Protein AF-B3T6V4-F1 (afdb_monomer_lite)

Sequence (407 aa):
MRTQDLDSTFYDNTYTNNTNNYIQVTSDRIGGDSNTYDWVNDGVPYVLDGHLNVYESNNDKNGDAHAAVLKIYPGVTVKFQKEKYLRIGDDNTKHRGALDAKGVTFTVTDTANNARWSGIDIRAGAVNDSTVLDSSVIEYAAIGIEIWENKAPTITRNTFRYNSDYGIYSYDHDFALRITGNTFLENKYPVAVRAHDLDSTLYGNTYTNNTNNYIKVTSDRIETQSHTFDWVNDGVPYVLDGHLGVYESNNDANGDAHAPVLKIYPGVTVKFPKDKNLTIGQSTTTHRGRLDAKGVTFTVADTANNARWSGIDIRAGAVNDSTVLDSSVIEYAAIGIEIWENKAPTITRNTFRYNSDYGIYSHDHDFALRITGNTFLENKYPVAVRTHDLDSTLYGNTYIFFFFFFF

InterPro domains:
  IPR006626 Parallel beta-helix repeat [SM00710] (5-27)
  IPR006626 Parallel beta-helix repeat [SM00710] (103-124)
  IPR006626 Parallel beta-helix repeat [SM00710] (127-149)
  IPR006626 Parallel beta-helix repeat [SM00710] (150-172)
  IPR006626 Parallel beta-helix repeat [SM00710] (174-195)
  IPR006626 Parallel beta-helix repeat [SM00710] (319-341)
  IPR006626 Parallel beta-helix repeat [SM00710] (342-364)
  IPR006626 Parallel beta-helix repeat [SM00710] (366-387)
  IPR011050 Pectin lyase fold/virulence factor [SSF51126] (112-234)
  IPR011050 Pectin lyase fold/virulence factor [SSF51126] (291-398)
  IPR012334 Pectin lyase fold [G3DSA:2.160.20.10] (90-262)
  IPR012334 Pectin lyase fold [G3DSA:2.160.20.10] (263-400)
  IPR039448 Right handed beta helix domain [PF13229] (110-221)
  IPR039448 Right handed beta helix domain [PF13229] (289-398)

Secondary structure (DSSP, 8-state):
-BGGG-TT---S----S-SS-SEEEB-SEE--TT-EEEE---SS-EEESS-EEE----TTS-SGGG-EEEEE-TT-EEEE-TT-EEEES-SSTTS-EEEEEES-EEEES--GGG--B-EEEE-TTB-TTT-EEES-EEESBSEEEEEESS---EEES-EEES-SSEEEEEE--TTT-EEES-EEES-SEEEEEETTT-SS-EES-EEES-TT-SEEEE--EE--TT-EEEE---SS-EEESS-EEE----TTS-SGGG--EEEE-TT-EEEE-TT-EEEES-SSSSS-BEEEEES-EEEES--GGG--B-EEEE-TTB-GGG-EEES-EEESBSEEEEE-TT---EEES-EEES-SSEEEEES---TT-EEES-EEES-SEEEE--GGG-SS-EES-EEE-------

Radius of gyration: 25.86 Å; chains: 1; bounding box: 65×27×85 Å

Foldseek 3Di:
DEQQVQQVPAADDDQPPDPDRAAEYAADEDAWFQAEREHEDRPHAYEYPAAHEFWHDPLVRFDQNGGYEYEYDAPYEYEYEFQYEYEAADQPLRTAGEYHAENYEYFYPDCPPLGAYAEYEYHNRYDAVRHEDYLYEQESHCEHYEYDDQHAHHAALYEQEHHAHEPYEYDDRQLRHAHANYEYEQYQYHEEDEPLNQANRYANYHFYNHVPRAYEYEADENAQFLEEREAEDRPHAYEYPAAHEFWHDDQVDFDDNGGYEDEYDAPYEYAYEFQYEYEAADQDLRTAYAYHAENYEYFHPDCPPLGAYAEYEYHNRYDAVRHEDYLYEQERHCEHYEYEDAHAHHAANYEQAHHAAEPYEYDDHDLRHAHENYEYDHYPYHYYDDPVNPDNRYYNYHYDDDDDPDD

Structure (mmCIF, N/CA/C/O backbone):
data_AF-B3T6V4-F1
#
_entry.id   AF-B3T6V4-F1
#
loop_
_atom_site.group_PDB
_atom_site.id
_atom_site.type_symbol
_atom_site.label_atom_id
_atom_site.label_alt_id
_atom_site.label_comp_id
_atom_site.label_asym_id
_atom_site.label_entity_id
_atom_site.label_seq_id
_atom_site.pdbx_PDB_ins_code
_atom_site.Cartn_x
_atom_site.Cartn_y
_atom_site.Cartn_z
_atom_site.occupancy
_atom_site.B_iso_or_equiv
_atom_site.auth_seq_id
_atom_site.auth_comp_id
_atom_site.auth_asym_id
_atom_site.auth_atom_id
_atom_site.pdbx_PDB_model_num
ATOM 1 N N . MET A 1 1 ? -20.202 5.269 33.088 1.00 71.75 1 MET A N 1
ATOM 2 C CA . MET A 1 1 ? -19.099 4.959 34.031 1.00 71.75 1 MET A CA 1
ATOM 3 C C . MET A 1 1 ? -17.793 5.410 33.412 1.00 71.75 1 MET A C 1
ATOM 5 O O . MET A 1 1 ? -17.684 5.291 32.203 1.00 71.75 1 MET A O 1
ATOM 9 N N . ARG A 1 2 ? -16.826 5.937 34.173 1.00 74.38 2 ARG A N 1
ATOM 10 C CA . ARG A 1 2 ? -15.559 6.389 33.575 1.00 74.38 2 ARG A CA 1
ATOM 11 C C . ARG A 1 2 ? -14.743 5.201 33.078 1.00 74.38 2 ARG A C 1
ATOM 13 O O . ARG A 1 2 ? -14.782 4.128 33.667 1.00 74.38 2 ARG A O 1
ATOM 20 N N . THR A 1 3 ? -13.976 5.423 32.024 1.00 71.12 3 THR A N 1
ATOM 21 C CA . THR A 1 3 ? -13.126 4.409 31.383 1.00 71.12 3 THR A CA 1
ATOM 22 C C . THR A 1 3 ? -12.137 3.732 32.334 1.00 71.12 3 THR A C 1
ATOM 24 O O . THR A 1 3 ? -11.905 2.536 32.211 1.00 71.12 3 THR A O 1
ATOM 27 N N . GLN A 1 4 ? -11.596 4.475 33.304 1.00 75.62 4 GLN A N 1
ATOM 28 C CA . GLN A 1 4 ? -10.643 3.962 34.296 1.00 75.62 4 GLN A CA 1
ATOM 29 C C . GLN A 1 4 ? -11.282 3.040 35.347 1.00 75.62 4 GLN A C 1
ATOM 31 O O . GLN A 1 4 ? -10.567 2.296 36.006 1.00 75.62 4 GLN A O 1
ATOM 36 N N . ASP A 1 5 ? -12.609 3.078 35.500 1.00 76.06 5 ASP A N 1
ATOM 37 C CA . ASP A 1 5 ? -13.336 2.308 36.518 1.00 76.06 5 ASP A CA 1
ATOM 38 C C . ASP A 1 5 ? -13.865 0.956 35.960 1.00 76.06 5 ASP A C 1
ATOM 40 O O . ASP A 1 5 ? -14.537 0.208 36.669 1.00 76.06 5 ASP A O 1
ATOM 44 N N . LEU A 1 6 ? -13.597 0.636 34.683 1.00 75.56 6 LEU A N 1
ATOM 45 C CA . LEU A 1 6 ? -14.109 -0.557 33.977 1.00 75.56 6 LEU A CA 1
ATOM 46 C C . LEU A 1 6 ? -13.252 -1.822 34.134 1.00 75.56 6 LEU A C 1
ATOM 48 O O . LEU A 1 6 ? -13.623 -2.862 33.598 1.00 75.56 6 LEU A O 1
ATOM 52 N N . ASP A 1 7 ? -12.131 -1.736 34.844 1.00 75.56 7 ASP A N 1
ATOM 53 C CA . ASP A 1 7 ? -11.134 -2.802 34.963 1.00 75.56 7 ASP A CA 1
ATOM 54 C C . ASP A 1 7 ? -11.692 -4.071 35.637 1.00 75.56 7 ASP A C 1
ATOM 56 O O . ASP A 1 7 ? -11.767 -4.171 36.862 1.00 75.56 7 ASP A O 1
ATOM 60 N N . SER A 1 8 ? -12.142 -5.032 34.823 1.00 75.12 8 SER A N 1
ATOM 61 C CA . SER A 1 8 ? -12.789 -6.283 35.252 1.00 75.12 8 SER A CA 1
ATOM 62 C C . SER A 1 8 ? -13.968 -6.106 36.224 1.00 75.12 8 SER A C 1
ATOM 64 O O . SER A 1 8 ? -14.306 -7.021 36.977 1.00 75.12 8 SER A O 1
ATOM 66 N N . THR A 1 9 ? -14.620 -4.940 36.234 1.00 73.44 9 THR A N 1
ATOM 67 C CA . THR A 1 9 ? -15.656 -4.615 37.231 1.00 73.44 9 THR A CA 1
ATOM 68 C C . THR A 1 9 ? -17.049 -5.151 36.889 1.00 73.44 9 THR A C 1
ATOM 70 O O . THR A 1 9 ? -17.897 -5.233 37.777 1.00 73.44 9 THR A O 1
ATOM 73 N N . PHE A 1 10 ? -17.289 -5.546 35.635 1.00 70.38 10 PHE A N 1
ATOM 74 C CA . PHE A 1 10 ? -18.585 -6.011 35.127 1.00 70.38 10 PHE A CA 1
ATOM 75 C C . PHE A 1 10 ? -18.439 -7.359 34.437 1.00 70.38 10 PHE A C 1
ATOM 77 O O . PHE A 1 10 ? -17.876 -7.431 33.351 1.00 70.38 10 PHE A O 1
ATOM 84 N N . TYR A 1 11 ? -18.922 -8.417 35.079 1.00 72.75 11 TYR A N 1
ATOM 85 C CA . TYR A 1 11 ? -18.975 -9.762 34.519 1.00 72.75 11 TYR A CA 1
ATOM 86 C C . TYR A 1 11 ? -20.195 -10.510 35.068 1.00 72.75 11 TYR A C 1
ATOM 88 O O . TYR A 1 11 ? -20.638 -10.244 36.188 1.00 72.75 11 TYR A O 1
ATOM 96 N N . ASP A 1 12 ? -20.717 -11.450 34.277 1.00 76.38 12 ASP A N 1
ATOM 97 C CA . ASP A 1 12 ? -21.868 -12.307 34.589 1.00 76.38 12 ASP A CA 1
ATOM 98 C C . ASP A 1 12 ? -23.177 -11.554 34.921 1.00 76.38 12 ASP A C 1
ATOM 100 O O . ASP A 1 12 ? -24.021 -12.037 35.685 1.00 76.38 12 ASP A O 1
ATOM 104 N N . ASN A 1 13 ? -23.396 -10.379 34.321 1.00 80.69 13 ASN A N 1
ATOM 105 C CA . ASN A 1 13 ? -24.639 -9.623 34.483 1.00 80.69 13 ASN A CA 1
ATOM 106 C C . ASN A 1 13 ? -25.718 -10.027 33.459 1.00 80.69 13 ASN A C 1
ATOM 108 O O . ASN A 1 13 ? -25.451 -10.519 32.365 1.00 80.69 13 ASN A O 1
ATOM 112 N N . THR A 1 14 ? -26.992 -9.796 33.802 1.00 81.06 14 THR A N 1
ATOM 113 C CA . THR A 1 14 ? -28.135 -10.017 32.896 1.00 81.06 14 THR A CA 1
ATOM 114 C C . THR A 1 14 ? -28.826 -8.697 32.562 1.00 81.06 14 THR A C 1
ATOM 116 O O . THR A 1 14 ? -29.457 -8.077 33.416 1.00 81.06 14 THR A O 1
ATOM 119 N N . TYR A 1 15 ? -28.772 -8.299 31.290 1.00 82.81 15 TYR A N 1
ATOM 120 C CA . TYR A 1 15 ? -29.328 -7.039 30.787 1.00 82.81 15 TYR A CA 1
ATOM 121 C C . TYR A 1 15 ? -30.642 -7.276 30.038 1.00 82.81 15 TYR A C 1
ATOM 123 O O . TYR A 1 15 ? -30.677 -7.344 28.811 1.00 82.81 15 TYR A O 1
ATOM 131 N N . THR A 1 16 ? -31.743 -7.432 30.772 1.00 81.50 16 THR A N 1
ATOM 132 C CA . THR A 1 16 ? -33.078 -7.617 30.177 1.00 81.50 16 THR A CA 1
ATOM 133 C C . THR A 1 16 ? -34.034 -6.514 30.619 1.00 81.50 16 THR A C 1
ATOM 135 O O . THR A 1 16 ? -33.926 -5.999 31.727 1.00 81.50 16 THR A O 1
ATOM 138 N N . ASN A 1 17 ? -34.972 -6.142 29.741 1.00 79.94 17 ASN A N 1
ATOM 139 C CA . ASN A 1 17 ? -36.012 -5.129 29.985 1.00 79.94 17 ASN A CA 1
ATOM 140 C C . ASN A 1 17 ? -35.516 -3.705 30.308 1.00 79.94 17 ASN A C 1
ATOM 142 O O . ASN A 1 17 ? -36.289 -2.896 30.819 1.00 79.94 17 ASN A O 1
ATOM 146 N N . ASN A 1 18 ? -34.266 -3.363 29.983 1.00 82.00 18 ASN A N 1
ATOM 147 C CA . ASN A 1 18 ? -33.824 -1.971 30.031 1.00 82.00 18 ASN A CA 1
ATOM 148 C C . ASN A 1 18 ? -34.286 -1.224 28.777 1.00 82.00 18 ASN A C 1
ATOM 150 O O . ASN A 1 18 ? -34.369 -1.804 27.694 1.00 82.00 18 ASN A O 1
ATOM 154 N N . THR A 1 19 ? -34.483 0.091 28.897 1.00 84.88 19 THR A N 1
ATOM 155 C CA . THR A 1 19 ? -34.638 0.980 27.732 1.00 84.88 19 THR A CA 1
ATOM 156 C C . THR A 1 19 ? -33.440 0.863 26.784 1.00 84.88 19 THR A C 1
ATOM 158 O O . THR A 1 19 ? -33.600 0.945 25.573 1.00 84.88 19 THR A O 1
ATOM 161 N N . ASN A 1 20 ? -32.249 0.640 27.350 1.00 85.31 20 ASN A N 1
ATOM 162 C CA . ASN A 1 20 ? -30.975 0.531 26.654 1.00 85.31 20 ASN A CA 1
ATOM 163 C C . ASN A 1 20 ? -30.175 -0.652 27.223 1.00 85.31 20 ASN A C 1
ATOM 165 O O . ASN A 1 20 ? -29.806 -0.627 28.395 1.00 85.31 20 ASN A O 1
ATOM 169 N N . ASN A 1 21 ? -29.887 -1.672 26.409 1.00 88.56 21 ASN A N 1
ATOM 170 C CA . ASN A 1 21 ? -29.080 -2.836 26.810 1.00 88.56 21 ASN A CA 1
ATOM 171 C C . ASN A 1 21 ? -27.622 -2.661 26.362 1.00 88.56 21 ASN A C 1
ATOM 173 O O . ASN A 1 21 ? -27.172 -3.294 25.408 1.00 88.56 21 ASN A O 1
ATOM 177 N N . TYR A 1 22 ? -26.911 -1.748 27.018 1.00 90.31 22 TYR A N 1
ATOM 178 C CA . TYR A 1 22 ? -25.486 -1.503 26.807 1.00 90.31 22 TYR A CA 1
ATOM 179 C C . TYR A 1 22 ? -24.852 -0.886 28.059 1.00 90.31 22 TYR A C 1
ATOM 181 O O . TYR A 1 22 ? -25.543 -0.281 28.882 1.00 90.31 22 TYR A O 1
ATOM 189 N N . ILE A 1 23 ? -23.528 -0.981 28.180 1.00 90.50 23 ILE A N 1
ATOM 190 C CA . ILE A 1 23 ? -22.764 -0.288 29.224 1.00 90.50 23 ILE A CA 1
ATOM 191 C C . ILE A 1 23 ? -22.360 1.084 28.679 1.00 90.50 23 ILE A C 1
ATOM 193 O O . ILE A 1 23 ? -21.541 1.179 27.766 1.00 90.50 23 ILE A O 1
ATOM 197 N N . GLN A 1 24 ? -22.944 2.163 29.213 1.00 91.19 24 GLN A N 1
ATOM 198 C CA . GLN A 1 24 ? -22.533 3.525 28.854 1.00 91.19 24 GLN A CA 1
ATOM 199 C C . GLN A 1 24 ? -21.189 3.842 29.513 1.00 91.19 24 GLN A C 1
ATOM 201 O O . GLN A 1 24 ? -21.081 3.955 30.743 1.00 91.19 24 GLN A O 1
ATOM 206 N N . VAL A 1 25 ? -20.181 4.059 28.683 1.00 89.94 25 VAL A N 1
ATOM 207 C CA . VAL A 1 25 ? -18.842 4.448 29.100 1.00 89.94 25 VAL A CA 1
ATOM 208 C C . VAL A 1 25 ? -18.664 5.943 28.856 1.00 89.94 25 VAL A C 1
ATOM 210 O O . VAL A 1 25 ? -18.911 6.447 27.762 1.00 89.94 25 VAL A O 1
ATOM 213 N N . THR A 1 26 ? -18.275 6.642 29.916 1.00 88.50 26 THR A N 1
ATOM 214 C CA . THR A 1 26 ? -17.893 8.049 29.914 1.00 88.50 26 THR A CA 1
ATOM 215 C C . THR A 1 26 ? -16.434 8.116 29.512 1.00 88.50 26 THR A C 1
ATOM 217 O O . THR A 1 26 ? -15.553 7.694 30.265 1.00 88.50 26 THR A O 1
ATOM 220 N N . SER A 1 27 ? -16.226 8.574 28.288 1.00 83.56 27 SER A N 1
ATOM 221 C CA . SER A 1 27 ? -14.988 8.445 27.532 1.00 83.56 27 SER A CA 1
ATOM 222 C C . SER A 1 27 ? -14.085 9.630 27.824 1.00 83.56 27 SER A C 1
ATOM 224 O O . SER A 1 27 ? -14.518 10.780 27.780 1.00 83.56 27 SER A O 1
ATOM 226 N N . ASP A 1 28 ? -12.832 9.335 28.133 1.00 86.81 28 ASP A N 1
ATOM 227 C CA . ASP A 1 28 ? -11.788 10.321 28.381 1.00 86.81 28 ASP A CA 1
ATOM 228 C C . ASP A 1 28 ? -10.440 9.639 28.089 1.00 86.81 28 ASP A C 1
ATOM 230 O O . ASP A 1 28 ? -10.290 8.933 27.085 1.00 86.81 28 ASP A O 1
ATOM 234 N N . ARG A 1 29 ? -9.461 9.776 28.976 1.00 92.38 29 ARG A N 1
ATOM 235 C CA . ARG A 1 29 ? -8.184 9.090 28.904 1.00 92.38 29 ARG A CA 1
ATOM 236 C C . ARG A 1 29 ? -8.100 7.964 29.929 1.00 92.38 29 ARG A C 1
ATOM 238 O O . ARG A 1 29 ? -8.285 8.174 31.129 1.00 92.38 29 ARG A O 1
ATOM 245 N N . ILE A 1 30 ? -7.739 6.780 29.458 1.00 89.81 30 ILE A N 1
ATOM 246 C CA . ILE A 1 30 ? -7.163 5.719 30.278 1.00 89.81 30 ILE A CA 1
ATOM 247 C C . ILE A 1 30 ? -5.657 5.982 30.369 1.00 89.81 30 ILE A C 1
ATOM 249 O O . ILE A 1 30 ? -4.970 6.040 29.351 1.00 89.81 30 ILE A O 1
ATOM 253 N N . GLY A 1 31 ? -5.164 6.186 31.588 1.00 86.12 31 GLY A N 1
ATOM 254 C CA . GLY A 1 31 ? -3.760 6.474 31.864 1.00 86.12 31 GLY A CA 1
ATOM 255 C C . GLY A 1 31 ? -3.396 6.081 33.290 1.00 86.12 31 GLY A C 1
ATOM 256 O O . GLY A 1 31 ? -4.273 5.942 34.140 1.00 86.12 31 GLY A O 1
ATOM 257 N N . GLY A 1 32 ? -2.106 5.904 33.540 1.00 83.69 32 GLY A N 1
ATOM 258 C CA . GLY A 1 32 ? -1.568 5.400 34.796 1.00 83.69 32 GLY A CA 1
ATOM 259 C C . GLY A 1 32 ? -0.356 4.516 34.530 1.00 83.69 32 GLY A C 1
ATOM 260 O O . GLY A 1 32 ? -0.395 3.653 33.655 1.00 83.69 32 GLY A O 1
ATOM 261 N N . ASP A 1 33 ? 0.718 4.776 35.272 1.00 86.38 33 ASP A N 1
ATOM 262 C CA . ASP A 1 33 ? 2.007 4.095 35.138 1.00 86.38 33 ASP A CA 1
ATOM 263 C C . ASP A 1 33 ? 1.856 2.567 35.203 1.00 86.38 33 ASP A C 1
ATOM 265 O O . ASP A 1 33 ? 1.471 2.026 36.238 1.00 86.38 33 ASP A O 1
ATOM 269 N N . SER A 1 34 ? 2.211 1.888 34.106 1.00 86.12 34 SER A N 1
ATOM 270 C CA . SER A 1 34 ? 2.254 0.420 34.011 1.00 86.12 34 SER A CA 1
ATOM 271 C C . SER A 1 34 ? 0.902 -0.281 34.255 1.00 86.12 34 SER A C 1
ATOM 273 O O . SER A 1 34 ? 0.867 -1.467 34.590 1.00 86.12 34 SER A O 1
ATOM 275 N N . ASN A 1 35 ? -0.220 0.433 34.114 1.00 89.81 35 ASN A N 1
ATOM 276 C CA . ASN A 1 35 ? -1.552 -0.114 34.370 1.00 89.81 35 ASN A CA 1
ATOM 277 C C . ASN A 1 35 ? -2.126 -0.823 33.139 1.00 89.81 35 ASN A C 1
ATOM 279 O O . ASN A 1 35 ? -2.066 -0.306 32.023 1.00 89.81 35 ASN A O 1
ATOM 283 N N . THR A 1 36 ? -2.769 -1.969 33.367 1.00 93.88 36 THR A N 1
ATOM 284 C CA . THR A 1 36 ? -3.629 -2.638 32.383 1.00 93.88 36 THR A CA 1
ATOM 285 C C . THR A 1 36 ? -5.082 -2.460 32.796 1.00 93.88 36 THR A C 1
ATOM 287 O O . THR A 1 36 ? -5.394 -2.564 33.975 1.00 93.88 36 THR A O 1
ATOM 290 N N . TYR A 1 37 ? -5.942 -2.161 31.829 1.00 93.94 37 TYR A N 1
ATOM 291 C CA . TYR A 1 37 ? -7.379 -2.016 32.016 1.00 93.94 37 TYR A CA 1
ATOM 292 C C . TYR A 1 37 ? -8.075 -3.114 31.225 1.00 93.94 37 TYR A C 1
ATOM 294 O O . TYR A 1 37 ? -8.065 -3.091 29.989 1.00 93.94 37 TYR A O 1
ATOM 302 N N . ASP A 1 38 ? -8.657 -4.074 31.936 1.00 94.12 38 ASP A N 1
ATOM 303 C CA . ASP A 1 38 ? -9.284 -5.257 31.358 1.00 94.12 38 ASP A CA 1
ATOM 304 C C . ASP A 1 38 ? -10.779 -5.007 31.083 1.00 94.12 38 ASP A C 1
ATOM 306 O O . ASP A 1 38 ? -11.585 -4.826 31.995 1.00 94.12 38 ASP A O 1
ATOM 310 N N . TRP A 1 39 ? -11.174 -5.005 29.809 1.00 94.00 39 TRP A N 1
ATOM 311 C CA . TRP A 1 39 ? -12.572 -4.920 29.370 1.00 94.00 39 TRP A CA 1
ATOM 312 C C . TRP A 1 39 ? -13.065 -6.302 28.959 1.00 94.00 39 TRP A C 1
ATOM 314 O O . TRP A 1 39 ? -12.678 -6.835 27.914 1.00 94.00 39 TRP A O 1
ATOM 324 N N . VAL A 1 40 ? -13.914 -6.889 29.795 1.00 93.38 40 VAL A N 1
ATOM 325 C CA . VAL A 1 40 ? -14.396 -8.267 29.658 1.00 93.38 40 VAL A CA 1
ATOM 326 C C . VAL A 1 40 ? -15.746 -8.330 28.941 1.00 93.38 40 VAL A C 1
ATOM 328 O O . VAL A 1 40 ? -16.476 -7.352 28.846 1.00 93.38 40 VAL A O 1
ATOM 331 N N . ASN A 1 41 ? -16.096 -9.483 28.378 1.00 91.19 41 ASN A N 1
ATOM 332 C CA . ASN A 1 41 ? -17.388 -9.632 27.717 1.00 91.19 41 ASN A CA 1
ATOM 333 C C . ASN A 1 41 ? -18.503 -9.842 28.749 1.00 91.19 41 ASN A C 1
ATOM 335 O O . ASN A 1 41 ? -18.596 -10.923 29.322 1.00 91.19 41 ASN A O 1
ATOM 339 N N . ASP A 1 42 ? -19.370 -8.843 28.922 1.00 88.38 42 ASP A N 1
ATOM 340 C CA . ASP A 1 42 ? -20.544 -8.924 29.804 1.00 88.38 42 ASP A CA 1
ATOM 341 C C . ASP A 1 42 ? -21.867 -9.118 29.028 1.00 88.38 42 ASP A C 1
ATOM 343 O O . ASP A 1 42 ? -22.955 -8.780 29.483 1.00 88.38 42 ASP A O 1
ATOM 347 N N . GLY A 1 43 ? -21.795 -9.611 27.786 1.00 89.38 43 GLY A N 1
ATOM 348 C CA . GLY A 1 43 ? -22.969 -9.949 26.970 1.00 89.38 43 GLY A CA 1
ATOM 349 C C . GLY A 1 43 ? -23.700 -8.762 26.325 1.00 89.38 43 GLY A C 1
ATOM 350 O O . GLY A 1 43 ? -24.641 -8.969 25.557 1.00 89.38 43 GLY A O 1
ATOM 351 N N . VAL A 1 44 ? -23.262 -7.526 26.577 1.00 92.88 44 VAL A N 1
ATOM 352 C CA . VAL A 1 44 ? -23.764 -6.292 25.948 1.00 92.88 44 VAL A CA 1
ATOM 353 C C . VAL A 1 44 ? -22.606 -5.399 25.488 1.00 92.88 44 VAL A C 1
ATOM 355 O O . VAL A 1 44 ? -21.498 -5.517 26.006 1.00 92.88 44 VAL A O 1
ATOM 358 N N . PRO A 1 45 ? -22.819 -4.493 24.515 1.00 95.31 45 PRO A N 1
ATOM 359 C CA . PRO A 1 45 ? -21.750 -3.622 24.040 1.00 95.31 45 PRO A CA 1
ATOM 360 C C . PRO A 1 45 ? -21.357 -2.543 25.060 1.00 95.31 45 PRO A C 1
ATOM 362 O O . PRO A 1 45 ? -22.206 -2.014 25.784 1.00 95.31 45 PRO A O 1
ATOM 365 N N . TYR A 1 46 ? -20.089 -2.133 25.019 1.00 95.50 46 TYR A N 1
ATOM 366 C CA . TYR A 1 46 ? -19.615 -0.881 25.612 1.00 95.50 46 TYR A CA 1
ATOM 367 C C . TYR A 1 46 ? -19.882 0.266 24.637 1.00 95.50 46 TYR A C 1
ATOM 369 O O . TYR A 1 46 ? -19.398 0.244 23.507 1.00 95.50 46 TYR A O 1
ATOM 377 N N . VAL A 1 47 ? -20.654 1.268 25.053 1.00 96.31 47 VAL A N 1
ATOM 378 C CA . VAL A 1 47 ? -20.984 2.445 24.235 1.00 96.31 47 VAL A CA 1
ATOM 379 C C . VAL A 1 47 ? -20.256 3.660 24.789 1.00 96.31 47 VAL A C 1
ATOM 381 O O . VAL A 1 47 ? -20.549 4.108 25.897 1.00 96.31 47 VAL A O 1
ATOM 384 N N . LEU A 1 48 ? -19.329 4.199 24.005 1.00 95.88 48 LEU A N 1
ATOM 385 C CA . LEU A 1 48 ? -18.530 5.373 24.346 1.00 95.88 48 LEU A CA 1
ATOM 386 C C . LEU A 1 48 ? -19.273 6.655 23.950 1.00 95.88 48 LEU A C 1
ATOM 388 O O . LEU A 1 48 ? -19.689 6.802 22.802 1.00 95.88 48 LEU A O 1
ATOM 392 N N . ASP A 1 49 ? -19.452 7.588 24.888 1.00 94.06 49 ASP A N 1
ATOM 393 C CA . ASP A 1 49 ? -20.035 8.924 24.636 1.00 94.06 49 ASP A CA 1
ATOM 394 C C . ASP A 1 49 ? -19.062 9.933 23.993 1.00 94.06 49 ASP A C 1
ATOM 396 O O . ASP A 1 49 ? -19.477 11.010 23.556 1.00 94.06 49 ASP A O 1
ATOM 400 N N . GLY A 1 50 ? -17.777 9.599 23.910 1.00 95.94 50 GLY A N 1
ATOM 401 C CA . GLY A 1 50 ? -16.715 10.515 23.523 1.00 95.94 50 GLY A CA 1
ATOM 402 C C . GLY A 1 50 ? -15.514 9.802 22.915 1.00 95.94 50 GLY A C 1
ATOM 403 O O . GLY A 1 50 ? -15.584 8.644 22.512 1.00 95.94 50 GLY A O 1
ATOM 404 N N . HIS A 1 51 ? -14.406 10.532 22.820 1.00 97.00 51 HIS A N 1
ATOM 405 C CA . HIS A 1 51 ? -13.127 9.968 22.398 1.00 97.00 51 HIS A CA 1
ATOM 406 C C . HIS A 1 51 ? -12.541 9.117 23.524 1.00 97.00 51 HIS A C 1
ATOM 408 O O . HIS A 1 51 ? -12.706 9.454 24.696 1.00 97.00 51 HIS A O 1
ATOM 414 N N . LEU A 1 52 ? -11.831 8.052 23.165 1.00 97.56 52 LEU A N 1
ATOM 415 C CA . LEU A 1 52 ? -11.073 7.245 24.111 1.00 97.56 52 LEU A CA 1
ATOM 416 C C . LEU A 1 52 ? -9.589 7.365 23.791 1.00 97.56 52 LEU A C 1
ATOM 418 O O . LEU A 1 52 ? -9.158 6.992 22.705 1.00 97.56 52 LEU A O 1
ATOM 422 N N . ASN A 1 53 ? -8.813 7.870 24.741 1.00 97.25 53 ASN A N 1
ATOM 423 C CA . ASN A 1 53 ? -7.360 7.927 24.634 1.00 97.25 53 ASN A CA 1
ATOM 424 C C . ASN A 1 53 ? -6.725 6.908 25.583 1.00 97.25 53 ASN A C 1
ATOM 426 O O . ASN A 1 53 ? -7.151 6.797 26.732 1.00 97.25 53 ASN A O 1
ATOM 430 N N . VAL A 1 54 ? -5.695 6.200 25.130 1.00 96.62 54 VAL A N 1
ATOM 431 C CA . VAL A 1 54 ? -4.958 5.208 25.918 1.00 96.62 54 VAL A CA 1
ATOM 432 C C . VAL A 1 54 ? -3.484 5.569 25.876 1.00 96.62 54 VAL A C 1
ATOM 434 O O . VAL A 1 54 ? -2.794 5.271 24.902 1.00 96.62 54 VAL A O 1
ATOM 437 N N . TYR A 1 55 ? -3.015 6.249 26.916 1.00 94.94 55 TYR A N 1
ATOM 438 C CA . TYR A 1 55 ? -1.602 6.544 27.118 1.00 94.94 55 TYR A CA 1
ATOM 439 C C . TYR A 1 55 ? -1.350 7.022 28.546 1.00 94.94 55 TYR A C 1
ATOM 441 O O . TYR A 1 55 ? -2.194 7.687 29.155 1.00 94.94 55 TYR A O 1
ATOM 449 N N . GLU A 1 56 ? -0.158 6.735 29.063 1.00 92.75 56 GLU A N 1
ATOM 450 C CA . GLU A 1 56 ? 0.331 7.389 30.268 1.00 92.75 56 GLU A CA 1
ATOM 451 C C . GLU A 1 56 ? 0.971 8.739 29.927 1.00 92.75 56 GLU A C 1
ATOM 453 O O . GLU A 1 56 ? 1.747 8.833 28.987 1.00 92.75 56 GLU A O 1
ATOM 458 N N . SER A 1 57 ? 0.648 9.798 30.671 1.00 89.88 57 SER A N 1
ATOM 459 C CA . SER A 1 57 ? 1.104 11.169 30.399 1.00 89.88 57 SER A CA 1
ATOM 460 C C . SER A 1 57 ? 2.153 11.701 31.372 1.00 89.88 57 SER A C 1
ATOM 462 O O . SER A 1 57 ? 2.512 12.879 31.290 1.00 89.88 57 SER A O 1
ATOM 464 N N . ASN A 1 58 ? 2.584 10.908 32.355 1.00 86.31 58 ASN A N 1
ATOM 465 C CA . ASN A 1 58 ? 3.617 11.334 33.288 1.00 86.31 58 ASN A CA 1
ATOM 466 C C . ASN A 1 58 ? 4.987 11.330 32.598 1.00 86.31 58 ASN A C 1
ATOM 468 O O . ASN A 1 58 ? 5.568 10.281 32.339 1.00 86.31 58 ASN A O 1
ATOM 472 N N . ASN A 1 59 ? 5.523 12.526 32.354 1.00 81.44 59 ASN A N 1
ATOM 473 C CA . ASN A 1 59 ? 6.806 12.724 31.677 1.00 81.44 59 ASN A CA 1
ATOM 474 C C . ASN A 1 59 ? 8.025 12.185 32.451 1.00 81.44 59 ASN A C 1
ATOM 476 O O . ASN A 1 59 ? 9.121 12.158 31.889 1.00 81.44 59 ASN A O 1
ATOM 480 N N . ASP A 1 60 ? 7.865 11.786 33.715 1.00 84.19 60 ASP A N 1
ATOM 481 C CA . ASP A 1 60 ? 8.918 11.136 34.503 1.00 84.19 60 ASP A CA 1
ATOM 482 C C . ASP A 1 60 ? 8.897 9.604 34.347 1.00 84.19 60 ASP A C 1
ATOM 484 O O . ASP A 1 60 ? 9.850 8.923 34.729 1.00 84.19 60 ASP A O 1
ATOM 488 N N . LYS A 1 61 ? 7.825 9.050 33.768 1.00 77.88 61 LYS A N 1
ATOM 489 C CA . LYS A 1 61 ? 7.596 7.616 33.551 1.00 77.88 61 LYS A CA 1
ATOM 490 C C . LYS A 1 61 ? 7.696 7.297 32.065 1.00 77.88 61 LYS A C 1
ATOM 492 O O . LYS A 1 61 ? 6.720 7.000 31.388 1.00 77.88 61 LYS A O 1
ATOM 497 N N . ASN A 1 62 ? 8.922 7.412 31.560 1.00 75.12 62 ASN A N 1
ATOM 498 C CA . ASN A 1 62 ? 9.233 7.249 30.143 1.00 75.12 62 ASN A CA 1
ATOM 499 C C . ASN A 1 62 ? 9.668 5.817 29.829 1.00 75.12 62 ASN A C 1
ATOM 501 O O . ASN A 1 62 ? 10.517 5.266 30.524 1.00 75.12 62 ASN A O 1
ATOM 505 N N . GLY A 1 63 ? 9.171 5.265 28.723 1.00 84.19 63 GLY A N 1
ATOM 506 C CA . GLY A 1 63 ? 9.565 3.948 28.216 1.00 84.19 63 GLY A CA 1
ATOM 507 C C . GLY A 1 63 ? 8.418 2.942 28.210 1.00 84.19 63 GLY A C 1
ATOM 508 O O . GLY A 1 63 ? 7.397 3.133 28.862 1.00 84.19 63 GLY A O 1
ATOM 509 N N . ASP A 1 64 ? 8.591 1.873 27.440 1.00 89.25 64 ASP A N 1
ATOM 510 C CA . ASP A 1 64 ? 7.543 0.907 27.089 1.00 89.25 64 ASP A CA 1
ATOM 511 C C . ASP A 1 64 ? 6.935 0.219 28.320 1.00 89.25 64 ASP A C 1
ATOM 513 O O . ASP A 1 64 ? 5.742 -0.066 28.336 1.00 89.25 64 ASP A O 1
ATOM 517 N N . ALA A 1 65 ? 7.733 0.024 29.377 1.00 89.56 65 ALA A N 1
ATOM 518 C CA . ALA A 1 65 ? 7.293 -0.584 30.633 1.00 89.56 65 ALA A CA 1
ATOM 519 C C . ALA A 1 65 ? 6.228 0.238 31.377 1.00 89.56 65 ALA A C 1
ATOM 521 O O . ALA A 1 65 ? 5.468 -0.329 32.151 1.00 89.56 65 ALA A O 1
ATOM 522 N N . HIS A 1 66 ? 6.167 1.549 31.134 1.00 89.62 66 HIS A N 1
ATOM 523 C CA . HIS A 1 66 ? 5.253 2.472 31.810 1.00 89.62 66 HIS A CA 1
ATOM 524 C C . HIS A 1 66 ? 3.944 2.696 31.050 1.00 89.62 66 HIS A C 1
ATOM 526 O O . HIS A 1 66 ? 3.119 3.508 31.469 1.00 89.62 66 HIS A O 1
ATOM 532 N N . ALA A 1 67 ? 3.751 2.011 29.922 1.00 92.75 67 ALA A N 1
ATOM 533 C CA . ALA A 1 67 ? 2.585 2.214 29.084 1.00 92.75 67 ALA A CA 1
ATOM 534 C C . ALA A 1 67 ? 1.281 1.857 29.804 1.00 92.75 67 ALA A C 1
ATOM 536 O O . ALA A 1 67 ? 1.181 0.824 30.465 1.00 92.75 67 ALA A O 1
ATOM 537 N N . ALA A 1 68 ? 0.261 2.690 29.598 1.00 95.00 68 ALA A N 1
ATOM 538 C CA . ALA A 1 68 ? -1.109 2.300 29.889 1.00 95.00 68 ALA A CA 1
ATOM 539 C C . ALA A 1 68 ? -1.584 1.317 28.809 1.00 95.00 68 ALA A C 1
ATOM 541 O O . ALA A 1 68 ? -1.464 1.599 27.613 1.00 95.00 68 ALA A O 1
ATOM 542 N N . VAL A 1 69 ? -2.129 0.176 29.222 1.00 96.06 69 VAL A N 1
ATOM 543 C CA . VAL A 1 69 ? -2.590 -0.887 28.322 1.00 96.06 69 VAL A CA 1
ATOM 544 C C . VAL A 1 69 ? -4.105 -1.003 28.411 1.00 96.06 69 VAL A C 1
ATOM 546 O O . VAL A 1 69 ? -4.652 -1.249 29.483 1.00 96.06 69 VAL A O 1
ATOM 549 N N . LEU A 1 70 ? -4.794 -0.863 27.281 1.00 96.94 70 LEU A N 1
ATOM 550 C CA . LEU A 1 70 ? -6.194 -1.263 27.164 1.00 96.94 70 LEU A CA 1
ATOM 551 C C . LEU A 1 70 ? -6.244 -2.694 26.633 1.00 96.94 70 LEU A C 1
ATOM 553 O O . LEU A 1 70 ? -5.836 -2.942 25.498 1.00 96.94 70 LEU A O 1
ATOM 557 N N . LYS A 1 71 ? -6.752 -3.628 27.435 1.00 97.31 71 LYS A N 1
ATOM 558 C CA . LYS A 1 71 ? -6.919 -5.025 27.038 1.00 97.31 71 LYS A CA 1
ATOM 559 C C . LYS A 1 71 ? -8.395 -5.354 26.916 1.00 97.31 71 LYS A C 1
ATOM 561 O O . LYS A 1 71 ? -9.149 -5.216 27.872 1.00 97.31 71 LYS A O 1
ATOM 566 N N . ILE A 1 72 ? -8.810 -5.809 25.742 1.00 97.25 72 ILE A N 1
ATOM 567 C CA . ILE A 1 72 ? -10.210 -6.099 25.442 1.00 97.25 72 ILE A CA 1
ATOM 568 C C . ILE A 1 72 ? -10.343 -7.575 25.072 1.00 97.25 72 ILE A C 1
ATOM 570 O O . ILE A 1 72 ? -9.691 -8.063 24.145 1.00 97.25 72 ILE A O 1
ATOM 574 N N . TYR A 1 73 ? -11.184 -8.292 25.817 1.00 96.25 73 TYR A N 1
ATOM 575 C CA . TYR A 1 73 ? -11.322 -9.740 25.687 1.00 96.25 73 TYR A CA 1
ATOM 576 C C . TYR A 1 73 ? -12.183 -10.146 24.479 1.00 96.25 73 TYR A C 1
ATOM 578 O O . TYR A 1 73 ? -13.033 -9.374 24.022 1.00 96.25 73 TYR A O 1
ATOM 586 N N . PRO A 1 74 ? -12.011 -11.384 23.978 1.00 97.62 74 PRO A N 1
ATOM 587 C CA . PRO A 1 74 ? -12.805 -11.900 22.871 1.00 97.62 74 PRO A CA 1
ATOM 588 C C . PRO A 1 74 ? -14.317 -11.813 23.100 1.00 97.62 74 PRO A C 1
ATOM 590 O O . PRO A 1 74 ? -14.824 -12.083 24.189 1.00 97.62 74 PRO A O 1
ATOM 593 N N . GLY A 1 75 ? -15.049 -11.481 22.036 1.00 96.69 75 GLY A N 1
ATOM 594 C CA . GLY A 1 75 ? -16.507 -11.352 22.039 1.00 96.69 75 GLY A CA 1
ATOM 595 C C . GLY A 1 75 ? -17.021 -9.983 22.488 1.00 96.69 75 GLY A C 1
ATOM 596 O O . GLY A 1 75 ? -18.208 -9.704 22.316 1.00 96.69 75 GLY A O 1
ATOM 597 N N . VAL A 1 76 ? -16.156 -9.104 23.003 1.00 97.56 76 VAL A N 1
ATOM 598 C CA . VAL A 1 76 ? -16.535 -7.729 23.343 1.00 97.56 76 VAL A CA 1
ATOM 599 C C . VAL A 1 76 ? -16.880 -6.935 22.081 1.00 97.56 76 VAL A C 1
ATOM 601 O O . VAL A 1 76 ? -16.178 -6.987 21.069 1.00 97.56 76 VAL A O 1
ATOM 604 N N . THR A 1 77 ? -17.953 -6.146 22.165 1.00 98.25 77 THR A N 1
ATOM 605 C CA . THR A 1 77 ? -18.299 -5.127 21.167 1.00 98.25 77 THR A CA 1
ATOM 606 C C . THR A 1 77 ? -18.131 -3.735 21.768 1.00 98.25 77 THR A C 1
ATOM 608 O O . THR A 1 77 ? -18.751 -3.421 22.784 1.00 98.25 77 THR A O 1
ATOM 611 N N . VAL A 1 78 ? -17.341 -2.886 21.115 1.00 98.25 78 VAL A N 1
ATOM 612 C CA . VAL A 1 78 ? -17.151 -1.475 21.464 1.00 98.25 78 VAL A CA 1
ATOM 613 C C . VAL A 1 78 ? -17.793 -0.604 20.388 1.00 98.25 78 VAL A C 1
ATOM 615 O O . VAL A 1 78 ? -17.493 -0.733 19.200 1.00 98.25 78 VAL A O 1
ATOM 618 N N . LYS A 1 79 ? -18.692 0.285 20.809 1.00 98.25 79 LYS A N 1
ATOM 619 C CA . LYS A 1 79 ? -19.426 1.200 19.937 1.00 98.25 79 LYS A CA 1
ATOM 620 C C . LYS A 1 79 ? -19.033 2.645 20.199 1.00 98.25 79 LYS A C 1
ATOM 622 O O . LYS A 1 79 ? -19.073 3.104 21.340 1.00 98.25 79 LYS A O 1
ATOM 627 N N . PHE A 1 80 ? -18.752 3.374 19.129 1.00 98.00 80 PHE A N 1
ATOM 628 C CA . PHE A 1 80 ? -18.396 4.789 19.161 1.00 98.00 80 PHE A CA 1
ATOM 629 C C . PHE A 1 80 ? -19.521 5.640 18.584 1.00 98.00 80 PHE A C 1
ATOM 631 O O . PHE A 1 80 ? -20.118 5.289 17.565 1.00 98.00 80 PHE A O 1
ATOM 638 N N . GLN A 1 81 ? -19.795 6.786 19.207 1.00 96.25 81 GLN A N 1
ATOM 639 C CA . GLN A 1 81 ? -20.616 7.811 18.564 1.00 96.25 81 GLN A CA 1
ATOM 640 C C . GLN A 1 81 ? -19.948 8.308 17.271 1.00 96.25 81 GLN A C 1
ATOM 642 O O . GLN A 1 81 ? -18.738 8.157 17.072 1.00 96.25 81 GLN A O 1
ATOM 647 N N . LYS A 1 82 ? -20.745 8.928 16.394 1.00 96.81 82 LYS A N 1
ATOM 648 C CA . LYS A 1 82 ? -20.255 9.547 15.155 1.00 96.81 82 LYS A CA 1
ATOM 649 C C . LYS A 1 82 ? -19.035 10.439 15.440 1.00 96.81 82 LYS A C 1
ATOM 651 O O . LYS A 1 82 ? -19.039 11.193 16.412 1.00 96.81 82 LYS A O 1
ATOM 656 N N . GLU A 1 83 ? -18.012 10.341 14.589 1.00 96.38 83 GLU A N 1
ATOM 657 C CA . GLU A 1 83 ? -16.761 11.125 14.651 1.00 96.38 83 GLU A CA 1
ATOM 658 C C . GLU A 1 83 ? -15.906 10.915 15.921 1.00 96.38 83 GLU A C 1
ATOM 660 O O . GLU A 1 83 ? -14.949 11.657 16.165 1.00 96.38 83 GLU A O 1
ATOM 665 N N . LYS A 1 84 ? -16.210 9.908 16.751 1.00 97.81 84 LYS A N 1
ATOM 666 C CA . LYS A 1 84 ? -15.366 9.536 17.899 1.00 97.81 84 LYS A CA 1
ATOM 667 C C . LYS A 1 84 ? -14.315 8.504 17.508 1.00 97.81 84 LYS A C 1
ATOM 669 O O . LYS A 1 84 ? -14.504 7.752 16.559 1.00 97.81 84 LYS A O 1
ATOM 674 N N . TYR A 1 85 ? -13.200 8.496 18.232 1.00 98.00 85 TYR A N 1
ATOM 675 C CA . TYR A 1 85 ? -12.036 7.659 17.939 1.00 98.00 85 TYR A CA 1
ATOM 676 C C . TYR A 1 85 ? -11.557 6.911 19.182 1.00 98.00 85 TYR A C 1
ATOM 678 O O . TYR A 1 85 ? -11.849 7.314 20.315 1.00 98.00 85 TYR A O 1
ATOM 686 N N . LEU A 1 86 ? -10.759 5.875 18.936 1.00 98.44 86 LEU A N 1
ATOM 687 C CA . LEU A 1 86 ? -9.841 5.274 19.898 1.00 98.44 86 LEU A CA 1
ATOM 688 C C . LEU A 1 86 ? -8.415 5.677 19.522 1.00 98.44 86 LEU A C 1
ATOM 690 O O . LEU A 1 86 ? -7.988 5.399 18.413 1.00 98.44 86 LEU A O 1
ATOM 694 N N . ARG A 1 87 ? -7.673 6.309 20.427 1.00 97.88 87 ARG A N 1
ATOM 695 C CA . ARG A 1 87 ? -6.270 6.677 20.218 1.00 97.88 87 ARG A CA 1
ATOM 696 C C . ARG A 1 87 ? -5.370 5.884 21.153 1.00 97.88 87 ARG A C 1
ATOM 698 O O . ARG A 1 87 ? -5.611 5.872 22.359 1.00 97.88 87 ARG A O 1
ATOM 705 N N . ILE A 1 88 ? -4.319 5.286 20.604 1.00 97.31 88 ILE A N 1
ATOM 706 C CA . ILE A 1 88 ? -3.290 4.534 21.325 1.00 97.31 88 ILE A CA 1
ATOM 707 C C . ILE A 1 88 ? -1.961 5.286 21.240 1.00 97.31 88 ILE A C 1
ATOM 709 O O . ILE A 1 88 ? -1.455 5.546 20.145 1.00 97.31 88 ILE A O 1
ATOM 713 N N . GLY A 1 89 ? -1.395 5.624 22.400 1.00 95.12 89 GLY A N 1
ATOM 714 C CA . GLY A 1 89 ? -0.269 6.553 22.489 1.00 95.12 89 GLY A CA 1
ATOM 715 C C . GLY A 1 89 ? -0.680 8.003 22.207 1.00 95.12 89 GLY A C 1
ATOM 716 O O . GLY A 1 89 ? -1.838 8.298 21.916 1.00 95.12 89 GLY A O 1
ATOM 717 N N . ASP A 1 90 ? 0.283 8.916 22.278 1.00 93.44 90 ASP A N 1
ATOM 718 C CA . ASP A 1 90 ? 0.129 10.310 21.843 1.00 93.44 90 ASP A CA 1
ATOM 719 C C . ASP A 1 90 ? 1.270 10.703 20.889 1.00 93.44 90 ASP A C 1
ATOM 721 O O . ASP A 1 90 ? 2.215 9.936 20.708 1.00 93.44 90 ASP A O 1
ATOM 725 N N . ASP A 1 91 ? 1.193 11.878 20.265 1.00 92.12 91 ASP A N 1
ATOM 726 C CA . ASP A 1 91 ? 2.261 12.396 19.397 1.00 92.12 91 ASP A CA 1
ATOM 727 C C . ASP A 1 91 ? 3.542 12.685 20.204 1.00 92.12 91 ASP A C 1
ATOM 729 O O . ASP A 1 91 ? 4.661 12.590 19.700 1.00 92.12 91 ASP A O 1
ATOM 733 N N . ASN A 1 92 ? 3.417 12.970 21.505 1.00 91.44 92 ASN A N 1
ATOM 734 C CA . ASN A 1 92 ? 4.571 12.941 22.393 1.00 91.44 92 ASN A CA 1
ATOM 735 C C . ASN A 1 92 ? 5.029 11.490 22.618 1.00 91.44 92 ASN A C 1
ATOM 737 O O . ASN A 1 92 ? 4.387 10.731 23.339 1.00 91.44 92 ASN A O 1
ATOM 741 N N . THR A 1 93 ? 6.197 11.118 22.090 1.00 89.62 93 THR A N 1
ATOM 742 C CA . THR A 1 93 ? 6.769 9.759 22.210 1.00 89.62 93 THR A CA 1
ATOM 743 C C . THR A 1 93 ? 7.006 9.289 23.648 1.00 89.62 93 THR A C 1
ATOM 745 O O . THR A 1 93 ? 7.208 8.098 23.879 1.00 89.62 93 THR A O 1
ATOM 748 N N . LYS A 1 94 ? 6.968 10.188 24.639 1.00 90.00 94 LYS A N 1
ATOM 749 C CA . LYS A 1 94 ? 7.000 9.837 26.069 1.00 90.00 94 LYS A CA 1
ATOM 750 C C . LYS A 1 94 ? 5.663 9.328 26.595 1.00 90.00 94 LYS A C 1
ATOM 752 O O . LYS A 1 94 ? 5.632 8.683 27.637 1.00 90.00 94 LYS A O 1
ATOM 757 N N . HIS A 1 95 ? 4.567 9.621 25.905 1.00 93.12 95 HIS A N 1
ATOM 758 C CA . HIS A 1 95 ? 3.218 9.297 26.345 1.00 93.12 95 HIS A CA 1
ATOM 759 C C . HIS A 1 95 ? 2.816 7.919 25.832 1.00 93.12 95 HIS A C 1
ATOM 761 O O . HIS A 1 95 ? 2.271 7.766 24.737 1.00 93.12 95 HIS A O 1
ATOM 767 N N . ARG A 1 96 ? 3.176 6.891 26.608 1.00 93.81 96 ARG A N 1
ATOM 768 C CA . ARG A 1 96 ? 3.156 5.501 26.142 1.00 93.81 96 ARG A CA 1
ATOM 769 C C . ARG A 1 96 ? 1.800 4.842 26.331 1.00 93.81 96 ARG A C 1
ATOM 771 O O . ARG A 1 96 ? 1.240 4.869 27.426 1.00 93.81 96 ARG A O 1
ATOM 778 N N . GLY A 1 97 ? 1.299 4.212 25.275 1.00 95.81 97 GLY A N 1
ATOM 779 C CA . GLY A 1 97 ? 0.023 3.500 25.276 1.00 95.81 97 GLY A CA 1
ATOM 780 C C . GLY A 1 97 ? 0.077 2.203 24.480 1.00 95.81 97 GLY A C 1
ATOM 781 O O . GLY A 1 97 ? 0.904 2.063 23.580 1.00 95.81 97 GLY A O 1
ATOM 782 N N . ALA A 1 98 ? -0.802 1.261 24.805 1.00 97.00 98 ALA A N 1
ATOM 783 C CA . ALA A 1 98 ? -0.923 -0.006 24.093 1.00 97.00 98 ALA A CA 1
ATOM 784 C C . ALA A 1 98 ? -2.376 -0.500 24.036 1.00 97.00 98 ALA A C 1
ATOM 786 O O . ALA A 1 98 ? -3.194 -0.171 24.899 1.00 97.00 98 ALA A O 1
ATOM 787 N N . LEU A 1 99 ? -2.674 -1.319 23.027 1.00 97.88 99 LEU A N 1
ATOM 788 C CA . LEU A 1 99 ? -3.968 -1.974 22.834 1.00 97.88 99 LEU A CA 1
ATOM 789 C C . LEU A 1 99 ? -3.766 -3.472 22.614 1.00 97.88 99 LEU A C 1
ATOM 791 O O . LEU A 1 99 ? -3.189 -3.851 21.605 1.00 97.88 99 LEU A O 1
ATOM 795 N N . ASP A 1 100 ? -4.303 -4.319 23.487 1.00 98.12 100 ASP A N 1
ATOM 796 C CA . ASP A 1 100 ? -4.407 -5.764 23.253 1.00 98.12 100 ASP A CA 1
ATOM 797 C C . ASP A 1 100 ? -5.873 -6.110 22.963 1.00 98.12 100 ASP A C 1
ATOM 799 O O . ASP A 1 100 ? -6.693 -6.212 23.877 1.00 98.12 100 ASP A O 1
ATOM 803 N N . ALA A 1 101 ? -6.218 -6.241 21.682 1.00 98.25 101 ALA A N 1
ATOM 804 C CA . ALA A 1 101 ? -7.567 -6.542 21.219 1.00 98.25 101 ALA A CA 1
ATOM 805 C C . ALA A 1 101 ? -7.570 -7.817 20.370 1.00 98.25 101 ALA A C 1
ATOM 807 O O . ALA A 1 101 ? -7.055 -7.854 19.249 1.00 98.25 101 ALA A O 1
ATOM 808 N N . LYS A 1 102 ? -8.187 -8.876 20.905 1.00 98.06 102 LYS A N 1
ATOM 809 C CA . LYS A 1 102 ? -8.269 -10.181 20.239 1.00 98.06 102 LYS A CA 1
ATOM 810 C C . LYS A 1 102 ? -9.714 -10.649 20.161 1.00 98.06 102 LYS A C 1
ATOM 812 O O . LYS A 1 102 ? -10.333 -10.851 21.198 1.00 98.06 102 LYS A O 1
ATOM 817 N N . GLY A 1 103 ? -10.261 -10.848 18.962 1.00 98.38 103 GLY A N 1
ATOM 818 C CA . GLY A 1 103 ? -11.661 -11.266 18.808 1.00 98.38 103 GLY A CA 1
ATOM 819 C C . GLY A 1 103 ? -12.685 -10.183 19.165 1.00 98.38 103 GLY A C 1
ATOM 820 O O . GLY A 1 103 ? -13.762 -10.515 19.661 1.00 98.38 103 GLY A O 1
ATOM 821 N N . VAL A 1 104 ? -12.347 -8.905 18.974 1.00 98.75 104 VAL A N 1
ATOM 822 C CA . VAL A 1 104 ? -13.159 -7.744 19.386 1.00 98.75 104 VAL A CA 1
ATOM 823 C C . VAL A 1 104 ? -13.895 -7.153 18.185 1.00 98.75 104 VAL A C 1
ATOM 825 O O . VAL A 1 104 ? -13.381 -7.186 17.073 1.00 98.75 104 VAL A O 1
ATOM 828 N N . THR A 1 105 ? -15.087 -6.588 18.384 1.00 98.88 105 THR A N 1
ATOM 829 C CA . THR A 1 105 ? -15.779 -5.793 17.351 1.00 98.88 105 THR A CA 1
ATOM 830 C C . THR A 1 105 ? -15.749 -4.307 17.699 1.00 98.88 105 THR A C 1
ATOM 832 O O . THR A 1 105 ? -16.273 -3.916 18.739 1.00 98.88 105 THR A O 1
ATOM 835 N N . PHE A 1 106 ? -15.198 -3.476 16.815 1.00 98.88 106 PHE A N 1
ATOM 836 C CA . PHE A 1 106 ? -15.228 -2.013 16.889 1.00 98.88 106 PHE A CA 1
ATOM 837 C C . PHE A 1 106 ? -16.152 -1.458 15.799 1.00 98.88 106 PHE A C 1
ATOM 839 O O . PHE A 1 106 ? -15.971 -1.759 14.616 1.00 98.88 106 PHE A O 1
ATOM 846 N N . THR A 1 107 ? -17.158 -0.671 16.188 1.00 98.75 107 THR A N 1
ATOM 847 C CA . THR A 1 107 ? -18.201 -0.187 15.266 1.00 98.75 107 THR A CA 1
ATOM 848 C C . THR A 1 107 ? -18.800 1.157 15.702 1.00 98.75 107 THR A C 1
ATOM 850 O O . THR A 1 107 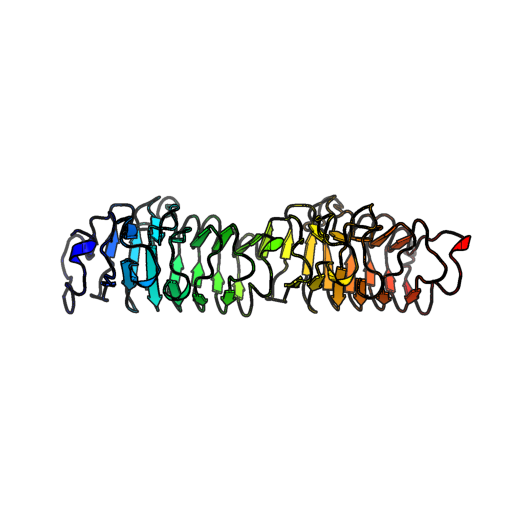? -18.532 1.654 16.798 1.00 98.75 107 THR A O 1
ATOM 853 N N . VAL A 1 108 ? -19.632 1.763 14.853 1.00 98.19 108 VAL A N 1
ATOM 854 C CA . VAL A 1 108 ? -20.409 2.970 15.188 1.00 98.19 108 VAL A CA 1
ATOM 855 C C . VAL A 1 108 ? -21.681 2.598 15.965 1.00 98.19 108 VAL A C 1
ATOM 857 O O . VAL A 1 108 ? -22.217 1.497 15.836 1.00 98.19 108 VAL A O 1
ATOM 860 N N . THR A 1 109 ? -22.194 3.510 16.789 1.00 96.38 109 THR A N 1
ATOM 861 C CA . THR A 1 109 ? -23.441 3.313 17.550 1.00 96.38 109 THR A CA 1
ATOM 862 C C . THR A 1 109 ? -24.668 3.120 16.667 1.00 96.38 109 THR A C 1
ATOM 864 O O . THR A 1 109 ? -25.528 2.303 17.001 1.00 96.38 109 THR A O 1
ATOM 867 N N . ASP A 1 110 ? -24.725 3.845 15.553 1.00 92.38 110 ASP A N 1
ATOM 868 C CA . ASP A 1 110 ? -25.805 3.828 14.573 1.00 92.38 110 ASP A CA 1
ATOM 869 C C . ASP A 1 110 ? -25.224 4.017 13.166 1.00 92.38 110 ASP A C 1
ATOM 871 O O . ASP A 1 110 ? -24.368 4.874 12.952 1.00 92.38 110 ASP A O 1
ATOM 875 N N . THR A 1 111 ? -25.680 3.211 12.210 1.00 92.94 111 THR A N 1
ATOM 876 C CA . THR A 1 111 ? -25.262 3.268 10.802 1.00 92.94 111 THR A CA 1
ATOM 877 C C . THR A 1 111 ? -26.197 4.124 9.941 1.00 92.94 111 THR A C 1
ATOM 879 O O . THR A 1 111 ? -25.904 4.365 8.763 1.00 92.94 111 THR A O 1
ATOM 882 N N . ALA A 1 112 ? -27.304 4.621 10.507 1.00 92.81 112 ALA A N 1
ATOM 883 C CA . ALA A 1 112 ? -28.230 5.514 9.826 1.00 92.81 112 ALA A CA 1
ATOM 884 C C . ALA A 1 112 ? -27.532 6.786 9.322 1.00 92.81 112 ALA A C 1
ATOM 886 O O . ALA A 1 112 ? -26.547 7.268 9.885 1.00 92.81 112 ALA A O 1
ATOM 887 N N . ASN A 1 113 ? -28.055 7.346 8.227 1.00 91.31 113 ASN A N 1
ATOM 888 C CA . ASN A 1 113 ? -27.530 8.563 7.593 1.00 91.31 113 ASN A CA 1
ATOM 889 C C . ASN A 1 113 ? -26.025 8.502 7.274 1.00 91.31 113 ASN A C 1
ATOM 891 O O . ASN A 1 113 ? -25.347 9.529 7.268 1.00 91.31 113 ASN A O 1
ATOM 895 N N . ASN A 1 114 ? -25.506 7.296 7.011 1.00 91.31 114 ASN A N 1
ATOM 896 C CA . ASN A 1 114 ? -24.096 7.059 6.721 1.00 91.31 114 ASN A CA 1
ATOM 897 C C . ASN A 1 114 ? -23.155 7.555 7.840 1.00 91.31 114 ASN A C 1
ATOM 899 O O . ASN A 1 114 ? -22.043 8.004 7.565 1.00 91.31 114 ASN A O 1
ATOM 903 N N . ALA A 1 115 ? -23.598 7.496 9.100 1.00 95.81 115 ALA A N 1
ATOM 904 C CA . ALA A 1 115 ? -22.757 7.834 10.238 1.00 95.81 115 ALA A CA 1
ATOM 905 C C . ALA A 1 115 ? -21.543 6.895 10.320 1.00 95.81 115 ALA A C 1
ATOM 907 O O . ALA A 1 115 ? -21.616 5.705 9.999 1.00 95.81 115 ALA A O 1
ATOM 908 N N . ARG A 1 116 ? -20.405 7.468 10.708 1.00 98.12 116 ARG A N 1
ATOM 909 C CA . ARG A 1 116 ? -19.122 6.785 10.857 1.00 98.12 116 ARG A CA 1
ATOM 910 C C . ARG A 1 116 ? -18.461 7.259 12.138 1.00 98.12 116 ARG A C 1
ATOM 912 O O . ARG A 1 116 ? -18.526 8.448 12.461 1.00 98.12 116 ARG A O 1
ATOM 919 N N . TRP A 1 117 ? -17.840 6.339 12.859 1.00 98.50 117 TRP A N 1
ATOM 920 C CA . TRP A 1 117 ? -16.833 6.704 13.851 1.00 98.50 117 TRP A CA 1
ATOM 921 C C . TRP A 1 117 ? -15.509 6.966 13.128 1.00 98.50 117 TRP A C 1
ATOM 923 O O . TRP A 1 117 ? -15.368 6.617 11.959 1.00 98.50 117 TRP A O 1
ATOM 933 N N . SER A 1 118 ? -14.565 7.644 13.762 1.00 98.44 118 SER A N 1
ATOM 934 C CA . SER A 1 118 ? -13.355 8.089 13.065 1.00 98.44 118 SER A CA 1
ATOM 935 C C . SER A 1 118 ? -12.378 6.946 12.800 1.00 98.44 118 SER A C 1
ATOM 937 O O . SER A 1 118 ? -11.810 6.910 11.713 1.00 98.44 118 SER A O 1
ATOM 939 N N . GLY A 1 119 ? -12.244 6.002 13.737 1.00 98.56 119 GLY A N 1
ATOM 940 C CA . GLY A 1 119 ? -11.290 4.900 13.632 1.00 98.56 119 GLY A CA 1
ATOM 941 C C . GLY A 1 119 ? -10.427 4.695 14.869 1.00 98.56 119 GLY A C 1
ATOM 942 O O . GLY A 1 119 ? -10.670 5.283 15.933 1.00 98.56 119 GLY A O 1
ATOM 943 N N . ILE A 1 120 ? -9.417 3.840 14.698 1.00 98.69 120 ILE A N 1
ATOM 944 C CA . ILE A 1 120 ? -8.334 3.631 15.660 1.00 98.69 120 ILE A CA 1
ATOM 945 C C . ILE A 1 120 ? -7.088 4.377 15.184 1.00 98.69 120 ILE A C 1
ATOM 947 O O . ILE A 1 120 ? -6.530 4.040 14.144 1.00 98.69 120 ILE A O 1
ATOM 951 N N . ASP A 1 121 ? -6.615 5.320 15.986 1.00 97.62 121 ASP A N 1
ATOM 952 C CA . ASP A 1 121 ? -5.370 6.045 15.761 1.00 97.62 121 ASP A CA 1
ATOM 953 C C . ASP A 1 121 ? -4.241 5.389 16.564 1.00 97.62 121 ASP A C 1
ATOM 955 O O . ASP A 1 121 ? -4.301 5.327 17.794 1.00 97.62 121 ASP A O 1
ATOM 959 N N . ILE A 1 122 ? -3.176 4.962 15.894 1.00 96.94 122 ILE A N 1
ATOM 960 C CA . ILE A 1 122 ? -1.942 4.477 16.521 1.00 96.94 122 ILE A CA 1
ATOM 961 C C . ILE A 1 122 ? -0.877 5.558 16.332 1.00 96.94 122 ILE A C 1
ATOM 963 O O . ILE A 1 122 ? -0.458 5.823 15.207 1.00 96.94 122 ILE A O 1
ATOM 967 N N . ARG A 1 123 ? -0.483 6.218 17.428 1.00 94.81 123 ARG A N 1
ATOM 968 C CA . ARG A 1 123 ? 0.399 7.400 17.429 1.00 94.81 123 ARG A CA 1
ATOM 969 C C . ARG A 1 123 ? 1.834 7.067 17.853 1.00 94.81 123 ARG A C 1
ATOM 971 O O . ARG A 1 123 ? 2.132 5.954 18.286 1.00 94.81 123 ARG A O 1
ATOM 978 N N . ALA A 1 124 ? 2.716 8.064 17.800 1.00 91.88 124 ALA A N 1
ATOM 979 C CA . ALA A 1 124 ? 4.147 7.967 18.105 1.00 91.88 124 ALA A CA 1
ATOM 980 C C . ALA A 1 124 ? 4.481 7.404 19.504 1.00 91.88 124 ALA A C 1
ATOM 982 O O . ALA A 1 124 ? 5.534 6.800 19.722 1.00 91.88 124 ALA A O 1
ATOM 983 N N . GLY A 1 125 ? 3.585 7.566 20.474 1.00 92.56 125 GLY A N 1
ATOM 984 C CA . GLY A 1 125 ? 3.699 7.000 21.815 1.00 92.56 125 GLY A CA 1
ATOM 985 C C . GLY A 1 125 ? 3.300 5.524 21.918 1.00 92.56 125 GLY A C 1
ATOM 986 O O . GLY A 1 125 ? 3.571 4.890 22.939 1.00 92.56 125 GLY A O 1
ATOM 987 N N . ALA A 1 126 ? 2.686 4.933 20.889 1.00 94.44 126 ALA A N 1
ATOM 988 C CA . ALA A 1 126 ? 2.252 3.541 20.936 1.00 94.44 126 ALA A CA 1
ATOM 989 C C . ALA A 1 126 ? 3.438 2.577 21.140 1.00 94.44 126 ALA A C 1
ATOM 991 O O . ALA A 1 126 ? 4.538 2.771 20.603 1.00 94.44 126 ALA A O 1
ATOM 992 N N . VAL A 1 127 ? 3.215 1.539 21.946 1.00 94.31 127 VAL A N 1
ATOM 993 C CA . VAL A 1 127 ? 4.156 0.433 22.170 1.00 94.31 127 VAL A CA 1
ATOM 994 C C . VAL A 1 127 ? 3.871 -0.662 21.147 1.00 94.31 127 VAL A C 1
ATOM 996 O O . VAL A 1 127 ? 2.817 -1.291 21.217 1.00 94.31 127 VAL A O 1
ATOM 999 N N . ASN A 1 128 ? 4.795 -0.891 20.209 1.00 90.25 128 ASN A N 1
ATOM 1000 C CA . ASN A 1 128 ? 4.611 -1.832 19.095 1.00 90.25 128 ASN A CA 1
ATOM 1001 C C . ASN A 1 128 ? 4.295 -3.254 19.585 1.00 90.25 128 ASN A C 1
ATOM 1003 O O . ASN A 1 128 ? 3.240 -3.791 19.258 1.00 90.25 128 ASN A O 1
ATOM 1007 N N . ASP A 1 129 ? 5.158 -3.814 20.438 1.00 89.31 129 ASP A N 1
ATOM 1008 C CA . ASP A 1 129 ? 5.077 -5.213 20.891 1.00 89.31 129 ASP A CA 1
ATOM 1009 C C . ASP A 1 129 ? 3.820 -5.519 21.720 1.00 89.31 129 ASP A C 1
ATOM 1011 O O . ASP A 1 129 ? 3.374 -6.664 21.788 1.00 89.31 129 ASP A O 1
ATOM 1015 N N . SER A 1 130 ? 3.228 -4.489 22.327 1.00 93.19 130 SER A N 1
ATOM 1016 C CA . SER A 1 130 ? 2.012 -4.594 23.142 1.00 93.19 130 SER A CA 1
ATOM 1017 C C . SER A 1 130 ? 0.757 -4.114 22.411 1.00 93.19 130 SER A C 1
ATOM 1019 O O . SER A 1 130 ? -0.336 -4.207 22.965 1.00 93.19 130 SER A O 1
ATOM 1021 N N . THR A 1 131 ? 0.886 -3.586 21.189 1.00 96.75 131 THR A N 1
ATOM 1022 C CA . THR A 1 131 ? -0.251 -3.158 20.367 1.00 96.75 131 THR A CA 1
ATOM 1023 C C . THR A 1 131 ? -0.582 -4.252 19.360 1.00 96.75 131 THR A C 1
ATOM 1025 O O . THR A 1 131 ? 0.082 -4.418 18.335 1.00 96.75 131 THR A O 1
ATOM 1028 N N . VAL A 1 132 ? -1.624 -5.017 19.672 1.00 97.19 132 VAL A N 1
ATOM 1029 C CA . VAL A 1 132 ? -2.056 -6.206 18.945 1.00 97.19 132 VAL A CA 1
ATOM 1030 C C . VAL A 1 132 ? -3.536 -6.085 18.605 1.00 97.19 132 VAL A C 1
ATOM 1032 O O . VAL A 1 132 ? -4.382 -5.980 19.491 1.00 97.19 132 VAL A O 1
ATOM 1035 N N . LEU A 1 133 ? -3.844 -6.165 17.313 1.00 98.12 133 LEU A N 1
ATOM 1036 C CA . LEU A 1 133 ? -5.184 -6.427 16.804 1.00 98.12 133 LEU A CA 1
ATOM 1037 C C . LEU A 1 133 ? -5.170 -7.766 16.079 1.00 98.12 133 LEU A C 1
ATOM 1039 O O . LEU A 1 133 ? -4.567 -7.907 15.010 1.00 98.12 133 LEU A O 1
ATOM 1043 N N . ASP A 1 134 ? -5.834 -8.748 16.676 1.00 98.56 134 ASP A N 1
ATOM 1044 C CA . ASP A 1 134 ? -5.902 -10.105 16.150 1.00 98.56 134 ASP A CA 1
ATOM 1045 C C . ASP A 1 134 ? -7.349 -10.592 16.066 1.00 98.56 134 ASP A C 1
ATOM 1047 O O . ASP A 1 134 ? -8.108 -10.486 17.032 1.00 98.56 134 ASP A O 1
ATOM 1051 N N . SER A 1 135 ? -7.744 -11.168 14.930 1.00 98.62 135 SER A N 1
ATOM 1052 C CA . SER A 1 135 ? -9.045 -11.837 14.783 1.00 98.62 135 SER A CA 1
ATOM 1053 C C . SER A 1 135 ? -10.244 -10.934 15.118 1.00 98.62 135 SER A C 1
ATOM 1055 O O . SER A 1 135 ? -11.292 -11.420 15.537 1.00 98.62 135 SER A O 1
ATOM 1057 N N . SER A 1 136 ? -10.085 -9.617 14.977 1.00 98.81 136 SER A N 1
ATOM 1058 C CA . SER A 1 136 ? -11.074 -8.599 15.339 1.00 98.81 136 SER A CA 1
ATOM 1059 C C . SER A 1 136 ? -11.837 -8.085 14.114 1.00 98.81 136 SER A C 1
ATOM 1061 O O . SER A 1 136 ? -11.421 -8.277 12.972 1.00 98.81 136 SER A O 1
ATOM 1063 N N . VAL A 1 137 ? -12.971 -7.425 14.339 1.00 98.94 137 VAL A N 1
ATOM 1064 C CA . VAL A 1 137 ? -13.792 -6.780 13.307 1.00 98.94 137 VAL A CA 1
ATOM 1065 C C . VAL A 1 137 ? -13.742 -5.270 13.506 1.00 98.94 137 VAL A C 1
ATOM 1067 O O . VAL A 1 137 ? -14.065 -4.775 14.583 1.00 98.94 137 VAL A O 1
ATOM 1070 N N . ILE A 1 138 ? -13.350 -4.540 12.465 1.00 98.88 138 ILE A N 1
ATOM 1071 C CA . ILE A 1 138 ? -13.309 -3.078 12.437 1.00 98.88 138 ILE A CA 1
ATOM 1072 C C . ILE A 1 138 ? -14.228 -2.621 11.305 1.00 98.88 138 ILE A C 1
ATOM 1074 O O . ILE A 1 138 ? -13.940 -2.845 10.123 1.00 98.88 138 ILE A O 1
ATOM 1078 N N . GLU A 1 139 ? -15.359 -2.015 11.662 1.00 98.81 139 GLU A N 1
ATOM 1079 C CA . GLU A 1 139 ? -16.407 -1.704 10.693 1.00 98.81 139 GLU A CA 1
ATOM 1080 C C . GLU A 1 139 ? -17.060 -0.336 10.871 1.00 98.81 139 GLU A C 1
ATOM 1082 O O . GLU A 1 139 ? -17.091 0.230 11.963 1.00 98.81 139 GLU A O 1
ATOM 1087 N N . TYR A 1 140 ? -17.611 0.185 9.771 1.00 98.69 140 TYR A N 1
ATOM 1088 C CA . TYR A 1 140 ? -18.305 1.477 9.726 1.00 98.69 140 TYR A CA 1
ATOM 1089 C C . TYR A 1 140 ? -17.479 2.642 10.305 1.00 98.69 140 TYR A C 1
ATOM 1091 O O . TYR A 1 140 ? -18.041 3.588 10.867 1.00 98.69 140 TYR A O 1
ATOM 1099 N N . ALA A 1 141 ? -16.156 2.603 10.148 1.00 98.75 141 ALA A N 1
ATOM 1100 C CA . ALA A 1 141 ? -15.271 3.720 10.452 1.00 98.75 141 ALA A CA 1
ATOM 1101 C C . ALA A 1 141 ? -15.081 4.629 9.227 1.00 98.75 141 ALA A C 1
ATOM 1103 O O . ALA A 1 141 ? -15.361 4.245 8.086 1.00 98.75 141 ALA A O 1
ATOM 1104 N N . ALA A 1 142 ? -14.585 5.842 9.448 1.00 98.56 142 ALA A N 1
ATOM 1105 C CA . ALA A 1 142 ? -14.033 6.662 8.383 1.00 98.56 142 ALA A CA 1
ATOM 1106 C C . ALA A 1 142 ? -12.756 5.998 7.853 1.00 98.56 142 ALA A C 1
ATOM 1108 O O . ALA A 1 142 ? -12.697 5.615 6.683 1.00 98.56 142 ALA A O 1
ATOM 1109 N N . ILE A 1 143 ? -11.799 5.768 8.750 1.00 98.75 143 ILE A N 1
ATOM 1110 C CA . ILE A 1 143 ? -10.600 4.963 8.533 1.00 98.75 143 ILE A CA 1
ATOM 1111 C C . ILE A 1 143 ? -10.613 3.860 9.593 1.00 98.75 143 ILE A C 1
ATOM 1113 O O . ILE A 1 143 ? -10.845 4.148 10.757 1.00 98.75 143 ILE A O 1
ATOM 1117 N N . GLY A 1 144 ? -10.416 2.593 9.227 1.00 98.62 144 GLY A N 1
ATOM 1118 C CA . GLY A 1 144 ? -10.428 1.506 10.212 1.00 98.62 144 GLY A CA 1
ATOM 1119 C C . GLY A 1 144 ? -9.290 1.644 11.229 1.00 98.62 144 GLY A C 1
ATOM 1120 O O . GLY A 1 144 ? -9.538 1.757 12.430 1.00 98.62 144 GLY A O 1
ATOM 1121 N N . ILE A 1 145 ? -8.050 1.667 10.737 1.00 98.38 145 ILE A N 1
ATOM 1122 C CA . ILE A 1 145 ? -6.848 1.973 11.526 1.00 98.38 145 ILE A CA 1
ATOM 1123 C C . ILE A 1 145 ? -6.001 3.000 10.779 1.00 98.38 145 ILE A C 1
ATOM 1125 O O . ILE A 1 145 ? -5.682 2.811 9.603 1.00 98.38 145 ILE A O 1
ATOM 1129 N N . GLU A 1 146 ? -5.599 4.050 11.482 1.00 97.12 146 GLU A N 1
ATOM 1130 C CA . GLU A 1 146 ? -4.642 5.045 11.021 1.00 97.12 146 GLU A CA 1
ATOM 1131 C C . GLU A 1 146 ? -3.351 4.943 11.848 1.00 97.12 146 GLU A C 1
ATOM 1133 O O . GLU A 1 146 ? -3.384 5.009 13.077 1.00 97.12 146 GLU A O 1
ATOM 1138 N N . ILE A 1 147 ? -2.209 4.744 11.188 1.00 95.25 147 ILE A N 1
ATOM 1139 C CA . ILE A 1 147 ? -0.908 4.513 11.840 1.00 95.25 147 ILE A CA 1
ATOM 1140 C C . ILE A 1 147 ? 0.022 5.680 11.537 1.00 95.25 147 ILE A C 1
ATOM 1142 O O . ILE A 1 147 ? 0.190 6.035 10.372 1.00 95.25 147 ILE A O 1
ATOM 1146 N N . TRP A 1 148 ? 0.651 6.220 12.577 1.00 91.31 148 TRP A N 1
ATOM 1147 C CA . TRP A 1 148 ? 1.560 7.359 12.513 1.00 91.31 148 TRP A CA 1
ATOM 1148 C C . TRP A 1 148 ? 2.915 7.024 13.156 1.00 91.31 148 TRP A C 1
ATOM 1150 O O . TRP A 1 148 ? 2.952 6.441 14.238 1.00 91.31 148 TRP A O 1
ATOM 1160 N N . GLU A 1 149 ? 4.004 7.483 12.538 1.00 83.25 149 GLU A N 1
ATOM 1161 C CA . GLU A 1 149 ? 5.357 7.614 13.117 1.00 83.25 149 GLU A CA 1
ATOM 1162 C C . GLU A 1 149 ? 6.059 6.327 13.595 1.00 83.25 149 GLU A C 1
ATOM 1164 O O . GLU A 1 149 ? 6.156 6.025 14.788 1.00 83.25 149 GLU A O 1
ATOM 1169 N N . ASN A 1 150 ? 6.670 5.619 12.651 1.00 70.56 150 ASN A N 1
ATOM 1170 C CA . ASN A 1 150 ? 7.517 4.445 12.841 1.00 70.56 150 ASN A CA 1
ATOM 1171 C C . ASN A 1 150 ? 6.922 3.356 13.759 1.00 70.56 150 ASN A C 1
ATOM 1173 O O . ASN A 1 150 ? 7.579 2.846 14.676 1.00 70.56 150 ASN A O 1
ATOM 1177 N N . LYS A 1 151 ? 5.638 3.028 13.556 1.00 82.69 151 LYS A N 1
ATOM 1178 C CA . LYS A 1 151 ? 4.937 2.003 14.342 1.00 82.69 151 LYS A CA 1
ATOM 1179 C C . LYS A 1 151 ? 4.670 0.740 13.551 1.00 82.69 151 LYS A C 1
ATOM 1181 O O . LYS A 1 151 ? 4.164 0.766 12.434 1.00 82.69 151 LYS A O 1
ATOM 1186 N N . ALA A 1 152 ? 4.945 -0.378 14.209 1.00 87.25 152 ALA A N 1
ATOM 1187 C CA . ALA A 1 152 ? 4.748 -1.723 13.694 1.00 87.25 152 ALA A CA 1
ATOM 1188 C C . ALA A 1 152 ? 3.898 -2.551 14.673 1.00 87.25 152 ALA A C 1
ATOM 1190 O O . ALA A 1 152 ? 4.389 -3.532 15.233 1.00 87.25 152 ALA A O 1
ATOM 1191 N N . PRO A 1 153 ? 2.637 -2.150 14.937 1.00 92.69 153 PRO A N 1
ATOM 1192 C CA . PRO A 1 153 ? 1.709 -2.990 15.684 1.00 92.69 153 PRO A CA 1
ATOM 1193 C C . PRO A 1 153 ? 1.484 -4.323 14.960 1.00 92.69 153 PRO A C 1
ATOM 1195 O O . PRO A 1 153 ? 1.597 -4.421 13.734 1.00 92.69 153 PRO A O 1
ATOM 1198 N N . THR A 1 154 ? 1.085 -5.347 15.710 1.00 94.81 154 THR A N 1
ATOM 1199 C CA . THR A 1 154 ? 0.645 -6.613 15.111 1.00 94.81 154 THR A CA 1
ATOM 1200 C C . THR A 1 154 ? -0.796 -6.469 14.627 1.00 94.81 154 THR A C 1
ATOM 1202 O O . THR A 1 154 ? -1.708 -6.373 15.446 1.00 94.81 154 THR A O 1
ATOM 1205 N N . ILE A 1 155 ? -1.017 -6.478 13.308 1.00 97.25 155 ILE A N 1
ATOM 1206 C CA . ILE A 1 155 ? -2.355 -6.410 12.695 1.00 97.25 155 ILE A CA 1
ATOM 1207 C C . ILE A 1 155 ? -2.586 -7.671 11.866 1.00 97.25 155 ILE A C 1
ATOM 1209 O O . ILE A 1 155 ? -2.163 -7.763 10.707 1.00 97.25 155 ILE A O 1
ATOM 1213 N N . THR A 1 156 ? -3.260 -8.659 12.456 1.00 98.44 156 THR A N 1
ATOM 1214 C CA . THR A 1 156 ? -3.419 -9.971 11.825 1.00 98.44 156 THR A CA 1
ATOM 1215 C C . THR A 1 156 ? -4.820 -10.563 11.928 1.00 98.44 156 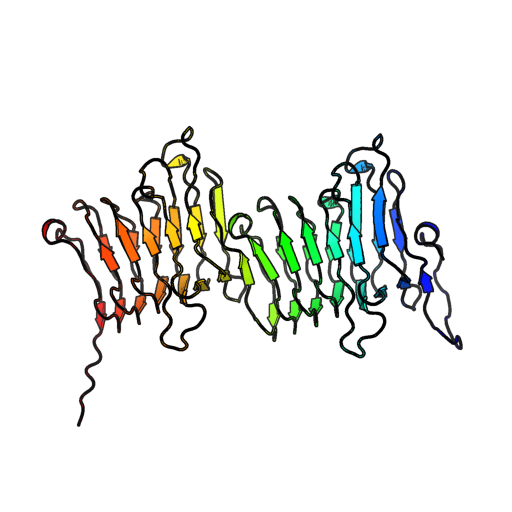THR A C 1
ATOM 1217 O O . THR A 1 156 ? -5.515 -10.385 12.922 1.00 98.44 156 THR A O 1
ATOM 1220 N N . ARG A 1 157 ? -5.248 -11.306 10.901 1.00 98.62 157 ARG A N 1
ATOM 1221 C CA . ARG A 1 157 ? -6.515 -12.071 10.896 1.00 98.62 157 ARG A CA 1
ATOM 1222 C C . ARG A 1 157 ? -7.780 -11.246 11.162 1.00 98.62 157 ARG A C 1
ATOM 1224 O O . ARG A 1 157 ? -8.821 -11.808 11.489 1.00 98.62 157 ARG A O 1
ATOM 1231 N N . ASN A 1 158 ? -7.723 -9.926 11.013 1.00 98.88 158 ASN A N 1
ATOM 1232 C CA . ASN A 1 158 ? -8.864 -9.047 11.245 1.00 98.88 158 ASN A CA 1
ATOM 1233 C C . ASN A 1 158 ? -9.768 -8.962 10.012 1.00 98.88 158 ASN A C 1
ATOM 1235 O O . ASN A 1 158 ? -9.349 -9.233 8.887 1.00 98.88 158 ASN A O 1
ATOM 1239 N N . THR A 1 159 ? -11.006 -8.524 10.218 1.00 98.88 159 THR A N 1
ATOM 1240 C CA . THR A 1 159 ? -11.938 -8.150 9.151 1.00 98.88 159 THR A CA 1
ATOM 1241 C C . THR A 1 159 ? -12.176 -6.646 9.176 1.00 98.88 159 THR A C 1
ATOM 1243 O O . THR A 1 159 ? -12.742 -6.121 10.133 1.00 98.88 159 THR A O 1
ATOM 1246 N N . PHE A 1 160 ? -11.795 -5.964 8.101 1.00 98.94 160 PHE A N 1
ATOM 1247 C CA . PHE A 1 160 ? -12.095 -4.556 7.856 1.00 98.94 160 PHE A CA 1
ATOM 1248 C C . PHE A 1 160 ? -13.241 -4.462 6.857 1.00 98.94 160 PHE A C 1
ATOM 1250 O O . PHE A 1 160 ? -13.090 -4.913 5.714 1.00 98.94 160 PHE A O 1
ATOM 1257 N N . ARG A 1 161 ? -14.378 -3.881 7.254 1.00 98.81 161 ARG A N 1
ATOM 1258 C CA . ARG A 1 161 ? -15.531 -3.772 6.351 1.00 98.81 161 ARG A CA 1
ATOM 1259 C C . ARG A 1 161 ? -16.335 -2.490 6.467 1.00 98.81 161 ARG A C 1
ATOM 1261 O O . ARG A 1 161 ? -16.468 -1.925 7.545 1.00 98.81 161 ARG A O 1
ATOM 1268 N N . TYR A 1 162 ? -16.915 -2.052 5.352 1.00 98.56 162 TYR A N 1
ATOM 1269 C CA . TYR A 1 162 ? -17.781 -0.867 5.290 1.00 98.56 162 TYR A CA 1
ATOM 1270 C C . TYR A 1 162 ? -17.120 0.450 5.730 1.00 98.56 162 TYR A C 1
ATOM 1272 O O . TYR A 1 162 ? -17.821 1.428 6.030 1.00 98.56 162 TYR A O 1
ATOM 1280 N N . ASN A 1 163 ? -15.784 0.505 5.761 1.00 98.69 163 ASN A N 1
ATOM 1281 C CA . ASN A 1 163 ? -15.068 1.729 6.099 1.00 98.69 163 ASN A CA 1
ATOM 1282 C C . ASN A 1 163 ? -15.113 2.700 4.914 1.00 98.69 163 ASN A C 1
ATOM 1284 O O . ASN A 1 163 ? -14.888 2.317 3.759 1.00 98.69 163 ASN A O 1
ATOM 1288 N N . SER A 1 164 ? -15.469 3.958 5.188 1.00 98.38 164 SER A N 1
ATOM 1289 C CA . SER A 1 164 ? -15.836 4.905 4.129 1.00 98.38 164 SER A CA 1
ATOM 1290 C C . SER A 1 164 ? -14.648 5.519 3.398 1.00 98.38 164 SER A C 1
ATOM 1292 O O . SER A 1 164 ? -14.850 6.049 2.307 1.00 98.38 164 SER A O 1
ATOM 1294 N N . ASP A 1 165 ? -13.441 5.465 3.967 1.00 98.25 165 ASP A N 1
ATOM 1295 C CA . ASP A 1 165 ? -12.218 5.921 3.306 1.00 98.25 165 ASP A CA 1
ATOM 1296 C C . ASP A 1 165 ? -11.184 4.801 3.155 1.00 98.25 165 ASP A C 1
ATOM 1298 O O . ASP A 1 165 ? -10.978 4.320 2.040 1.00 98.25 165 ASP A O 1
ATOM 1302 N N . TYR A 1 166 ? -10.611 4.310 4.257 1.00 98.62 166 TYR A N 1
ATOM 1303 C CA . TYR A 1 166 ? -9.603 3.244 4.232 1.00 98.62 166 TYR A CA 1
ATOM 1304 C C . TYR A 1 166 ? -9.900 2.159 5.271 1.00 98.62 166 TYR A C 1
ATOM 1306 O O . TYR A 1 166 ? -10.382 2.453 6.362 1.00 98.62 166 TYR A O 1
ATOM 1314 N N . GLY A 1 167 ? -9.582 0.899 4.965 1.00 98.56 167 GLY A N 1
ATOM 1315 C CA . GLY A 1 167 ? -9.465 -0.141 5.989 1.00 98.56 167 GLY A CA 1
ATOM 1316 C C . GLY A 1 167 ? -8.266 0.144 6.894 1.00 98.56 167 GLY A C 1
ATOM 1317 O O . GLY A 1 167 ? -8.428 0.295 8.102 1.00 98.56 167 GLY A O 1
ATOM 1318 N N . ILE A 1 168 ? -7.084 0.298 6.294 1.00 98.38 168 ILE A N 1
ATOM 1319 C CA . ILE A 1 168 ? -5.861 0.749 6.971 1.00 98.38 168 ILE A CA 1
ATOM 1320 C C . ILE A 1 168 ? -5.208 1.876 6.170 1.00 98.38 168 ILE A C 1
ATOM 1322 O O . ILE A 1 168 ? -5.068 1.778 4.949 1.00 98.38 168 ILE A O 1
ATOM 1326 N N . TYR A 1 169 ? -4.771 2.920 6.864 1.00 97.12 169 TYR A N 1
ATOM 1327 C CA . TYR A 1 169 ? -3.955 3.988 6.304 1.00 97.12 169 TYR A CA 1
ATOM 1328 C C . TYR A 1 169 ? -2.696 4.167 7.162 1.00 97.12 169 TYR A C 1
ATOM 1330 O O . TYR A 1 169 ? -2.799 4.369 8.369 1.00 97.12 169 TYR A O 1
ATOM 1338 N N . SER A 1 170 ? -1.503 4.069 6.570 1.00 93.56 170 SER A N 1
ATOM 1339 C CA . SER A 1 170 ? -0.244 4.176 7.316 1.00 93.56 170 SER A CA 1
ATOM 1340 C C . SER A 1 170 ? 0.663 5.283 6.784 1.00 93.56 170 SER A C 1
ATOM 1342 O O . SER A 1 170 ? 0.958 5.352 5.588 1.00 93.56 170 SER A O 1
ATOM 1344 N N . TYR A 1 171 ? 1.107 6.132 7.711 1.00 84.88 171 TYR A N 1
ATOM 1345 C CA . TYR A 1 171 ? 2.120 7.160 7.538 1.00 84.88 171 TYR A CA 1
ATOM 1346 C C . TYR A 1 171 ? 3.383 6.733 8.277 1.00 84.88 171 TYR A C 1
ATOM 1348 O O . TYR A 1 171 ? 3.386 6.734 9.505 1.00 84.88 171 TYR A O 1
ATOM 1356 N N . ASP A 1 172 ? 4.454 6.466 7.538 1.00 82.00 172 ASP A N 1
ATOM 1357 C CA . ASP A 1 172 ? 5.800 6.302 8.084 1.00 82.00 172 ASP A CA 1
ATOM 1358 C C . ASP A 1 172 ? 5.971 5.164 9.075 1.00 82.00 172 ASP A C 1
ATOM 1360 O O . ASP A 1 172 ? 5.561 5.254 10.228 1.00 82.00 172 ASP A O 1
ATOM 1364 N N . HIS A 1 173 ? 6.591 4.075 8.632 1.00 77.06 173 HIS A N 1
ATOM 1365 C CA . HIS A 1 173 ? 6.762 2.903 9.480 1.00 77.06 173 HIS A CA 1
ATOM 1366 C C . HIS A 1 173 ? 8.137 2.234 9.378 1.00 77.06 173 HIS A C 1
ATOM 1368 O O . HIS A 1 173 ? 8.241 1.071 9.769 1.00 77.06 173 HIS A O 1
ATOM 1374 N N . ASP A 1 174 ? 9.142 2.927 8.815 1.00 81.50 174 ASP A N 1
ATOM 1375 C CA . ASP A 1 174 ? 10.538 2.460 8.657 1.00 81.50 174 ASP A CA 1
ATOM 1376 C C . ASP A 1 174 ? 10.579 0.982 8.264 1.00 81.50 174 ASP A C 1
ATOM 1378 O O . ASP A 1 174 ? 11.181 0.144 8.935 1.00 81.50 174 ASP A O 1
ATOM 1382 N N . PHE A 1 175 ? 9.779 0.647 7.239 1.00 86.06 175 PHE A N 1
ATOM 1383 C CA . PHE A 1 175 ? 9.590 -0.694 6.676 1.00 86.06 175 PHE A CA 1
ATOM 1384 C C . PHE A 1 175 ? 9.120 -1.795 7.652 1.00 86.06 175 PHE A C 1
ATOM 1386 O O . PHE A 1 175 ? 8.762 -2.871 7.190 1.00 86.06 175 PHE A O 1
ATOM 1393 N N . ALA A 1 176 ? 9.002 -1.557 8.965 1.00 87.19 176 ALA A N 1
ATOM 1394 C CA . ALA A 1 176 ? 8.782 -2.550 10.028 1.00 87.19 176 ALA A CA 1
ATOM 1395 C C . ALA A 1 176 ? 7.356 -3.137 10.115 1.00 87.19 176 ALA A C 1
ATOM 1397 O O . ALA A 1 176 ? 7.167 -4.241 10.633 1.00 87.19 176 ALA A O 1
ATOM 1398 N N . LEU A 1 177 ? 6.344 -2.421 9.620 1.00 91.56 177 LEU A N 1
ATOM 1399 C CA . LEU A 1 177 ? 4.935 -2.810 9.732 1.00 91.56 177 LEU A CA 1
ATOM 1400 C C . LEU A 1 177 ? 4.621 -4.095 8.962 1.00 91.56 177 LEU A C 1
ATOM 1402 O O . LEU A 1 177 ? 5.032 -4.247 7.811 1.00 91.56 177 LEU A O 1
ATOM 1406 N N . ARG A 1 178 ? 3.830 -4.987 9.571 1.00 92.75 178 ARG A N 1
ATOM 1407 C CA . ARG A 1 178 ? 3.294 -6.195 8.928 1.00 92.75 178 ARG A CA 1
ATOM 1408 C C . ARG A 1 178 ? 1.780 -6.276 9.102 1.00 92.75 178 ARG A C 1
ATOM 1410 O O . ARG A 1 178 ? 1.276 -6.296 10.222 1.00 92.75 178 ARG A O 1
ATOM 1417 N N . ILE A 1 179 ? 1.065 -6.360 7.986 1.00 96.19 179 ILE A N 1
ATOM 1418 C CA . ILE A 1 179 ? -0.391 -6.492 7.892 1.00 96.19 179 ILE A CA 1
ATOM 1419 C C . ILE A 1 179 ? -0.667 -7.830 7.208 1.00 96.19 179 ILE A C 1
ATOM 1421 O O . ILE A 1 179 ? -0.388 -7.986 6.018 1.00 96.19 179 ILE A O 1
ATOM 1425 N N . THR A 1 180 ? -1.166 -8.817 7.957 1.00 97.56 180 THR A N 1
ATOM 1426 C CA . THR A 1 180 ? -1.139 -10.219 7.501 1.00 97.56 180 THR A CA 1
ATOM 1427 C C . THR A 1 180 ? -2.435 -10.975 7.757 1.00 97.56 180 THR A C 1
ATOM 1429 O O . THR A 1 180 ? -3.052 -10.851 8.812 1.00 97.56 180 THR A O 1
ATOM 1432 N N . GLY A 1 181 ? -2.870 -11.809 6.812 1.00 98.31 181 GLY A N 1
ATOM 1433 C CA . GLY A 1 181 ? -4.049 -12.661 7.024 1.00 98.31 181 GLY A CA 1
ATOM 1434 C C . GLY A 1 181 ? -5.375 -11.908 7.199 1.00 98.31 181 GLY A C 1
ATOM 1435 O O . GLY A 1 181 ? -6.354 -12.514 7.626 1.00 98.31 181 GLY A O 1
ATOM 1436 N N . ASN A 1 182 ? -5.426 -10.599 6.940 1.00 98.81 182 ASN A N 1
ATOM 1437 C CA . ASN A 1 182 ? -6.624 -9.787 7.136 1.00 98.81 182 ASN A CA 1
ATOM 1438 C C . ASN A 1 182 ? -7.568 -9.897 5.933 1.00 98.81 182 ASN A C 1
ATOM 1440 O O . ASN A 1 182 ? -7.151 -10.143 4.802 1.00 98.81 182 ASN A O 1
ATOM 1444 N N . THR A 1 183 ? -8.854 -9.660 6.170 1.00 98.81 183 THR A N 1
ATOM 1445 C CA . THR A 1 183 ? -9.888 -9.575 5.136 1.00 98.81 183 THR A CA 1
ATOM 1446 C C . THR A 1 183 ? -10.379 -8.138 5.009 1.00 98.81 183 THR A C 1
ATOM 1448 O O . THR A 1 183 ? -10.908 -7.575 5.965 1.00 98.81 183 THR A O 1
ATOM 1451 N N . PHE A 1 184 ? -10.250 -7.558 3.819 1.00 98.88 184 PHE A N 1
ATOM 1452 C CA . PHE A 1 184 ? -10.788 -6.249 3.460 1.00 98.88 184 PHE A CA 1
ATOM 1453 C C . PHE A 1 184 ? -11.998 -6.427 2.544 1.00 98.88 184 PHE A C 1
ATOM 1455 O O . PHE A 1 184 ? -11.849 -6.825 1.383 1.00 98.88 184 PHE A O 1
ATOM 1462 N N . LEU A 1 185 ? -13.187 -6.122 3.061 1.00 98.56 185 LEU A N 1
ATOM 1463 C CA . LEU A 1 185 ? -14.464 -6.320 2.381 1.00 98.56 185 LEU A CA 1
ATOM 1464 C C . LEU A 1 185 ? -15.249 -5.008 2.281 1.00 98.56 185 LEU A C 1
ATOM 1466 O O . LEU A 1 185 ? -15.578 -4.419 3.301 1.00 98.56 185 LEU A O 1
ATOM 1470 N N . GLU A 1 186 ? -15.614 -4.575 1.074 1.00 98.44 186 GLU A N 1
ATOM 1471 C CA . GLU A 1 186 ? -16.564 -3.457 0.884 1.00 98.44 186 GLU A CA 1
ATOM 1472 C C . GLU A 1 186 ? -16.129 -2.137 1.564 1.00 98.44 186 GLU A C 1
ATOM 1474 O O . GLU A 1 186 ? -16.949 -1.355 2.045 1.00 98.44 186 GLU A O 1
ATOM 1479 N N . ASN A 1 187 ? -14.820 -1.869 1.599 1.00 98.69 187 ASN A N 1
ATOM 1480 C CA . ASN A 1 187 ? -14.262 -0.561 1.958 1.00 98.69 187 ASN A CA 1
ATOM 1481 C C . ASN A 1 187 ? -14.092 0.302 0.699 1.00 98.69 187 ASN A C 1
ATOM 1483 O O . ASN A 1 187 ? -14.038 -0.219 -0.419 1.00 98.69 187 ASN A O 1
ATOM 1487 N N . LYS A 1 188 ? -13.933 1.623 0.846 1.00 98.44 188 LYS A N 1
ATOM 1488 C CA . LYS A 1 188 ? -13.564 2.468 -0.307 1.00 98.44 188 LYS A CA 1
ATOM 1489 C C . LYS A 1 188 ? -12.163 2.123 -0.820 1.00 98.44 188 LYS A C 1
ATOM 1491 O O . LYS A 1 188 ? -12.013 1.879 -2.016 1.00 98.44 188 LYS A O 1
ATOM 1496 N N . TYR A 1 189 ? -11.177 2.068 0.070 1.00 98.56 189 TYR A N 1
ATOM 1497 C CA . TYR A 1 189 ? -9.848 1.504 -0.164 1.00 98.56 189 TYR A CA 1
ATOM 1498 C C . TYR A 1 189 ? -9.542 0.474 0.929 1.00 98.56 189 TYR A C 1
ATOM 1500 O O . TYR A 1 189 ? -9.846 0.724 2.096 1.00 98.56 189 TYR A O 1
ATOM 1508 N N . PRO A 1 190 ? -8.931 -0.674 0.608 1.00 98.38 190 PRO A N 1
ATOM 1509 C CA . PRO A 1 190 ? -8.549 -1.638 1.628 1.00 98.38 190 PRO A CA 1
ATOM 1510 C C . PRO A 1 190 ? -7.357 -1.137 2.456 1.00 98.38 190 PRO A C 1
ATOM 1512 O O . PRO A 1 190 ? -7.455 -1.051 3.677 1.00 98.38 190 PRO A O 1
ATOM 1515 N N . VAL A 1 191 ? -6.259 -0.762 1.794 1.00 98.12 191 VAL A N 1
ATOM 1516 C CA . VAL A 1 191 ? -5.001 -0.348 2.429 1.00 98.12 191 VAL A CA 1
ATOM 1517 C C . VAL A 1 191 ? -4.343 0.778 1.629 1.00 98.12 191 VAL A C 1
ATOM 1519 O O . VAL A 1 191 ? -4.359 0.745 0.394 1.00 98.12 191 VAL A O 1
ATOM 1522 N N . ALA A 1 192 ? -3.735 1.734 2.333 1.00 96.94 192 ALA A N 1
ATOM 1523 C CA . ALA A 1 192 ? -2.791 2.697 1.775 1.00 96.94 192 ALA A CA 1
ATOM 1524 C C . ALA A 1 192 ? -1.490 2.766 2.596 1.00 96.94 192 ALA A C 1
ATOM 1526 O O . ALA A 1 192 ? -1.539 2.864 3.823 1.00 96.94 192 ALA A O 1
ATOM 1527 N N . VAL A 1 193 ? -0.346 2.723 1.907 1.00 95.19 193 VAL A N 1
ATOM 1528 C CA . VAL A 1 193 ? 1.018 2.761 2.480 1.00 95.19 193 VAL A CA 1
ATOM 1529 C C . VAL A 1 193 ? 1.945 3.599 1.595 1.00 95.19 193 VAL A C 1
ATOM 1531 O O . VAL A 1 193 ? 1.687 3.738 0.396 1.00 95.19 193 VAL A O 1
ATOM 1534 N N . ARG A 1 194 ? 3.028 4.164 2.141 1.00 93.62 194 ARG A N 1
ATOM 1535 C CA . ARG A 1 194 ? 4.034 4.873 1.327 1.00 93.62 194 ARG A CA 1
ATOM 1536 C C . ARG A 1 194 ? 4.957 3.877 0.628 1.00 93.62 194 ARG A C 1
ATOM 1538 O O . ARG A 1 194 ? 5.278 2.829 1.180 1.00 93.62 194 ARG A O 1
ATOM 1545 N N . ALA A 1 195 ? 5.435 4.230 -0.565 1.00 94.25 195 ALA A N 1
ATOM 1546 C CA . ALA A 1 195 ? 6.378 3.402 -1.320 1.00 94.25 195 ALA A CA 1
ATOM 1547 C C . ALA A 1 195 ? 7.675 3.114 -0.544 1.00 94.25 195 ALA A C 1
ATOM 1549 O O . ALA A 1 195 ? 8.187 2.001 -0.616 1.00 94.25 195 ALA A O 1
ATOM 1550 N N . HIS A 1 196 ? 8.172 4.105 0.206 1.00 91.44 196 HIS A N 1
ATOM 1551 C CA . HIS A 1 196 ? 9.372 3.992 1.042 1.00 91.44 196 HIS A CA 1
ATOM 1552 C C . HIS A 1 196 ? 9.195 3.034 2.224 1.00 91.44 196 HIS A C 1
ATOM 1554 O O . HIS A 1 196 ? 10.165 2.448 2.678 1.00 91.44 196 HIS A O 1
ATOM 1560 N N . ASP A 1 197 ? 7.967 2.805 2.684 1.00 91.00 197 ASP A N 1
ATOM 1561 C CA . ASP A 1 197 ? 7.727 1.880 3.787 1.00 91.00 197 ASP A CA 1
ATOM 1562 C C . ASP A 1 197 ? 7.359 0.463 3.306 1.00 91.00 197 ASP A C 1
ATOM 1564 O O . ASP A 1 197 ? 7.326 -0.481 4.092 1.00 91.00 197 ASP A O 1
ATOM 1568 N N . LEU A 1 198 ? 7.067 0.290 2.015 1.00 93.38 198 LEU A N 1
ATOM 1569 C CA . LEU A 1 198 ? 6.575 -0.970 1.472 1.00 93.38 198 LEU A CA 1
ATOM 1570 C C . LEU A 1 198 ? 7.717 -1.984 1.297 1.00 93.38 198 LEU A C 1
ATOM 1572 O O . LEU A 1 198 ? 8.396 -2.012 0.270 1.00 93.38 198 LEU A O 1
ATOM 1576 N N . ASP A 1 199 ? 7.887 -2.834 2.306 1.00 94.81 199 ASP A N 1
ATOM 1577 C CA . ASP A 1 199 ? 8.912 -3.877 2.380 1.00 94.81 199 ASP A CA 1
ATOM 1578 C C . ASP A 1 199 ? 8.365 -5.120 3.095 1.00 94.81 199 ASP A C 1
ATOM 1580 O O . ASP A 1 199 ? 8.274 -5.189 4.325 1.00 94.81 199 ASP A O 1
ATOM 1584 N N . SER A 1 200 ? 7.893 -6.089 2.307 1.00 95.12 200 SER A N 1
ATOM 1585 C CA . SER A 1 200 ? 7.176 -7.281 2.784 1.00 95.12 200 SER A CA 1
ATOM 1586 C C . SER A 1 200 ? 6.033 -6.957 3.764 1.00 95.12 200 SER A C 1
ATOM 1588 O O . SER A 1 200 ? 5.661 -7.770 4.613 1.00 95.12 200 SER A O 1
ATOM 1590 N N . THR A 1 201 ? 5.468 -5.751 3.651 1.00 94.50 201 THR A N 1
ATOM 1591 C CA . THR A 1 201 ? 4.492 -5.183 4.590 1.00 94.50 201 THR A CA 1
ATOM 1592 C C . THR A 1 201 ? 3.166 -5.933 4.570 1.00 94.50 201 THR A C 1
ATOM 1594 O O . THR A 1 201 ? 2.497 -6.044 5.593 1.00 94.50 201 THR A O 1
ATOM 1597 N N . LEU A 1 202 ? 2.773 -6.443 3.403 1.00 95.69 202 LEU A N 1
ATOM 1598 C CA . LEU A 1 202 ? 1.448 -6.993 3.125 1.00 95.69 202 LEU A CA 1
ATOM 1599 C C . LEU A 1 202 ? 1.602 -8.413 2.583 1.00 95.69 202 LEU A C 1
ATOM 1601 O O . LEU A 1 202 ? 2.224 -8.594 1.539 1.00 95.69 202 LEU A O 1
ATOM 1605 N N . TYR A 1 203 ? 1.077 -9.414 3.296 1.00 94.44 203 TYR A N 1
ATOM 1606 C CA . TYR A 1 203 ? 1.050 -10.790 2.798 1.00 94.44 203 TYR A CA 1
ATOM 1607 C C . TYR A 1 203 ? -0.088 -11.633 3.391 1.00 94.44 203 TYR A C 1
ATOM 1609 O O . TYR A 1 203 ? -0.403 -11.578 4.584 1.00 94.44 203 TYR A O 1
ATOM 1617 N N . GLY A 1 204 ? -0.671 -12.483 2.549 1.00 97.19 204 GLY A N 1
ATOM 1618 C CA . GLY A 1 204 ? -1.751 -13.394 2.917 1.00 97.19 204 GLY A CA 1
ATOM 1619 C C . GLY A 1 204 ? -3.079 -12.693 3.202 1.00 97.19 204 GLY A C 1
ATOM 1620 O O . GLY A 1 204 ? -3.924 -13.282 3.873 1.00 97.19 204 GLY A O 1
ATOM 1621 N N . ASN A 1 205 ? -3.270 -11.451 2.752 1.00 98.69 205 ASN A N 1
ATOM 1622 C CA . ASN A 1 205 ? -4.534 -10.743 2.934 1.00 98.69 205 ASN A CA 1
ATOM 1623 C C . ASN A 1 205 ? -5.537 -11.096 1.823 1.00 98.69 205 ASN A C 1
ATOM 1625 O O . ASN A 1 205 ? -5.195 -11.617 0.765 1.00 98.69 205 ASN A O 1
ATOM 1629 N N . THR A 1 206 ? -6.816 -10.823 2.076 1.00 98.69 206 THR A N 1
ATOM 1630 C CA . THR A 1 206 ? -7.910 -11.024 1.118 1.00 98.69 206 THR A CA 1
ATOM 1631 C C . THR A 1 206 ? -8.617 -9.705 0.840 1.00 98.69 206 THR A C 1
ATOM 1633 O O . THR A 1 206 ? -9.014 -9.001 1.766 1.00 98.69 206 THR A O 1
ATOM 1636 N N . TYR A 1 207 ? -8.831 -9.392 -0.439 1.00 98.62 207 TYR A N 1
ATOM 1637 C CA . TYR A 1 207 ? -9.393 -8.122 -0.903 1.00 98.62 207 TYR A CA 1
ATOM 1638 C C . TYR A 1 207 ? -10.635 -8.375 -1.760 1.00 98.62 207 TYR A C 1
ATOM 1640 O O . TYR A 1 207 ? -10.529 -8.825 -2.902 1.00 98.62 207 TYR A O 1
ATOM 1648 N N . THR A 1 208 ? -11.824 -8.108 -1.221 1.00 98.19 208 THR A N 1
ATOM 1649 C CA . THR A 1 208 ? -13.096 -8.436 -1.884 1.00 98.19 208 THR A CA 1
ATOM 1650 C C . THR A 1 208 ? -14.023 -7.227 -1.935 1.00 98.19 208 THR A C 1
ATOM 1652 O O . THR A 1 208 ? -14.259 -6.578 -0.923 1.00 98.19 208 THR A O 1
ATOM 1655 N N . ASN A 1 209 ? -14.585 -6.937 -3.112 1.00 98.00 209 ASN A N 1
ATOM 1656 C CA . ASN A 1 209 ? -15.632 -5.926 -3.318 1.00 98.00 209 ASN A CA 1
ATOM 1657 C C . ASN A 1 209 ? -15.333 -4.526 -2.745 1.00 98.00 209 ASN A C 1
ATOM 1659 O O . ASN A 1 209 ? -16.257 -3.761 -2.483 1.00 98.00 209 ASN A O 1
ATOM 1663 N N . ASN A 1 210 ? -14.064 -4.159 -2.546 1.00 98.62 210 ASN A N 1
ATOM 1664 C CA . ASN A 1 210 ? -13.720 -2.781 -2.205 1.00 98.62 210 ASN A CA 1
ATOM 1665 C C . ASN A 1 210 ? -13.956 -1.890 -3.436 1.00 98.62 210 ASN A C 1
ATOM 1667 O O . ASN A 1 210 ? -13.683 -2.322 -4.558 1.00 98.62 210 ASN A O 1
ATOM 1671 N N . THR A 1 211 ? -14.414 -0.647 -3.245 1.00 98.44 211 THR A N 1
ATOM 1672 C CA . THR A 1 211 ? -14.643 0.300 -4.357 1.00 98.44 211 THR A CA 1
ATOM 1673 C C . THR A 1 211 ? -13.386 0.444 -5.213 1.00 98.44 211 THR A C 1
ATOM 1675 O O . THR A 1 211 ? -13.450 0.439 -6.439 1.00 98.44 211 THR A O 1
ATOM 1678 N N . ASN A 1 212 ? -12.232 0.512 -4.551 1.00 97.81 212 ASN A N 1
ATOM 1679 C CA . ASN A 1 212 ? -10.908 0.462 -5.147 1.00 97.81 212 ASN A CA 1
ATOM 1680 C C . ASN A 1 212 ? -10.198 -0.804 -4.655 1.00 97.81 212 ASN A C 1
ATOM 1682 O O . ASN A 1 212 ? -9.511 -0.780 -3.637 1.00 97.81 212 ASN A O 1
ATOM 1686 N N . ASN A 1 213 ? -10.399 -1.932 -5.343 1.00 97.69 213 ASN A N 1
ATOM 1687 C CA . ASN A 1 213 ? -9.875 -3.239 -4.925 1.00 97.69 213 ASN A CA 1
ATOM 1688 C C . ASN A 1 213 ? -8.387 -3.431 -5.284 1.00 97.69 213 ASN A C 1
ATOM 1690 O O . ASN A 1 213 ? -8.027 -4.296 -6.082 1.00 97.69 213 ASN A O 1
ATOM 1694 N N . TYR A 1 214 ? -7.536 -2.575 -4.723 1.00 98.38 214 TYR A N 1
ATOM 1695 C CA . TYR A 1 214 ? -6.085 -2.558 -4.893 1.00 98.38 214 TYR A CA 1
ATOM 1696 C C . TYR A 1 214 ? -5.403 -1.935 -3.669 1.00 98.38 214 TYR A C 1
ATOM 1698 O O . TYR A 1 214 ? -6.045 -1.233 -2.887 1.00 98.38 214 TYR A O 1
ATOM 1706 N N . ILE A 1 215 ? -4.097 -2.157 -3.519 1.00 98.44 215 ILE A N 1
ATOM 1707 C CA . ILE A 1 215 ? -3.283 -1.474 -2.508 1.00 98.44 215 ILE A CA 1
ATOM 1708 C C . ILE A 1 215 ? -2.890 -0.113 -3.073 1.00 98.44 215 ILE A C 1
ATOM 1710 O O . ILE A 1 215 ? -2.241 -0.035 -4.121 1.00 98.44 215 ILE A O 1
ATOM 1714 N N . LYS A 1 216 ? -3.296 0.968 -2.402 1.00 98.12 216 LYS A N 1
ATOM 1715 C CA . LYS A 1 216 ? -2.869 2.315 -2.780 1.00 98.12 216 LYS A CA 1
ATOM 1716 C C . LYS A 1 216 ? -1.453 2.545 -2.259 1.00 98.12 216 LYS A C 1
ATOM 1718 O O . LYS A 1 216 ? -1.199 2.394 -1.067 1.00 98.12 216 LYS A O 1
ATOM 1723 N N . VAL A 1 217 ? -0.549 2.929 -3.147 1.00 97.31 217 VAL A N 1
ATOM 1724 C CA . VAL A 1 217 ? 0.830 3.259 -2.796 1.00 97.31 217 VAL A CA 1
ATOM 1725 C C . VAL A 1 217 ? 1.015 4.756 -2.972 1.00 97.31 217 VAL A C 1
ATOM 1727 O O . VAL A 1 217 ? 0.932 5.262 -4.090 1.00 97.31 217 VAL A O 1
ATOM 1730 N N . THR A 1 218 ? 1.247 5.465 -1.872 1.00 94.38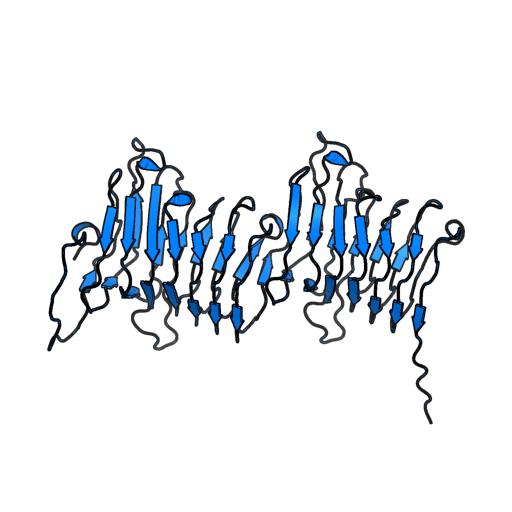 218 THR A N 1
ATOM 1731 C CA . THR A 1 218 ? 1.641 6.873 -1.939 1.00 94.38 218 THR A CA 1
ATOM 1732 C C . THR A 1 218 ? 3.061 6.923 -2.482 1.00 94.38 218 THR A C 1
ATOM 1734 O O . THR A 1 218 ? 4.000 6.414 -1.860 1.00 94.38 218 THR A O 1
ATOM 1737 N N . SER A 1 219 ? 3.188 7.466 -3.684 1.00 87.12 219 SER A N 1
ATOM 1738 C CA . SER A 1 219 ? 4.426 7.520 -4.440 1.00 87.12 219 SER A CA 1
ATOM 1739 C C . SER A 1 219 ? 5.413 8.495 -3.820 1.00 87.12 219 SER A C 1
ATOM 1741 O O . SER A 1 219 ? 5.059 9.623 -3.485 1.00 87.12 219 SER A O 1
ATOM 1743 N N . ASP A 1 220 ? 6.666 8.066 -3.733 1.00 86.62 220 ASP A N 1
ATOM 1744 C CA . ASP A 1 220 ? 7.782 8.891 -3.284 1.00 86.62 220 ASP A CA 1
ATOM 1745 C C . ASP A 1 220 ? 9.092 8.315 -3.853 1.00 86.62 220 ASP A C 1
ATOM 1747 O O . ASP A 1 220 ? 9.146 7.865 -5.008 1.00 86.62 220 ASP A O 1
ATOM 1751 N N . ARG A 1 221 ? 10.146 8.291 -3.043 1.00 92.25 221 ARG A N 1
ATOM 1752 C CA . ARG A 1 221 ? 11.456 7.772 -3.369 1.00 92.25 221 ARG A CA 1
ATOM 1753 C C . ARG A 1 221 ? 11.828 6.618 -2.447 1.00 92.25 221 ARG A C 1
ATOM 1755 O O . ARG A 1 221 ? 11.733 6.699 -1.229 1.00 92.25 221 ARG A O 1
ATOM 1762 N N . ILE A 1 222 ? 12.312 5.547 -3.053 1.00 93.88 222 ILE A N 1
ATOM 1763 C CA . ILE A 1 222 ? 13.023 4.470 -2.381 1.00 93.88 222 ILE A CA 1
ATOM 1764 C C . ILE A 1 222 ? 14.500 4.870 -2.317 1.00 93.88 222 ILE A C 1
ATOM 1766 O O . ILE A 1 222 ? 15.181 4.900 -3.344 1.00 93.88 222 ILE A O 1
ATOM 1770 N N . GLU A 1 223 ? 14.972 5.213 -1.118 1.00 92.50 223 GLU A N 1
ATOM 1771 C CA . GLU A 1 223 ? 16.276 5.864 -0.922 1.00 92.50 223 GLU A CA 1
ATOM 1772 C C . GLU A 1 223 ? 17.145 5.283 0.198 1.00 92.50 223 GLU A C 1
ATOM 1774 O O . GLU A 1 223 ? 18.315 5.655 0.298 1.00 92.50 223 GLU A O 1
ATOM 1779 N N . THR A 1 224 ? 16.616 4.382 1.037 1.00 92.38 224 THR A N 1
ATOM 1780 C CA . THR A 1 224 ? 17.396 3.828 2.154 1.00 92.38 224 THR A CA 1
ATOM 1781 C C . THR A 1 224 ? 18.566 3.015 1.625 1.00 92.38 224 THR A C 1
ATOM 1783 O O . THR A 1 224 ? 18.411 2.028 0.905 1.00 92.38 224 THR A O 1
ATOM 1786 N N . GLN A 1 225 ? 19.762 3.453 1.989 1.00 91.94 225 GLN A N 1
ATOM 1787 C CA . GLN A 1 225 ? 21.001 2.971 1.407 1.00 91.94 225 GLN A CA 1
ATOM 1788 C C . GLN A 1 225 ? 21.242 1.504 1.716 1.00 91.94 225 GLN A C 1
ATOM 1790 O O . GLN A 1 225 ? 21.091 1.065 2.853 1.00 91.94 225 GLN A O 1
ATOM 1795 N N . SER A 1 226 ? 21.725 0.770 0.717 1.00 92.06 226 SER A N 1
ATOM 1796 C CA . SER A 1 226 ? 22.042 -0.661 0.838 1.00 92.06 226 SER A CA 1
ATOM 1797 C C . SER A 1 226 ? 20.854 -1.522 1.307 1.00 92.06 226 SER A C 1
ATOM 1799 O O . SER A 1 226 ? 21.058 -2.660 1.730 1.00 92.06 226 SER A O 1
ATOM 1801 N N . HIS A 1 227 ? 19.624 -0.998 1.244 1.00 94.19 227 HIS A N 1
ATOM 1802 C CA . HIS A 1 227 ? 18.410 -1.708 1.638 1.00 94.19 227 HIS A CA 1
ATOM 1803 C C . HIS A 1 227 ? 17.718 -2.308 0.418 1.00 94.19 227 HIS A C 1
ATOM 1805 O O . HIS A 1 227 ? 17.740 -1.733 -0.674 1.00 94.19 227 HIS A O 1
ATOM 1811 N N . THR A 1 228 ? 17.102 -3.472 0.602 1.00 96.06 228 THR A N 1
ATOM 1812 C CA . THR A 1 228 ? 16.237 -4.089 -0.409 1.00 96.06 228 THR A CA 1
ATOM 1813 C C . THR A 1 228 ? 14.801 -3.977 0.059 1.00 96.06 228 THR A C 1
ATOM 1815 O O . THR A 1 228 ? 14.478 -4.452 1.135 1.00 96.06 228 THR A O 1
ATOM 1818 N N . PHE A 1 229 ? 13.964 -3.354 -0.762 1.00 96.75 229 PHE A N 1
ATOM 1819 C CA . PHE A 1 229 ? 12.536 -3.207 -0.535 1.00 96.75 229 PHE A CA 1
ATOM 1820 C C . PHE A 1 229 ? 11.816 -4.310 -1.298 1.00 96.75 229 PHE A C 1
ATOM 1822 O O . PHE A 1 229 ? 11.817 -4.316 -2.535 1.00 96.75 229 PHE A O 1
ATOM 1829 N N . ASP A 1 230 ? 11.242 -5.261 -0.566 1.00 97.62 230 ASP A N 1
ATOM 1830 C CA . ASP A 1 230 ? 10.590 -6.435 -1.135 1.00 97.62 230 ASP A CA 1
ATOM 1831 C C . ASP A 1 230 ? 9.088 -6.172 -1.370 1.00 97.62 230 ASP A C 1
ATOM 1833 O O . ASP A 1 230 ? 8.270 -6.170 -0.451 1.00 97.62 230 ASP A O 1
ATOM 1837 N N . TRP A 1 231 ? 8.686 -5.984 -2.628 1.00 97.75 231 TRP A N 1
ATOM 1838 C CA . TRP A 1 231 ? 7.278 -5.872 -3.028 1.00 97.75 231 TRP A CA 1
ATOM 1839 C C . TRP A 1 231 ? 6.743 -7.246 -3.423 1.00 97.75 231 TRP A C 1
ATOM 1841 O O . TRP A 1 231 ? 7.045 -7.769 -4.502 1.00 97.75 231 TRP A O 1
ATOM 1851 N N . VAL A 1 232 ? 5.955 -7.844 -2.534 1.00 97.44 232 VAL A N 1
ATOM 1852 C CA . VAL A 1 232 ? 5.446 -9.216 -2.661 1.00 97.44 232 VAL A CA 1
ATOM 1853 C C . VAL A 1 232 ? 4.041 -9.258 -3.266 1.00 97.44 232 VAL A C 1
ATOM 1855 O O . VAL A 1 232 ? 3.309 -8.280 -3.260 1.00 97.44 232 VAL A O 1
ATOM 1858 N N . ASN A 1 233 ? 3.632 -10.394 -3.827 1.00 97.19 233 ASN A N 1
ATOM 1859 C CA . ASN A 1 233 ? 2.278 -10.521 -4.364 1.00 97.19 233 ASN A CA 1
ATOM 1860 C C . ASN A 1 233 ? 1.272 -10.819 -3.244 1.00 97.19 233 ASN A C 1
ATOM 1862 O O . ASN A 1 233 ? 1.278 -11.925 -2.706 1.00 97.19 233 ASN A O 1
ATOM 1866 N N . ASP A 1 234 ? 0.381 -9.868 -2.957 1.00 97.44 234 ASP A N 1
ATOM 1867 C CA . ASP A 1 234 ? -0.718 -10.040 -1.994 1.00 97.44 234 ASP A CA 1
ATOM 1868 C C . ASP A 1 234 ? -2.096 -10.215 -2.666 1.00 97.44 234 ASP A C 1
ATOM 1870 O O . ASP A 1 234 ? -3.148 -9.980 -2.082 1.00 97.44 234 ASP A O 1
ATOM 1874 N N . GLY A 1 235 ? -2.110 -10.611 -3.942 1.00 96.81 235 GLY A N 1
ATOM 1875 C CA . GLY A 1 235 ? -3.325 -10.977 -4.676 1.00 96.81 235 GLY A CA 1
ATOM 1876 C C . GLY A 1 235 ? -4.074 -9.818 -5.341 1.00 96.81 235 GLY A C 1
ATOM 1877 O O . GLY A 1 235 ? -5.016 -10.068 -6.094 1.00 96.81 235 GLY A O 1
ATOM 1878 N N . VAL A 1 236 ? -3.653 -8.567 -5.132 1.00 98.38 236 VAL A N 1
ATOM 1879 C CA . VAL A 1 236 ? -4.178 -7.380 -5.828 1.00 98.38 236 VAL A CA 1
ATOM 1880 C C . VAL A 1 236 ? -3.053 -6.457 -6.308 1.00 98.38 236 VAL A C 1
ATOM 1882 O O . VAL A 1 236 ? -1.937 -6.538 -5.798 1.00 98.38 236 VAL A O 1
ATOM 1885 N N . PRO A 1 237 ? -3.309 -5.567 -7.287 1.00 98.56 237 PRO A N 1
ATOM 1886 C CA . PRO A 1 237 ? -2.293 -4.638 -7.771 1.00 98.56 237 PRO A CA 1
ATOM 1887 C C . PRO A 1 237 ? -1.844 -3.615 -6.719 1.00 98.56 237 PRO A C 1
ATOM 1889 O O . PRO A 1 237 ? -2.645 -3.171 -5.893 1.00 98.56 237 PRO A O 1
ATOM 1892 N N . TYR A 1 238 ? -0.601 -3.152 -6.853 1.00 98.62 238 TYR A N 1
ATOM 1893 C CA . TYR A 1 238 ? -0.125 -1.895 -6.278 1.00 98.62 238 TYR A CA 1
ATOM 1894 C C . TYR A 1 238 ? -0.446 -0.754 -7.245 1.00 98.62 238 TYR A C 1
ATOM 1896 O O . TYR A 1 238 ? -0.017 -0.782 -8.400 1.00 98.62 238 TYR A O 1
ATOM 1904 N N . VAL A 1 239 ? -1.207 0.245 -6.799 1.00 98.62 239 VAL A N 1
ATOM 1905 C CA . VAL A 1 239 ? -1.574 1.411 -7.616 1.00 98.62 239 VAL A CA 1
ATOM 1906 C C . VAL A 1 239 ? -0.974 2.659 -6.998 1.00 98.62 239 VAL A C 1
ATOM 1908 O O . VAL A 1 239 ? -1.336 3.053 -5.890 1.00 98.62 239 VAL A O 1
ATOM 1911 N N . LEU A 1 240 ? -0.055 3.260 -7.739 1.00 98.38 240 LEU A N 1
ATOM 1912 C CA . LEU A 1 240 ? 0.665 4.458 -7.352 1.00 98.38 240 LEU A CA 1
ATOM 1913 C C . LEU A 1 240 ? -0.185 5.710 -7.591 1.00 98.38 240 LEU A C 1
ATOM 1915 O O . LEU A 1 240 ? -1.056 5.713 -8.463 1.00 98.38 240 LEU A O 1
ATOM 1919 N N . ASP A 1 241 ? 0.090 6.791 -6.863 1.00 97.06 241 ASP A N 1
ATOM 1920 C CA . ASP A 1 241 ? -0.539 8.105 -7.073 1.00 97.06 241 ASP A CA 1
ATOM 1921 C C . ASP A 1 241 ? 0.381 9.140 -7.756 1.00 97.06 241 ASP A C 1
ATOM 1923 O O . ASP A 1 241 ? -0.071 10.215 -8.158 1.00 97.06 241 ASP A O 1
ATOM 1927 N N . GLY A 1 242 ? 1.648 8.790 -7.990 1.00 98.00 242 GLY A N 1
ATOM 1928 C CA . GLY A 1 242 ? 2.647 9.656 -8.612 1.00 98.00 242 GLY A CA 1
ATOM 1929 C C . GLY A 1 242 ? 3.834 8.909 -9.230 1.00 98.00 242 GLY A C 1
ATOM 1930 O O . GLY A 1 242 ? 3.754 7.723 -9.546 1.00 98.00 242 GLY A O 1
ATOM 1931 N N . HIS A 1 243 ? 4.941 9.631 -9.424 1.00 97.94 243 HIS A N 1
ATOM 1932 C CA . HIS A 1 243 ? 6.215 9.073 -9.900 1.00 97.94 243 HIS A CA 1
ATOM 1933 C C . HIS A 1 243 ? 6.883 8.251 -8.802 1.00 97.94 243 HIS A C 1
ATOM 1935 O O . HIS A 1 243 ? 6.830 8.657 -7.648 1.00 97.94 243 HIS A O 1
ATOM 1941 N N . LEU A 1 244 ? 7.563 7.164 -9.155 1.00 98.19 244 LEU A N 1
ATOM 1942 C CA . LEU A 1 244 ? 8.388 6.413 -8.209 1.00 98.19 244 LEU A CA 1
ATOM 1943 C C . LEU A 1 244 ? 9.860 6.556 -8.573 1.00 98.19 244 LEU A C 1
ATOM 1945 O O . LEU A 1 244 ? 10.266 6.187 -9.675 1.00 98.19 244 LEU A O 1
ATOM 1949 N N . GLY A 1 245 ? 10.656 7.081 -7.647 1.00 97.38 245 GLY A N 1
ATOM 1950 C CA . GLY A 1 245 ? 12.111 7.093 -7.756 1.00 97.38 245 GLY A CA 1
ATOM 1951 C C . GLY A 1 245 ? 12.732 5.943 -6.971 1.00 97.38 245 GLY A C 1
ATOM 1952 O O . GLY A 1 245 ? 12.322 5.675 -5.849 1.00 97.38 245 GLY A O 1
ATOM 1953 N N . VAL A 1 246 ? 13.749 5.294 -7.527 1.00 97.19 246 VAL A N 1
ATOM 1954 C CA . VAL A 1 246 ? 14.609 4.345 -6.813 1.00 97.19 246 VAL A CA 1
ATOM 1955 C C . VAL A 1 246 ? 16.034 4.839 -6.952 1.00 97.19 246 VAL A C 1
ATOM 1957 O O . VAL A 1 246 ? 16.700 4.571 -7.955 1.00 97.19 246 VAL A O 1
ATOM 1960 N N . TYR A 1 247 ? 16.462 5.642 -5.988 1.00 94.44 247 TYR A N 1
ATOM 1961 C CA . TYR A 1 247 ? 17.819 6.158 -5.902 1.00 94.44 247 TYR A CA 1
ATOM 1962 C C . TYR A 1 247 ? 18.069 6.759 -4.523 1.00 94.44 247 TYR A C 1
ATOM 1964 O O . TYR A 1 247 ? 17.186 7.393 -3.948 1.00 94.44 247 TYR A O 1
ATOM 1972 N N . GLU A 1 248 ? 19.283 6.596 -4.009 1.00 90.19 248 GLU A N 1
ATOM 1973 C CA . GLU A 1 248 ? 19.717 7.339 -2.825 1.00 90.19 248 GLU A CA 1
ATOM 1974 C C . GLU A 1 248 ? 20.165 8.768 -3.193 1.00 90.19 248 GLU A C 1
ATOM 1976 O O . GLU A 1 248 ? 20.467 9.056 -4.356 1.00 90.19 248 GLU A O 1
ATOM 1981 N N . SER A 1 249 ? 20.141 9.688 -2.219 1.00 84.44 249 SER A N 1
ATOM 1982 C CA . SER A 1 249 ? 20.542 11.095 -2.404 1.00 84.44 249 SER A CA 1
ATOM 1983 C C . SER A 1 249 ? 21.697 11.559 -1.511 1.00 84.44 249 SER A C 1
ATOM 1985 O O . SER A 1 249 ? 21.856 12.759 -1.279 1.00 84.44 249 SER A O 1
ATOM 1987 N N . ASN A 1 250 ? 22.464 10.633 -0.942 1.00 80.25 250 ASN A N 1
ATOM 1988 C CA . ASN A 1 250 ? 23.542 10.941 -0.016 1.00 80.25 250 ASN A CA 1
ATOM 1989 C C . ASN A 1 250 ? 24.882 10.991 -0.760 1.00 80.25 250 ASN A C 1
ATOM 1991 O O . ASN A 1 250 ? 25.537 9.978 -0.995 1.00 80.25 250 ASN A O 1
ATOM 1995 N N . ASN A 1 251 ? 25.328 12.215 -1.036 1.00 72.44 251 ASN A N 1
ATOM 1996 C CA . ASN A 1 251 ? 26.575 12.481 -1.752 1.00 72.44 251 ASN A CA 1
ATOM 1997 C C . ASN A 1 251 ? 27.844 11.949 -1.059 1.00 72.44 251 ASN A C 1
ATOM 1999 O O . ASN A 1 251 ? 28.887 11.874 -1.710 1.00 72.44 251 ASN A O 1
ATOM 2003 N N . ASP A 1 252 ? 27.785 11.592 0.227 1.00 74.25 252 ASP A N 1
ATOM 2004 C CA . ASP A 1 252 ? 28.939 11.079 0.977 1.00 74.25 252 ASP A CA 1
ATOM 2005 C C . ASP A 1 252 ? 29.087 9.553 0.864 1.00 74.25 252 ASP A C 1
ATOM 2007 O O . ASP A 1 252 ? 30.151 8.997 1.143 1.00 74.25 252 ASP A O 1
ATOM 2011 N N . ALA A 1 253 ? 28.040 8.864 0.415 1.00 66.62 253 ALA A N 1
ATOM 2012 C CA . ALA A 1 253 ? 27.971 7.414 0.314 1.00 66.62 253 ALA A CA 1
ATOM 2013 C C . ALA A 1 253 ? 27.917 6.991 -1.156 1.00 66.62 253 ALA A C 1
ATOM 2015 O O . ALA A 1 253 ? 26.895 6.564 -1.686 1.00 66.62 253 ALA A O 1
ATOM 2016 N N . ASN A 1 254 ? 29.056 7.133 -1.824 1.00 67.00 254 ASN A N 1
ATOM 2017 C CA . ASN A 1 254 ? 29.168 6.856 -3.248 1.00 67.00 254 ASN A CA 1
ATOM 2018 C C . ASN A 1 254 ? 29.479 5.381 -3.520 1.00 67.00 254 ASN A C 1
ATOM 2020 O O . ASN A 1 254 ? 30.350 4.787 -2.886 1.00 67.00 254 ASN A O 1
ATOM 2024 N N . GLY A 1 255 ? 28.832 4.816 -4.538 1.00 81.69 255 GLY A N 1
ATOM 2025 C CA . GLY A 1 255 ? 29.188 3.515 -5.107 1.00 81.69 255 GLY A CA 1
ATOM 2026 C C . GLY A 1 255 ? 28.048 2.505 -5.113 1.00 81.69 255 GLY A C 1
ATOM 2027 O O . GLY A 1 255 ? 27.034 2.654 -4.437 1.00 81.69 255 GLY A O 1
ATOM 2028 N N . ASP A 1 256 ? 28.227 1.442 -5.895 1.00 87.56 256 ASP A N 1
ATOM 2029 C CA . ASP A 1 256 ? 27.165 0.475 -6.177 1.00 87.56 256 ASP A CA 1
ATOM 2030 C C . ASP A 1 256 ? 26.600 -0.195 -4.929 1.00 87.56 256 ASP A C 1
ATOM 2032 O O . ASP A 1 256 ? 25.411 -0.505 -4.913 1.00 87.56 256 ASP A O 1
ATOM 2036 N N . ALA A 1 257 ? 27.422 -0.418 -3.902 1.00 87.75 257 ALA A N 1
ATOM 2037 C CA . ALA A 1 257 ? 27.014 -1.060 -2.655 1.00 87.75 257 ALA A CA 1
ATOM 2038 C C . ALA A 1 257 ? 25.963 -0.256 -1.870 1.00 87.75 257 ALA A C 1
ATOM 2040 O O . ALA A 1 257 ? 25.196 -0.854 -1.125 1.00 87.75 257 ALA A O 1
ATOM 2041 N N . HIS A 1 258 ? 25.905 1.064 -2.066 1.00 87.88 258 HIS A N 1
ATOM 2042 C CA . HIS A 1 258 ? 24.978 1.949 -1.358 1.00 87.88 258 HIS A CA 1
ATOM 2043 C C . HIS A 1 258 ? 23.619 2.084 -2.043 1.00 87.88 258 HIS A C 1
ATOM 2045 O O . HIS A 1 258 ? 22.690 2.629 -1.450 1.00 87.88 258 HIS A O 1
ATOM 2051 N N . ALA A 1 259 ? 23.479 1.565 -3.264 1.00 92.81 259 ALA A N 1
ATOM 2052 C CA . ALA A 1 259 ? 22.243 1.670 -4.018 1.00 92.81 259 ALA A CA 1
ATOM 2053 C C . ALA A 1 259 ? 21.092 0.935 -3.300 1.00 92.81 259 ALA A C 1
ATOM 2055 O O . ALA A 1 259 ? 21.232 -0.265 -3.034 1.00 92.81 259 ALA A O 1
ATOM 2056 N N . PRO A 1 260 ? 19.947 1.590 -3.039 1.00 95.31 260 PRO A N 1
ATOM 2057 C CA . PRO A 1 260 ? 18.729 0.884 -2.683 1.00 95.31 260 PRO A CA 1
ATOM 2058 C C . PRO A 1 260 ? 18.294 -0.036 -3.828 1.00 95.31 260 PRO A C 1
ATOM 2060 O O . PRO A 1 260 ? 18.512 0.260 -5.011 1.00 95.31 260 PRO A O 1
ATOM 2063 N N . VAL A 1 261 ? 17.638 -1.137 -3.471 1.00 97.00 261 VAL A N 1
ATOM 2064 C CA . VAL A 1 261 ? 17.063 -2.097 -4.415 1.00 97.00 261 VAL A CA 1
ATOM 2065 C C . VAL A 1 261 ? 15.555 -2.116 -4.261 1.00 97.00 261 VAL A C 1
ATOM 2067 O O . VAL A 1 261 ? 15.051 -2.482 -3.206 1.00 97.00 261 VAL A O 1
ATOM 2070 N N . LEU A 1 262 ? 14.828 -1.794 -5.328 1.00 98.06 262 LEU A N 1
ATOM 2071 C CA . LEU A 1 262 ? 13.423 -2.171 -5.432 1.00 98.06 262 LEU A CA 1
ATOM 2072 C C . LEU A 1 262 ? 13.353 -3.579 -6.021 1.00 98.06 262 LEU A C 1
ATOM 2074 O O . LEU A 1 262 ? 13.684 -3.776 -7.193 1.00 98.06 262 LEU A O 1
ATOM 2078 N N . LYS A 1 263 ? 12.934 -4.556 -5.217 1.00 98.31 263 LYS A N 1
ATOM 2079 C CA . LYS A 1 263 ? 12.756 -5.939 -5.654 1.00 98.31 263 LYS A CA 1
ATOM 2080 C C . LYS A 1 263 ? 11.278 -6.282 -5.702 1.00 98.31 263 LYS A C 1
ATOM 2082 O O . LYS A 1 263 ? 10.586 -6.239 -4.693 1.00 98.31 263 LYS A O 1
ATOM 2087 N N . ILE A 1 264 ? 10.797 -6.658 -6.879 1.00 98.56 264 ILE A N 1
ATOM 2088 C CA . ILE A 1 264 ? 9.384 -6.941 -7.111 1.00 98.56 264 ILE A CA 1
ATOM 2089 C C . ILE A 1 264 ? 9.229 -8.403 -7.521 1.00 98.56 264 ILE A C 1
ATOM 2091 O O . ILE A 1 264 ? 9.838 -8.867 -8.491 1.00 98.56 264 ILE A O 1
ATOM 2095 N N . TYR A 1 265 ? 8.422 -9.138 -6.756 1.00 98.12 265 TYR A N 1
ATOM 2096 C CA . TYR A 1 265 ? 8.286 -10.584 -6.902 1.00 98.12 265 TYR A CA 1
ATOM 2097 C C . TYR A 1 265 ? 7.347 -10.976 -8.054 1.00 98.12 265 TYR A C 1
ATOM 2099 O O . TYR A 1 265 ? 6.466 -10.201 -8.442 1.00 98.12 265 TYR A O 1
ATOM 2107 N N . PRO A 1 266 ? 7.484 -12.207 -8.583 1.00 98.50 266 PRO A N 1
ATOM 2108 C CA . PRO A 1 266 ? 6.613 -12.709 -9.638 1.00 98.50 266 PRO A CA 1
ATOM 2109 C C . PRO A 1 266 ? 5.121 -12.632 -9.297 1.00 98.50 266 PRO A C 1
ATOM 2111 O O . PRO A 1 266 ? 4.696 -12.931 -8.180 1.00 98.50 266 PRO A O 1
ATOM 2114 N N . GLY A 1 267 ? 4.313 -12.278 -10.296 1.00 98.12 267 GLY A N 1
ATOM 2115 C CA . GLY A 1 267 ? 2.859 -12.155 -10.184 1.00 98.12 267 GLY A CA 1
ATOM 2116 C C . GLY A 1 267 ? 2.377 -10.800 -9.660 1.00 98.12 267 GLY A C 1
ATOM 2117 O O . GLY A 1 267 ? 1.179 -10.527 -9.724 1.00 98.12 267 GLY A O 1
ATOM 2118 N N . VAL A 1 268 ? 3.279 -9.931 -9.196 1.00 98.75 268 VAL A N 1
ATOM 2119 C CA . VAL A 1 268 ? 2.929 -8.560 -8.815 1.00 98.75 268 VAL A CA 1
ATOM 2120 C C . VAL A 1 268 ? 2.520 -7.750 -10.048 1.00 98.75 268 VAL A C 1
ATOM 2122 O O . VAL A 1 268 ? 3.161 -7.801 -11.100 1.00 98.75 268 VAL A O 1
ATOM 2125 N N . THR A 1 269 ? 1.456 -6.960 -9.899 1.00 98.81 269 THR A N 1
ATOM 2126 C CA . THR A 1 269 ? 1.063 -5.925 -10.862 1.00 98.81 269 THR A CA 1
ATOM 2127 C C . THR A 1 269 ? 1.261 -4.551 -10.238 1.00 98.81 269 THR A C 1
ATOM 2129 O O . THR A 1 269 ? 0.714 -4.276 -9.172 1.00 98.81 269 THR A O 1
ATOM 2132 N N . VAL A 1 270 ? 1.996 -3.681 -10.925 1.00 98.81 270 VAL A N 1
ATOM 2133 C CA . VAL A 1 270 ? 2.237 -2.289 -10.542 1.00 98.81 270 VAL A CA 1
ATOM 2134 C C . VAL A 1 270 ? 1.577 -1.375 -11.566 1.00 98.81 270 VAL A C 1
ATOM 2136 O O . VAL A 1 270 ? 1.808 -1.509 -12.771 1.00 98.81 270 VAL A O 1
ATOM 2139 N N . LYS A 1 271 ? 0.747 -0.444 -11.094 1.00 98.75 271 LYS A N 1
ATOM 2140 C CA . LYS A 1 271 ? 0.034 0.505 -11.947 1.00 98.75 271 LYS A CA 1
ATOM 2141 C C . LYS A 1 271 ? 0.430 1.943 -11.660 1.00 98.75 271 LYS A C 1
ATOM 2143 O O . LYS A 1 271 ? 0.401 2.375 -10.510 1.00 98.75 271 LYS A O 1
ATOM 2148 N N . PHE A 1 272 ? 0.701 2.692 -12.722 1.00 98.69 272 PHE A N 1
ATOM 2149 C CA . PHE A 1 272 ? 1.062 4.105 -12.661 1.00 98.69 272 PHE A CA 1
ATOM 2150 C C . PHE A 1 272 ? -0.072 4.991 -13.182 1.00 98.69 272 PHE A C 1
ATOM 2152 O O . PHE A 1 272 ? -0.726 4.633 -14.166 1.00 98.69 272 PHE A O 1
ATOM 2159 N N . PRO A 1 273 ? -0.303 6.175 -12.593 1.00 98.12 273 PRO A N 1
ATOM 2160 C CA . PRO A 1 273 ? -1.177 7.166 -13.201 1.00 98.12 273 PRO A CA 1
ATOM 2161 C C . PRO A 1 273 ? -0.653 7.610 -14.570 1.00 98.12 273 PRO A C 1
ATOM 2163 O O . PRO A 1 273 ? 0.517 7.420 -14.917 1.00 98.12 273 PRO A O 1
ATOM 2166 N N . LYS A 1 274 ? -1.531 8.258 -15.339 1.00 97.94 274 LYS A N 1
ATOM 2167 C CA . LYS A 1 274 ? -1.164 8.865 -16.618 1.00 97.94 274 LYS A CA 1
ATOM 2168 C C . LYS A 1 274 ? 0.051 9.793 -16.450 1.00 97.94 274 LYS A C 1
ATOM 2170 O O . LYS A 1 274 ? 0.109 10.569 -15.496 1.00 97.94 274 LYS A O 1
ATOM 2175 N N . ASP A 1 275 ? 0.992 9.709 -17.388 1.00 97.69 275 ASP A N 1
ATOM 2176 C CA . ASP A 1 275 ? 2.200 10.543 -17.472 1.00 97.69 275 ASP A CA 1
ATOM 2177 C C . ASP A 1 275 ? 3.187 10.384 -16.285 1.00 97.69 275 ASP A C 1
ATOM 2179 O O . ASP A 1 275 ? 4.091 11.204 -16.095 1.00 97.69 275 ASP A O 1
ATOM 2183 N N . LYS A 1 276 ? 3.044 9.326 -15.469 1.00 98.25 276 LYS A N 1
ATOM 2184 C CA . LYS A 1 276 ? 3.965 8.986 -14.365 1.00 98.25 276 LYS A CA 1
ATOM 2185 C C . LYS A 1 276 ? 4.931 7.870 -14.752 1.00 98.25 276 LYS A C 1
ATOM 2187 O O . LYS A 1 276 ? 4.606 7.039 -15.593 1.00 98.25 276 LYS A O 1
ATOM 2192 N N . ASN A 1 277 ? 6.120 7.861 -14.154 1.00 98.19 277 ASN A N 1
ATOM 2193 C CA . ASN A 1 277 ? 7.191 6.907 -14.458 1.00 98.19 277 ASN A CA 1
ATOM 2194 C C . ASN A 1 277 ? 7.716 6.201 -13.202 1.00 98.19 277 ASN A C 1
ATOM 2196 O O . ASN A 1 277 ? 7.506 6.648 -12.070 1.00 98.19 277 ASN A O 1
ATOM 2200 N N . LEU A 1 278 ? 8.441 5.115 -13.455 1.00 98.62 278 LEU A N 1
ATOM 2201 C CA . LEU A 1 278 ? 9.408 4.523 -12.540 1.00 98.62 278 LEU A CA 1
ATOM 2202 C C . LEU A 1 278 ? 10.803 4.976 -12.971 1.00 98.62 278 LEU A C 1
ATOM 2204 O O . LEU A 1 278 ? 11.182 4.743 -14.111 1.00 98.62 278 LEU A O 1
ATOM 2208 N N . THR A 1 279 ? 11.572 5.596 -12.084 1.00 97.81 279 THR A N 1
ATOM 2209 C CA . THR A 1 279 ? 12.935 6.059 -12.379 1.00 97.81 279 THR A CA 1
ATOM 2210 C C . THR A 1 279 ? 13.948 5.289 -11.542 1.00 97.81 279 THR A C 1
ATOM 2212 O O . THR A 1 279 ? 13.848 5.284 -10.317 1.00 97.81 279 THR A O 1
ATOM 2215 N N . ILE A 1 280 ? 14.938 4.671 -12.187 1.00 97.19 280 ILE A N 1
ATOM 2216 C CA . ILE A 1 280 ? 16.030 3.935 -11.538 1.00 97.19 280 ILE A CA 1
ATOM 2217 C C . ILE A 1 280 ? 17.333 4.722 -11.690 1.00 97.19 280 ILE A C 1
ATOM 2219 O O . ILE A 1 280 ? 17.806 4.951 -12.807 1.00 97.19 280 ILE A O 1
ATOM 2223 N N . GLY A 1 281 ? 17.919 5.120 -10.557 1.00 93.88 281 GLY A N 1
ATOM 2224 C CA . GLY A 1 281 ? 19.036 6.065 -10.524 1.00 93.88 281 GLY A CA 1
ATOM 2225 C C . GLY A 1 281 ? 18.624 7.492 -10.911 1.00 93.88 281 GLY A C 1
ATOM 2226 O O . GLY A 1 281 ? 17.510 7.736 -11.365 1.00 93.88 281 GLY A O 1
ATOM 2227 N N . GLN A 1 282 ? 19.537 8.453 -10.767 1.00 90.06 282 GLN A N 1
ATOM 2228 C CA . GLN A 1 282 ? 19.331 9.839 -11.220 1.00 90.06 282 GLN A CA 1
ATOM 2229 C C . GLN A 1 282 ? 20.235 10.163 -12.429 1.00 90.06 282 GLN A C 1
ATOM 2231 O O . GLN A 1 282 ? 20.972 9.304 -12.909 1.00 90.06 282 GLN A O 1
ATOM 2236 N N . SER A 1 283 ? 20.163 11.383 -12.970 1.00 84.56 283 SER A N 1
ATOM 2237 C CA . SER A 1 283 ? 21.044 11.851 -14.052 1.00 84.56 283 SER A CA 1
ATOM 2238 C C . SER A 1 283 ? 22.514 11.992 -13.644 1.00 84.56 283 SER A C 1
ATOM 2240 O O . SER A 1 283 ? 23.361 12.170 -14.506 1.00 84.56 283 SER A O 1
ATOM 2242 N N . THR A 1 284 ? 22.852 11.944 -12.353 1.00 81.75 284 THR A N 1
ATOM 2243 C CA . THR A 1 284 ? 24.249 11.831 -11.916 1.00 81.75 284 THR A CA 1
ATOM 2244 C C . THR A 1 284 ? 24.613 10.379 -11.630 1.00 81.75 284 THR A C 1
ATOM 2246 O O . THR A 1 284 ? 23.785 9.565 -11.224 1.00 81.75 284 THR A O 1
ATOM 2249 N N . THR A 1 285 ? 25.894 10.052 -11.785 1.00 79.19 285 THR A N 1
ATOM 2250 C CA . THR A 1 285 ? 26.415 8.719 -11.467 1.00 79.19 285 THR A CA 1
ATOM 2251 C C . THR A 1 285 ? 26.514 8.449 -9.969 1.00 79.19 285 THR A C 1
ATOM 2253 O O . THR A 1 285 ? 26.751 7.299 -9.608 1.00 79.19 285 THR A O 1
ATOM 2256 N N . THR A 1 286 ? 26.350 9.468 -9.119 1.00 82.38 286 THR A N 1
ATOM 2257 C CA . THR A 1 286 ? 26.459 9.371 -7.658 1.00 82.38 286 THR A CA 1
ATOM 2258 C C . THR A 1 286 ? 25.184 8.877 -6.999 1.00 82.38 286 THR A C 1
ATOM 2260 O O . THR A 1 286 ? 25.303 8.128 -6.052 1.00 82.38 286 THR A O 1
ATOM 2263 N N . HIS A 1 287 ? 24.006 9.213 -7.534 1.00 89.81 287 HIS A N 1
ATOM 2264 C CA . HIS A 1 287 ? 22.706 8.830 -6.976 1.00 89.81 287 HIS A CA 1
ATOM 2265 C C . HIS A 1 287 ? 22.276 7.456 -7.485 1.00 89.81 287 HIS A C 1
ATOM 2267 O O . HIS A 1 287 ? 21.615 7.336 -8.530 1.00 89.81 287 HIS A O 1
ATOM 2273 N N . ARG A 1 288 ? 22.721 6.408 -6.790 1.00 92.06 288 ARG A N 1
ATOM 2274 C CA . ARG A 1 288 ? 22.618 5.033 -7.292 1.00 92.06 288 ARG A CA 1
ATOM 2275 C C . ARG A 1 288 ? 21.251 4.424 -7.023 1.00 92.06 288 ARG A C 1
ATOM 2277 O O . ARG A 1 288 ? 20.667 4.664 -5.977 1.00 92.06 288 ARG A O 1
ATOM 2284 N N . GLY A 1 289 ? 20.776 3.574 -7.932 1.00 95.44 289 GLY A N 1
ATOM 2285 C CA . GLY A 1 289 ? 19.524 2.827 -7.774 1.00 95.44 289 GLY A CA 1
ATOM 2286 C C . GLY A 1 289 ? 19.522 1.496 -8.521 1.00 95.44 289 GLY A C 1
ATOM 2287 O O . GLY A 1 289 ? 20.255 1.329 -9.502 1.00 95.44 289 GLY A O 1
ATOM 2288 N N . ARG A 1 290 ? 18.714 0.541 -8.046 1.00 96.69 290 ARG A N 1
ATOM 2289 C CA . ARG A 1 290 ? 18.598 -0.817 -8.602 1.00 96.69 290 ARG A CA 1
ATOM 2290 C C . ARG A 1 290 ? 17.141 -1.263 -8.684 1.00 96.69 290 ARG A C 1
ATOM 2292 O O . ARG A 1 290 ? 16.357 -1.001 -7.775 1.00 96.69 290 ARG A O 1
ATOM 2299 N N . LEU A 1 291 ? 16.811 -1.998 -9.741 1.00 98.06 291 LEU A N 1
ATOM 2300 C CA . LEU A 1 291 ? 15.517 -2.660 -9.917 1.00 98.06 291 LEU A CA 1
ATOM 2301 C C . LEU A 1 291 ? 15.737 -4.153 -10.148 1.00 98.06 291 LEU A C 1
ATOM 2303 O O . LEU A 1 291 ? 16.393 -4.515 -11.115 1.00 98.06 291 LEU A O 1
ATOM 2307 N N . ASP A 1 292 ? 15.152 -5.014 -9.323 1.00 98.25 292 ASP A N 1
ATOM 2308 C CA . ASP A 1 292 ? 15.061 -6.454 -9.583 1.00 98.25 292 ASP A CA 1
ATOM 2309 C C . ASP A 1 292 ? 13.589 -6.826 -9.790 1.00 98.25 292 ASP A C 1
ATOM 2311 O O . ASP A 1 292 ? 12.845 -7.026 -8.830 1.00 98.25 292 ASP A O 1
ATOM 2315 N N . ALA A 1 293 ? 13.149 -6.875 -11.048 1.00 98.31 293 ALA A N 1
ATOM 2316 C CA . ALA A 1 293 ? 11.778 -7.197 -11.426 1.00 98.31 293 ALA A CA 1
ATOM 2317 C C . ALA A 1 293 ? 11.745 -8.473 -12.272 1.00 98.31 293 ALA A C 1
ATOM 2319 O O . ALA A 1 293 ? 12.234 -8.511 -13.405 1.00 98.31 293 ALA A O 1
ATOM 2320 N N . LYS A 1 294 ? 11.138 -9.533 -11.729 1.00 97.81 294 LYS A N 1
ATOM 2321 C CA . LYS A 1 294 ? 11.013 -10.822 -12.420 1.00 97.8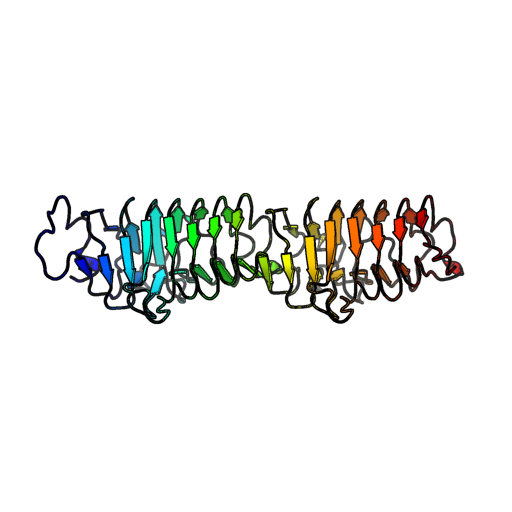1 294 LYS A CA 1
ATOM 2322 C C . LYS A 1 294 ? 9.571 -11.302 -12.412 1.00 97.81 294 LYS A C 1
ATOM 2324 O O . LYS A 1 294 ? 9.011 -11.502 -11.342 1.00 97.81 294 LYS A O 1
ATOM 2329 N N . GLY A 1 295 ? 8.967 -11.518 -13.581 1.00 98.44 295 GLY A N 1
ATOM 2330 C CA . GLY A 1 295 ? 7.566 -11.953 -13.661 1.00 98.44 295 GLY A CA 1
ATOM 2331 C C . GLY A 1 295 ? 6.551 -10.885 -13.238 1.00 98.44 295 GLY A C 1
ATOM 2332 O O . GLY A 1 295 ? 5.501 -11.235 -12.700 1.00 98.44 295 GLY A O 1
ATOM 2333 N N . VAL A 1 296 ? 6.872 -9.601 -13.423 1.00 98.88 296 VAL A N 1
ATOM 2334 C CA . VAL A 1 296 ? 6.072 -8.453 -12.955 1.00 98.88 296 VAL A CA 1
ATOM 2335 C C . VAL A 1 296 ? 5.264 -7.863 -14.107 1.00 98.88 296 VAL A C 1
ATOM 2337 O O . VAL A 1 296 ? 5.722 -7.875 -15.244 1.00 98.88 296 VAL A O 1
ATOM 2340 N N . THR A 1 297 ? 4.077 -7.318 -13.841 1.00 98.88 297 THR A N 1
ATOM 2341 C CA . THR A 1 297 ? 3.333 -6.506 -14.823 1.00 98.88 297 THR A CA 1
ATOM 2342 C C . THR A 1 297 ? 3.392 -5.028 -14.452 1.00 98.88 297 THR A C 1
ATOM 2344 O O . THR A 1 297 ? 2.919 -4.650 -13.384 1.00 98.88 297 THR A O 1
ATOM 2347 N N . PHE A 1 298 ? 3.917 -4.190 -15.344 1.00 98.88 298 PHE A N 1
ATOM 2348 C CA . PHE A 1 298 ? 3.890 -2.731 -15.247 1.00 98.88 298 PHE A CA 1
ATOM 2349 C C . PHE A 1 298 ? 2.903 -2.162 -16.269 1.00 98.88 298 PHE A C 1
ATOM 2351 O O . PHE A 1 298 ? 2.987 -2.479 -17.459 1.00 98.88 298 PHE A O 1
ATOM 2358 N N . THR A 1 299 ? 1.956 -1.340 -15.813 1.00 98.81 299 THR A N 1
ATOM 2359 C CA . THR A 1 299 ? 0.863 -0.834 -16.659 1.00 98.81 299 THR A CA 1
ATOM 2360 C C . THR A 1 299 ? 0.328 0.523 -16.189 1.00 98.81 299 THR A C 1
ATOM 2362 O O . THR A 1 299 ? 0.700 1.026 -15.127 1.00 98.81 299 THR A O 1
ATOM 2365 N N . VAL A 1 300 ? -0.570 1.129 -16.968 1.00 98.50 300 VAL A N 1
ATOM 2366 C CA . VAL A 1 300 ? -1.302 2.341 -16.568 1.00 98.50 300 VAL A CA 1
ATOM 2367 C C . VAL A 1 300 ? -2.464 1.980 -15.629 1.00 98.50 300 VAL A C 1
ATOM 2369 O O . VAL A 1 300 ? -3.089 0.926 -15.755 1.00 98.50 300 VAL A O 1
ATOM 2372 N N . ALA A 1 301 ? -2.777 2.853 -14.673 1.00 97.12 301 ALA A N 1
ATOM 2373 C CA . ALA A 1 301 ? -3.867 2.671 -13.712 1.00 97.12 301 ALA A CA 1
ATOM 2374 C C . ALA A 1 301 ? -5.243 2.586 -14.384 1.00 97.12 301 ALA A C 1
ATOM 2376 O O . ALA A 1 301 ? -6.087 1.795 -13.961 1.00 97.12 301 ALA A O 1
ATOM 2377 N N . ASP A 1 302 ? -5.430 3.361 -15.449 1.00 93.94 302 ASP A N 1
ATOM 2378 C CA . ASP A 1 302 ? -6.645 3.420 -16.247 1.00 93.94 302 ASP A CA 1
ATOM 2379 C C . ASP A 1 302 ? -6.270 3.513 -17.730 1.00 93.94 302 ASP A C 1
ATOM 2381 O O . ASP A 1 302 ? -5.455 4.348 -18.116 1.00 93.94 302 ASP A O 1
ATOM 2385 N N . THR A 1 303 ? -6.842 2.640 -18.556 1.00 91.94 303 THR A N 1
ATOM 2386 C CA . THR A 1 303 ? -6.618 2.613 -20.012 1.00 91.94 303 THR A CA 1
ATOM 2387 C C . THR A 1 303 ? -7.625 3.476 -20.778 1.00 91.94 303 THR A C 1
ATOM 2389 O O . THR A 1 303 ? -7.493 3.652 -21.995 1.00 91.94 303 THR A O 1
ATOM 2392 N N . ALA A 1 304 ? -8.620 4.049 -20.091 1.00 93.12 304 ALA A N 1
ATOM 2393 C CA . ALA A 1 304 ? -9.602 4.942 -20.685 1.00 93.12 304 ALA A CA 1
ATOM 2394 C C . ALA A 1 304 ? -8.939 6.149 -21.362 1.00 93.12 304 ALA A C 1
ATOM 2396 O O . ALA A 1 304 ? -7.862 6.613 -20.984 1.00 93.12 304 ALA A O 1
ATOM 2397 N N . ASN A 1 305 ? -9.602 6.674 -22.396 1.00 92.31 305 ASN A N 1
ATOM 2398 C CA . ASN A 1 305 ? -9.139 7.834 -23.168 1.00 92.31 305 ASN A CA 1
ATOM 2399 C C . ASN A 1 305 ? -7.710 7.684 -23.714 1.00 92.31 305 ASN A C 1
ATOM 2401 O O . ASN A 1 305 ? -6.999 8.674 -23.885 1.00 92.31 305 ASN A O 1
ATOM 2405 N N . ASN A 1 306 ? -7.293 6.440 -23.979 1.00 91.00 306 ASN A N 1
ATOM 2406 C CA . ASN A 1 306 ? -5.956 6.112 -24.454 1.00 91.00 306 ASN A CA 1
ATOM 2407 C C . ASN A 1 306 ? -4.843 6.639 -23.525 1.00 91.00 306 ASN A C 1
ATOM 2409 O O . ASN A 1 306 ? -3.769 7.015 -23.995 1.00 91.00 306 ASN A O 1
ATOM 2413 N N . ALA A 1 307 ? -5.100 6.689 -22.215 1.00 96.25 307 ALA A N 1
ATOM 2414 C CA . ALA A 1 307 ? -4.102 7.087 -21.235 1.00 96.25 307 ALA A CA 1
ATOM 2415 C C . ALA A 1 307 ? -2.883 6.153 -21.279 1.00 96.25 307 ALA A C 1
ATOM 2417 O O . ALA A 1 307 ? -2.980 4.963 -21.596 1.00 96.25 307 ALA A O 1
ATOM 2418 N N . ARG A 1 308 ? -1.716 6.733 -21.004 1.00 98.12 308 ARG A N 1
ATOM 2419 C CA . ARG A 1 308 ? -0.428 6.050 -20.954 1.00 98.12 308 ARG A CA 1
ATOM 2420 C C . ARG A 1 308 ? 0.329 6.531 -19.730 1.00 98.12 308 ARG A C 1
ATOM 2422 O O . ARG A 1 308 ? 0.283 7.718 -19.407 1.00 98.12 308 ARG A O 1
ATOM 2429 N N . TRP A 1 309 ? 0.998 5.615 -19.046 1.00 98.62 309 TRP A N 1
ATOM 2430 C CA . TRP A 1 309 ? 2.061 5.993 -18.117 1.00 98.62 309 TRP A CA 1
ATOM 2431 C C . TRP A 1 309 ? 3.337 6.255 -18.922 1.00 98.62 309 TRP A C 1
ATOM 2433 O O . TRP A 1 309 ? 3.419 5.875 -20.086 1.00 98.62 309 TRP A O 1
ATOM 2443 N N . SER A 1 310 ? 4.315 6.948 -18.362 1.00 98.50 310 SER A N 1
ATOM 2444 C CA . SER A 1 310 ? 5.483 7.384 -19.134 1.00 98.50 310 SER A CA 1
ATOM 2445 C C . SER A 1 310 ? 6.435 6.235 -19.463 1.00 98.50 310 SER A C 1
ATOM 2447 O O . SER A 1 310 ? 6.961 6.210 -20.573 1.00 98.50 310 SER A O 1
ATOM 2449 N N . GLY A 1 311 ? 6.597 5.273 -18.549 1.00 98.56 311 GLY A N 1
ATOM 2450 C CA . GLY A 1 311 ? 7.533 4.162 -18.709 1.00 98.56 311 GLY A CA 1
ATOM 2451 C C . GLY A 1 311 ? 8.487 3.966 -17.541 1.00 98.56 311 GLY A C 1
ATOM 2452 O O . GLY A 1 311 ? 8.326 4.560 -16.467 1.00 98.56 311 GLY A O 1
ATOM 2453 N N . ILE A 1 312 ? 9.488 3.117 -17.775 1.00 98.69 312 ILE A N 1
ATOM 2454 C CA . ILE A 1 312 ? 10.625 2.906 -16.876 1.00 98.69 312 ILE A CA 1
ATOM 2455 C C . ILE A 1 312 ? 11.840 3.653 -17.420 1.00 98.69 312 ILE A C 1
ATOM 2457 O O . ILE A 1 312 ? 12.340 3.321 -18.494 1.00 98.69 312 ILE A O 1
ATOM 2461 N N . ASP A 1 313 ? 12.359 4.592 -16.641 1.00 97.44 313 ASP A N 1
ATOM 2462 C CA . ASP A 1 313 ? 13.556 5.357 -16.964 1.00 97.44 313 ASP A CA 1
ATOM 2463 C C . ASP A 1 313 ? 14.764 4.749 -16.245 1.00 97.44 313 ASP A C 1
ATOM 2465 O O . ASP A 1 313 ? 14.838 4.744 -15.015 1.00 97.44 313 ASP A O 1
ATOM 2469 N N . ILE A 1 314 ? 15.750 4.282 -17.006 1.00 95.88 314 ILE A N 1
ATOM 2470 C CA . ILE A 1 314 ? 17.029 3.782 -16.491 1.00 95.88 314 ILE A CA 1
ATOM 2471 C C . ILE A 1 314 ? 18.079 4.867 -16.731 1.00 95.88 314 ILE A C 1
ATOM 2473 O O . ILE A 1 314 ? 18.491 5.108 -17.867 1.00 95.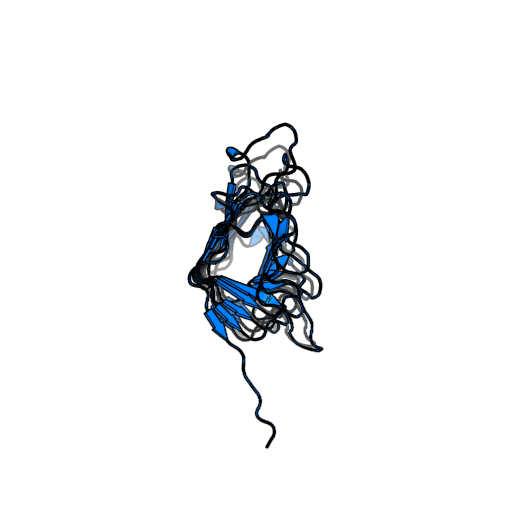88 314 ILE A O 1
ATOM 2477 N N . ARG A 1 315 ? 18.471 5.563 -15.658 1.00 93.94 315 ARG A N 1
ATOM 2478 C CA . ARG A 1 315 ? 19.318 6.768 -15.701 1.00 93.94 315 ARG A CA 1
ATOM 2479 C C . ARG A 1 315 ? 20.790 6.468 -15.381 1.00 93.94 315 ARG A C 1
ATOM 2481 O O . ARG A 1 315 ? 21.156 5.350 -15.023 1.00 93.94 315 ARG A O 1
ATOM 2488 N N . ALA A 1 316 ? 21.642 7.491 -15.453 1.00 89.88 316 ALA A N 1
ATOM 2489 C CA . ALA A 1 316 ? 23.086 7.440 -15.182 1.00 89.88 316 ALA A CA 1
ATOM 2490 C C . ALA A 1 316 ? 23.475 6.843 -13.816 1.00 89.88 316 ALA A C 1
ATOM 2492 O O . ALA A 1 316 ? 24.549 6.254 -13.656 1.00 89.88 316 ALA A O 1
ATOM 2493 N N . GLY A 1 317 ? 22.606 6.984 -12.819 1.00 90.69 317 GLY A N 1
ATOM 2494 C CA . GLY A 1 317 ? 22.773 6.404 -11.492 1.00 90.69 317 GLY A CA 1
ATOM 2495 C C . GLY A 1 317 ? 22.413 4.919 -11.405 1.00 90.69 317 GLY A C 1
ATOM 2496 O O . GLY A 1 317 ? 22.768 4.263 -10.431 1.00 90.69 317 GLY A O 1
ATOM 2497 N N . ALA A 1 318 ? 21.739 4.343 -12.404 1.00 93.19 318 ALA A N 1
ATOM 2498 C CA . ALA A 1 318 ? 21.356 2.936 -12.359 1.00 93.19 318 ALA A CA 1
ATOM 2499 C C . ALA A 1 318 ? 22.592 2.023 -12.312 1.00 93.19 318 ALA A C 1
ATOM 2501 O O . ALA A 1 318 ? 23.597 2.256 -13.002 1.00 93.19 318 ALA A O 1
ATOM 2502 N N . VAL A 1 319 ? 22.516 0.964 -11.507 1.00 92.25 319 VAL A N 1
ATOM 2503 C CA . VAL A 1 319 ? 23.571 -0.054 -11.417 1.00 92.25 319 VAL A CA 1
ATOM 2504 C C . VAL A 1 319 ? 23.266 -1.180 -12.408 1.00 92.25 319 VAL A C 1
ATOM 2506 O O . VAL A 1 319 ? 22.294 -1.911 -12.224 1.00 92.25 319 VAL A O 1
ATOM 2509 N N . ASN A 1 320 ? 24.094 -1.327 -13.448 1.00 84.50 320 ASN A N 1
ATOM 2510 C CA . ASN A 1 320 ? 23.859 -2.237 -14.583 1.00 84.50 320 ASN A CA 1
ATOM 2511 C C . ASN A 1 320 ? 23.602 -3.690 -14.152 1.00 84.50 320 ASN A C 1
ATOM 2513 O O . ASN A 1 320 ? 22.514 -4.216 -14.377 1.00 84.50 320 ASN A O 1
ATOM 2517 N N . ASP A 1 321 ? 24.564 -4.305 -13.459 1.00 80.56 321 ASP A N 1
ATOM 2518 C CA . ASP A 1 321 ? 24.576 -5.747 -13.147 1.00 80.56 321 ASP A CA 1
ATOM 2519 C C . ASP A 1 321 ? 23.479 -6.189 -12.162 1.00 80.56 321 ASP A C 1
ATOM 2521 O O . ASP A 1 321 ? 23.312 -7.375 -11.885 1.00 80.56 321 ASP A O 1
ATOM 2525 N N . SER A 1 322 ? 22.726 -5.236 -11.614 1.00 84.62 322 SER A N 1
ATOM 2526 C CA . SER A 1 322 ? 21.636 -5.479 -10.662 1.00 84.62 322 SER A CA 1
ATOM 2527 C C . SER A 1 322 ? 20.349 -4.735 -11.014 1.00 84.62 322 SER A C 1
ATOM 2529 O O . SER A 1 322 ? 19.407 -4.744 -10.228 1.00 84.62 322 SER A O 1
ATOM 2531 N N . THR A 1 323 ? 20.291 -4.134 -12.206 1.00 94.81 323 THR A N 1
ATOM 2532 C CA . THR A 1 323 ? 19.047 -3.662 -12.815 1.00 94.81 323 THR A CA 1
ATOM 2533 C C . THR A 1 323 ? 18.582 -4.731 -13.797 1.00 94.81 323 THR A C 1
ATOM 2535 O O . THR A 1 323 ? 19.138 -4.885 -14.887 1.00 94.81 323 THR A O 1
ATOM 2538 N N . VAL A 1 324 ? 17.592 -5.514 -13.379 1.00 96.25 324 VAL A N 1
ATOM 2539 C CA . VAL A 1 324 ? 17.110 -6.714 -14.059 1.00 96.25 324 VAL A CA 1
ATOM 2540 C C . VAL A 1 324 ? 15.609 -6.604 -14.292 1.00 96.25 324 VAL A C 1
ATOM 2542 O O . VAL A 1 324 ? 14.834 -6.438 -13.353 1.00 96.25 324 VAL A O 1
ATOM 2545 N N . LEU A 1 325 ? 15.211 -6.760 -15.552 1.00 97.38 325 LEU A N 1
ATOM 2546 C CA . LEU A 1 325 ? 13.844 -7.048 -15.960 1.00 97.38 325 LEU A CA 1
ATOM 2547 C C . LEU A 1 325 ? 13.842 -8.377 -16.709 1.00 97.38 325 LEU A C 1
ATOM 2549 O O . LEU A 1 325 ? 14.356 -8.470 -17.827 1.00 97.38 325 LEU A O 1
ATOM 2553 N N . ASP A 1 326 ? 13.275 -9.402 -16.083 1.00 97.56 326 ASP A N 1
ATOM 2554 C CA . ASP A 1 326 ? 13.174 -10.743 -16.659 1.00 97.56 326 ASP A CA 1
ATOM 2555 C C . ASP A 1 326 ? 11.726 -11.234 -16.654 1.00 97.56 326 ASP A C 1
ATOM 2557 O O . ASP A 1 326 ? 11.030 -11.146 -15.641 1.00 97.56 326 ASP A O 1
ATOM 2561 N N . SER A 1 327 ? 11.262 -11.792 -17.771 1.00 98.25 327 SER A N 1
ATOM 2562 C CA . SER A 1 327 ? 9.949 -12.450 -17.861 1.00 98.25 327 SER A CA 1
ATOM 2563 C C . SER A 1 327 ? 8.768 -11.561 -17.432 1.00 98.25 327 SER A C 1
ATOM 2565 O O . SER A 1 327 ? 7.747 -12.061 -16.966 1.00 98.25 327 SER A O 1
ATOM 2567 N N . SER A 1 328 ? 8.911 -10.240 -17.556 1.00 98.75 328 SER A N 1
ATOM 2568 C CA . SER A 1 328 ? 7.932 -9.238 -17.123 1.00 98.75 328 SER A CA 1
ATOM 2569 C C . SER A 1 328 ? 7.085 -8.725 -18.293 1.00 98.75 328 SER A C 1
ATOM 2571 O O . SER A 1 328 ? 7.447 -8.880 -19.459 1.00 98.75 328 SER A O 1
ATOM 2573 N N . VAL A 1 329 ? 5.945 -8.106 -17.998 1.00 98.88 329 VAL A N 1
ATOM 2574 C CA . VAL A 1 329 ? 5.061 -7.455 -18.973 1.00 98.88 329 VAL A CA 1
ATOM 2575 C C . VAL A 1 329 ? 5.120 -5.947 -18.763 1.00 98.88 329 VAL A C 1
ATOM 2577 O O . VAL A 1 329 ? 4.873 -5.465 -17.662 1.00 98.88 329 VAL A O 1
ATOM 2580 N N . ILE A 1 330 ? 5.441 -5.205 -19.818 1.00 98.81 330 ILE A N 1
ATOM 2581 C CA . ILE A 1 330 ? 5.462 -3.743 -19.830 1.00 98.81 330 ILE A CA 1
ATOM 2582 C C . ILE A 1 330 ? 4.455 -3.289 -20.883 1.00 98.81 330 ILE A C 1
ATOM 2584 O O . ILE A 1 330 ? 4.654 -3.506 -22.085 1.00 98.81 330 ILE A O 1
ATOM 2588 N N . GLU A 1 331 ? 3.356 -2.687 -20.437 1.00 98.56 331 GLU A N 1
ATOM 2589 C CA . GLU A 1 331 ? 2.241 -2.360 -21.322 1.00 98.56 331 GLU A CA 1
ATOM 2590 C C . GLU A 1 331 ? 1.603 -0.998 -21.070 1.00 98.56 331 GLU A C 1
ATOM 2592 O O . GLU A 1 331 ? 1.691 -0.441 -19.979 1.00 98.56 331 GLU A O 1
ATOM 2597 N N . TYR A 1 332 ? 0.937 -0.468 -22.099 1.00 98.44 332 TYR A N 1
ATOM 2598 C CA . TYR A 1 332 ? 0.253 0.829 -22.056 1.00 98.44 332 TYR A CA 1
ATOM 2599 C C . TYR A 1 332 ? 1.142 1.978 -21.543 1.00 98.44 332 TYR A C 1
ATOM 2601 O O . TYR A 1 332 ? 0.645 2.925 -20.928 1.00 98.44 332 TYR A O 1
ATOM 2609 N N . ALA A 1 333 ? 2.445 1.931 -21.821 1.00 98.50 333 ALA A N 1
ATOM 2610 C CA . ALA A 1 333 ? 3.369 3.033 -21.586 1.00 98.50 333 ALA A CA 1
ATOM 2611 C C . ALA A 1 333 ? 3.474 3.947 -22.818 1.00 98.50 333 ALA A C 1
ATOM 2613 O O . ALA A 1 333 ? 3.118 3.565 -23.937 1.00 98.50 333 ALA A O 1
ATOM 2614 N N . ALA A 1 334 ? 3.994 5.157 -22.638 1.00 98.38 334 ALA A N 1
ATOM 2615 C CA . ALA A 1 334 ? 4.463 5.977 -23.741 1.00 98.38 334 ALA A CA 1
ATOM 2616 C C . ALA A 1 334 ? 5.695 5.312 -24.363 1.00 98.38 334 ALA A C 1
ATOM 2618 O O . ALA A 1 334 ? 5.671 4.920 -25.532 1.00 98.38 334 ALA A O 1
ATOM 2619 N N . ILE A 1 335 ? 6.718 5.092 -23.539 1.00 98.50 335 ILE A N 1
ATOM 2620 C CA . ILE A 1 335 ? 7.897 4.288 -23.843 1.00 98.50 335 ILE A CA 1
ATOM 2621 C C . ILE A 1 335 ? 7.953 3.173 -22.801 1.00 98.50 335 ILE A C 1
ATOM 2623 O O . ILE A 1 335 ? 7.830 3.450 -21.619 1.00 98.50 335 ILE A O 1
ATOM 2627 N N . GLY A 1 336 ? 8.106 1.910 -23.195 1.00 98.19 336 GLY A N 1
ATOM 2628 C CA . GLY A 1 336 ? 8.158 0.815 -22.221 1.00 98.19 336 GLY A CA 1
ATOM 2629 C C . GLY A 1 336 ? 9.360 0.945 -21.278 1.00 98.19 336 GLY A C 1
ATOM 2630 O O . GLY A 1 336 ? 9.193 1.030 -20.061 1.00 98.19 336 GLY A O 1
ATOM 2631 N N . ILE A 1 337 ? 10.567 0.992 -21.846 1.00 97.69 337 ILE A N 1
ATOM 2632 C CA . ILE A 1 337 ? 11.816 1.279 -21.123 1.00 97.69 337 ILE A CA 1
ATOM 2633 C C . ILE A 1 337 ? 12.626 2.313 -21.903 1.00 97.69 337 ILE A C 1
ATOM 2635 O O . ILE A 1 337 ? 12.892 2.122 -23.091 1.00 97.69 337 ILE A O 1
ATOM 2639 N N . GLU A 1 338 ? 13.059 3.370 -21.225 1.00 95.94 338 GLU A N 1
ATOM 2640 C CA . GLU A 1 338 ? 13.980 4.374 -21.750 1.00 95.94 338 GLU A CA 1
ATOM 2641 C C . GLU A 1 338 ? 15.338 4.282 -21.035 1.00 95.94 338 GLU A C 1
ATOM 2643 O O . GLU A 1 338 ? 15.417 4.365 -19.809 1.00 95.94 338 GLU A O 1
ATOM 2648 N N . ILE A 1 339 ? 16.419 4.095 -21.795 1.00 93.38 339 ILE A N 1
ATOM 2649 C CA . ILE A 1 339 ? 17.776 3.861 -21.279 1.00 93.38 339 ILE A CA 1
ATOM 2650 C C . ILE A 1 339 ? 18.674 5.045 -21.642 1.00 93.38 339 ILE A C 1
ATOM 2652 O O . ILE A 1 339 ? 18.740 5.460 -22.802 1.00 93.38 339 ILE A O 1
ATOM 2656 N N . TRP A 1 340 ? 19.384 5.570 -20.646 1.00 90.12 340 TRP A N 1
ATOM 2657 C CA . TRP A 1 340 ? 20.246 6.746 -20.757 1.00 90.12 340 TRP A CA 1
ATOM 2658 C C . TRP A 1 340 ? 21.699 6.422 -20.372 1.00 90.12 340 TRP A C 1
ATOM 2660 O O . TRP A 1 340 ? 21.932 5.547 -19.547 1.00 90.12 340 TRP A O 1
ATOM 26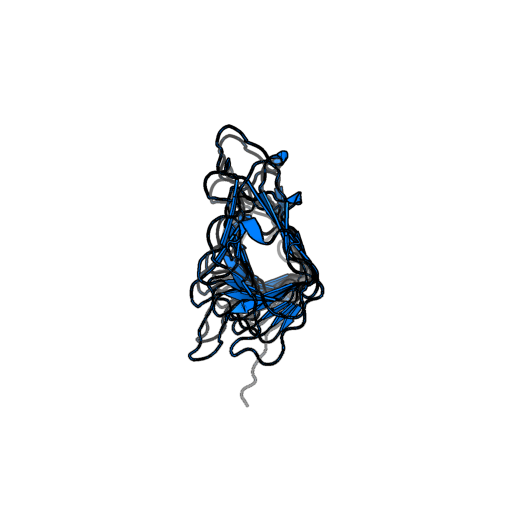70 N N . GLU A 1 341 ? 22.661 7.176 -20.915 1.00 82.75 341 GLU A N 1
ATOM 2671 C CA . GLU A 1 341 ? 24.060 7.272 -20.444 1.00 82.75 341 GLU A CA 1
ATOM 2672 C C . GLU A 1 341 ? 24.816 5.940 -20.253 1.00 82.75 341 GLU A C 1
ATOM 2674 O O . GLU A 1 341 ? 25.307 5.627 -19.165 1.00 82.75 341 GLU A O 1
ATOM 2679 N N . ASN A 1 342 ? 24.946 5.153 -21.323 1.00 76.12 342 ASN A N 1
ATOM 2680 C CA . ASN A 1 342 ? 25.755 3.929 -21.356 1.00 76.12 342 ASN A CA 1
ATOM 2681 C C . ASN A 1 342 ? 25.378 2.868 -20.321 1.00 76.12 342 ASN A C 1
ATOM 2683 O O . ASN A 1 342 ? 26.215 2.110 -19.820 1.00 76.12 342 ASN A O 1
ATOM 2687 N N . LYS A 1 343 ? 24.082 2.776 -20.024 1.00 85.69 343 LYS A N 1
ATOM 2688 C CA . LYS A 1 343 ? 23.542 1.722 -19.171 1.00 85.69 343 LYS A CA 1
ATOM 2689 C C . LYS A 1 343 ? 23.248 0.450 -19.943 1.00 85.69 343 LYS A C 1
ATOM 2691 O O . LYS A 1 343 ? 22.737 0.462 -21.057 1.00 85.69 343 LYS A O 1
ATOM 2696 N N . ALA A 1 344 ? 23.562 -0.662 -19.291 1.00 86.31 344 ALA A N 1
ATOM 2697 C CA . ALA A 1 344 ? 23.409 -2.014 -19.803 1.00 86.31 344 ALA A CA 1
ATOM 2698 C C . ALA A 1 344 ? 22.640 -2.883 -18.790 1.00 86.31 344 ALA A C 1
ATOM 2700 O O . ALA A 1 344 ? 23.203 -3.836 -18.251 1.00 86.31 344 ALA A O 1
ATOM 2701 N N . PRO A 1 345 ? 21.375 -2.543 -18.469 1.00 90.56 345 PRO A N 1
ATOM 2702 C CA . PRO A 1 345 ? 20.525 -3.400 -17.648 1.00 90.56 345 PRO A CA 1
ATOM 2703 C C . PRO A 1 345 ? 20.295 -4.759 -18.324 1.00 90.56 345 PRO A C 1
ATOM 2705 O O . PRO A 1 345 ? 20.342 -4.888 -19.551 1.00 90.56 345 PRO A O 1
ATOM 2708 N N . THR A 1 346 ? 19.971 -5.775 -17.528 1.00 92.56 346 THR A N 1
ATOM 2709 C CA . THR A 1 346 ? 19.553 -7.080 -18.056 1.00 92.56 346 THR A CA 1
ATOM 2710 C C . THR A 1 346 ? 18.075 -7.024 -18.436 1.00 92.56 346 THR A C 1
ATOM 2712 O O . THR A 1 346 ? 17.224 -6.956 -17.554 1.00 92.56 346 THR A O 1
ATOM 2715 N N . ILE A 1 347 ? 17.762 -7.070 -19.736 1.00 93.31 347 ILE A N 1
ATOM 2716 C CA . ILE A 1 347 ? 16.383 -7.041 -20.256 1.00 93.31 347 ILE A CA 1
ATOM 2717 C C . ILE A 1 347 ? 16.118 -8.318 -21.052 1.00 93.31 347 ILE A C 1
ATOM 2719 O O . ILE A 1 347 ? 16.478 -8.426 -22.234 1.00 93.31 347 ILE A O 1
ATOM 2723 N N . THR A 1 348 ? 15.490 -9.302 -20.408 1.00 95.31 348 THR A N 1
ATOM 2724 C CA . THR A 1 348 ? 15.314 -10.636 -20.988 1.00 95.31 348 THR A CA 1
ATOM 2725 C C . THR A 1 348 ? 13.898 -11.189 -20.868 1.00 95.31 348 THR A C 1
ATOM 2727 O O . THR A 1 348 ? 13.214 -10.994 -19.874 1.00 95.31 348 THR A O 1
ATOM 2730 N N . ARG A 1 349 ? 13.431 -11.913 -21.892 1.00 96.69 349 ARG A N 1
ATOM 2731 C CA . ARG A 1 349 ? 12.147 -12.654 -21.858 1.00 96.69 349 ARG A CA 1
ATOM 2732 C C . ARG A 1 349 ? 10.901 -11.823 -21.527 1.00 96.69 349 ARG A C 1
ATOM 2734 O O . ARG A 1 349 ? 9.865 -12.382 -21.184 1.00 96.69 349 ARG A O 1
ATOM 2741 N N . ASN A 1 350 ? 10.969 -10.503 -21.649 1.00 98.31 350 ASN A N 1
ATOM 2742 C CA . ASN A 1 350 ? 9.849 -9.623 -21.343 1.00 98.31 350 ASN A CA 1
ATOM 2743 C C . ASN A 1 350 ? 8.868 -9.545 -22.514 1.00 98.31 350 ASN A C 1
ATOM 2745 O O . ASN A 1 350 ? 9.227 -9.794 -23.665 1.00 98.31 350 ASN A O 1
ATOM 2749 N N . THR A 1 351 ? 7.633 -9.147 -22.225 1.00 98.50 351 THR A N 1
ATOM 2750 C CA . THR A 1 351 ? 6.624 -8.792 -23.224 1.00 98.50 351 THR A CA 1
ATOM 2751 C C . THR A 1 351 ? 6.371 -7.292 -23.183 1.00 98.50 351 THR A C 1
ATOM 2753 O O . THR A 1 351 ? 5.892 -6.771 -22.180 1.00 98.50 351 THR A O 1
ATOM 2756 N N . PHE A 1 352 ? 6.639 -6.608 -24.290 1.00 98.56 352 PHE A N 1
ATOM 2757 C CA . PHE A 1 352 ? 6.308 -5.199 -24.484 1.00 98.56 352 PHE A CA 1
ATOM 2758 C C . PHE A 1 352 ? 5.085 -5.101 -25.383 1.00 98.56 352 PHE A C 1
ATOM 2760 O O . PHE A 1 352 ? 5.133 -5.586 -26.522 1.00 98.56 352 PHE A O 1
ATOM 2767 N N . ARG A 1 353 ? 4.000 -4.478 -24.908 1.00 97.94 353 ARG A N 1
ATOM 2768 C CA . ARG A 1 353 ? 2.783 -4.351 -25.720 1.00 97.94 353 ARG A CA 1
ATOM 2769 C C . ARG A 1 353 ? 1.974 -3.082 -25.520 1.00 97.94 353 ARG A C 1
ATOM 2771 O O . ARG A 1 353 ? 1.936 -2.523 -24.433 1.00 97.94 353 ARG A O 1
ATOM 2778 N N . TYR A 1 354 ? 1.285 -2.649 -26.572 1.00 97.19 354 TYR A N 1
ATOM 2779 C CA . TYR A 1 354 ? 0.397 -1.477 -26.555 1.00 97.19 354 TYR A CA 1
ATOM 2780 C C . TYR A 1 354 ? 1.080 -0.154 -26.154 1.00 97.19 354 TYR A C 1
ATOM 2782 O O . TYR A 1 354 ? 0.400 0.812 -25.778 1.00 97.19 354 TYR A O 1
ATOM 2790 N N . ASN A 1 355 ? 2.416 -0.084 -26.238 1.00 97.94 355 ASN A N 1
ATOM 2791 C CA . ASN A 1 355 ? 3.157 1.139 -25.943 1.00 97.94 355 ASN A CA 1
ATOM 2792 C C . ASN A 1 355 ? 3.023 2.127 -27.111 1.00 97.94 355 ASN A C 1
ATOM 2794 O O . ASN A 1 355 ? 3.156 1.749 -28.281 1.00 97.94 355 ASN A O 1
ATOM 2798 N N . SER A 1 356 ? 2.708 3.389 -26.807 1.00 97.12 356 SER A N 1
ATOM 2799 C CA . SER A 1 356 ? 2.294 4.354 -27.835 1.00 97.12 356 SER A CA 1
ATOM 2800 C C . SER A 1 356 ? 3.444 4.917 -28.665 1.00 97.12 356 SER A C 1
ATOM 2802 O O . SER A 1 356 ? 3.183 5.464 -29.737 1.00 97.12 356 SER A O 1
ATOM 2804 N N . ASP A 1 357 ? 4.688 4.797 -28.197 1.00 96.19 357 ASP A N 1
ATOM 2805 C CA . ASP A 1 357 ? 5.879 5.179 -28.955 1.00 96.19 357 ASP A CA 1
ATOM 2806 C C . ASP A 1 357 ? 6.854 4.011 -29.126 1.00 96.19 357 ASP A C 1
ATOM 2808 O O . ASP A 1 357 ? 6.827 3.356 -30.167 1.00 96.19 357 ASP A O 1
ATOM 2812 N N . TYR A 1 358 ? 7.654 3.681 -28.113 1.00 96.81 358 TYR A N 1
ATOM 2813 C CA . TYR A 1 358 ? 8.654 2.613 -28.207 1.00 96.81 358 TYR A CA 1
ATOM 2814 C C . TYR A 1 358 ? 8.409 1.519 -27.166 1.00 96.81 358 TYR A C 1
ATOM 2816 O O . TYR A 1 358 ? 8.032 1.807 -26.034 1.00 96.81 358 TYR A O 1
ATOM 2824 N N . GLY A 1 359 ? 8.668 0.255 -27.511 1.00 96.69 359 GLY A N 1
ATOM 2825 C CA . GLY A 1 359 ? 8.831 -0.797 -26.505 1.00 96.69 359 GLY A CA 1
ATOM 2826 C C . GLY A 1 359 ? 10.085 -0.536 -25.670 1.00 96.69 359 GLY A C 1
ATOM 2827 O O . GLY A 1 359 ? 10.009 -0.453 -24.448 1.00 96.69 359 GLY A O 1
ATOM 2828 N N . ILE A 1 360 ? 11.222 -0.326 -26.339 1.00 95.75 360 ILE A N 1
ATOM 2829 C CA . ILE A 1 360 ? 12.483 0.104 -25.719 1.00 95.75 360 ILE A CA 1
ATOM 2830 C C . ILE A 1 360 ? 13.100 1.242 -26.537 1.00 95.75 360 ILE A C 1
ATOM 2832 O O . ILE A 1 360 ? 13.186 1.142 -27.761 1.00 95.75 360 ILE A O 1
ATOM 2836 N N . TYR A 1 361 ? 13.571 2.291 -25.869 1.00 93.75 361 TYR A N 1
ATOM 2837 C CA . TYR A 1 361 ? 14.350 3.372 -26.470 1.00 93.75 361 TYR A CA 1
ATOM 2838 C C . TYR A 1 361 ? 15.682 3.529 -25.725 1.00 93.75 361 TYR A C 1
ATOM 2840 O O . TYR A 1 361 ? 15.688 3.742 -24.517 1.00 93.75 361 TYR A O 1
ATOM 2848 N N . SER A 1 362 ? 16.814 3.430 -26.425 1.00 90.25 362 SER A N 1
ATOM 2849 C CA . SER A 1 362 ? 18.147 3.642 -25.842 1.00 90.25 362 SER A CA 1
ATOM 2850 C C . SER A 1 362 ? 18.818 4.863 -26.467 1.00 90.25 362 SER A C 1
ATOM 2852 O O . SER A 1 362 ? 18.995 4.911 -27.688 1.00 90.25 362 SER A O 1
ATOM 2854 N N . HIS A 1 363 ? 19.173 5.855 -25.639 1.00 83.75 363 HIS A N 1
ATOM 2855 C CA . HIS A 1 363 ? 19.765 7.117 -26.096 1.00 83.75 363 HIS A CA 1
ATOM 2856 C C . HIS A 1 363 ? 21.217 6.974 -26.515 1.00 83.75 363 HIS A C 1
ATOM 2858 O O . HIS A 1 363 ? 21.561 7.528 -27.544 1.00 83.75 363 HIS A O 1
ATOM 2864 N N . ASP A 1 364 ? 22.045 6.292 -25.734 1.00 74.25 364 ASP A N 1
ATOM 2865 C CA . ASP A 1 364 ? 23.467 6.054 -25.995 1.00 74.25 364 ASP A CA 1
ATOM 2866 C C . ASP A 1 364 ? 23.899 4.876 -25.134 1.00 74.25 364 ASP A C 1
ATOM 2868 O O . ASP A 1 364 ? 23.650 4.884 -23.920 1.00 74.25 364 ASP A O 1
ATOM 2872 N N . HIS A 1 365 ? 24.513 3.869 -25.751 1.00 65.81 365 HIS A N 1
ATOM 2873 C CA . HIS A 1 365 ? 25.123 2.792 -24.996 1.00 65.81 365 HIS A CA 1
ATOM 2874 C C . HIS A 1 365 ? 26.396 2.238 -25.608 1.00 65.81 365 HIS A C 1
ATOM 2876 O O . HIS A 1 365 ? 26.431 1.864 -26.771 1.00 65.81 365 HIS A O 1
ATOM 2882 N N . ASP A 1 366 ? 27.423 2.072 -24.770 1.00 62.38 366 ASP A N 1
ATOM 2883 C CA . ASP A 1 366 ? 28.570 1.247 -25.134 1.00 62.38 366 ASP A CA 1
ATOM 2884 C C . ASP A 1 366 ? 28.093 -0.171 -25.521 1.00 62.38 366 ASP A C 1
ATOM 2886 O O . ASP A 1 366 ? 26.993 -0.600 -25.155 1.00 62.38 366 ASP A O 1
ATOM 2890 N N . PHE A 1 367 ? 28.942 -0.936 -26.213 1.00 58.72 367 PHE A N 1
ATOM 2891 C CA . PHE A 1 367 ? 28.662 -2.262 -26.803 1.00 58.72 367 PHE A CA 1
ATOM 2892 C C . PHE A 1 367 ? 28.224 -3.384 -25.819 1.00 58.72 367 PHE A C 1
ATOM 2894 O O . PHE A 1 367 ? 28.254 -4.568 -26.149 1.00 58.72 367 PHE A O 1
ATOM 2901 N N . ALA A 1 368 ? 27.866 -3.052 -24.577 1.00 73.12 368 ALA A N 1
ATOM 2902 C CA . ALA A 1 368 ? 27.522 -3.984 -23.509 1.00 73.12 368 ALA A CA 1
ATOM 2903 C C . ALA A 1 368 ? 26.016 -4.282 -23.374 1.00 73.12 368 ALA A C 1
ATOM 2905 O O . ALA A 1 368 ? 25.669 -5.298 -22.764 1.00 73.12 368 ALA A O 1
ATOM 2906 N N . LEU A 1 369 ? 25.114 -3.437 -23.897 1.00 80.75 369 LEU A N 1
ATOM 2907 C CA . LEU A 1 369 ? 23.668 -3.656 -23.746 1.00 80.75 369 LEU A CA 1
ATOM 2908 C C . LEU A 1 369 ? 23.231 -4.920 -24.494 1.00 80.75 369 LEU A C 1
ATOM 2910 O O . LEU A 1 369 ? 23.517 -5.094 -25.675 1.00 80.75 369 LEU A O 1
ATOM 2914 N N . ARG A 1 370 ? 22.476 -5.788 -23.817 1.00 81.12 370 ARG A N 1
ATOM 2915 C CA . ARG A 1 370 ? 21.897 -6.992 -24.422 1.00 81.12 370 ARG A CA 1
ATOM 2916 C C . ARG A 1 370 ? 20.403 -7.060 -24.148 1.00 81.12 370 ARG A C 1
ATOM 2918 O O . ARG A 1 370 ? 19.979 -7.260 -23.013 1.00 81.12 370 ARG A O 1
ATOM 2925 N N . ILE A 1 371 ? 19.609 -6.957 -25.210 1.00 85.75 371 ILE A N 1
ATOM 2926 C CA . ILE A 1 371 ? 18.152 -7.114 -25.195 1.00 85.75 371 ILE A CA 1
ATOM 2927 C C . ILE A 1 371 ? 17.843 -8.465 -25.836 1.00 85.75 371 ILE A C 1
ATOM 2929 O O . ILE A 1 371 ? 17.972 -8.622 -27.057 1.00 85.75 371 ILE A O 1
ATOM 2933 N N . THR A 1 372 ? 17.465 -9.457 -25.022 1.00 89.81 372 THR A N 1
ATOM 2934 C CA . THR A 1 372 ? 17.384 -10.847 -25.504 1.00 89.81 372 THR A CA 1
ATOM 2935 C C . THR A 1 372 ? 16.104 -11.595 -25.149 1.00 89.81 372 THR A C 1
ATOM 2937 O O . THR A 1 372 ? 15.584 -11.504 -24.042 1.00 89.81 372 THR A O 1
ATOM 2940 N N . GLY A 1 373 ? 15.581 -12.377 -26.093 1.00 91.81 373 GLY A N 1
ATOM 2941 C CA . GLY A 1 373 ? 14.420 -13.241 -25.847 1.00 91.81 373 GLY A CA 1
ATOM 2942 C C . GLY A 1 373 ? 13.100 -12.511 -25.576 1.00 91.81 373 GLY A C 1
ATOM 2943 O O . GLY A 1 373 ? 12.159 -13.144 -25.111 1.00 91.81 373 GLY A O 1
ATOM 2944 N N . ASN A 1 374 ? 13.012 -11.200 -25.816 1.00 96.38 374 ASN A N 1
ATOM 2945 C CA . ASN A 1 374 ? 11.811 -10.409 -25.545 1.00 96.38 374 ASN A CA 1
ATOM 2946 C C . ASN A 1 374 ? 10.787 -10.542 -26.684 1.00 96.38 374 ASN A C 1
ATOM 2948 O O . ASN A 1 374 ? 11.149 -10.764 -27.840 1.00 96.38 374 ASN A O 1
ATOM 2952 N N . THR A 1 375 ? 9.507 -10.364 -26.364 1.00 97.19 375 THR A N 1
ATOM 2953 C CA . THR A 1 375 ? 8.393 -10.328 -27.319 1.00 97.19 375 THR A CA 1
ATOM 2954 C C . THR A 1 375 ? 7.851 -8.909 -27.435 1.00 97.19 375 THR A C 1
ATOM 2956 O O . THR A 1 375 ? 7.513 -8.285 -26.432 1.00 97.19 375 THR A O 1
ATOM 2959 N N . PHE A 1 376 ? 7.723 -8.410 -28.662 1.00 97.19 376 PHE A N 1
ATOM 2960 C CA . PHE A 1 376 ? 7.139 -7.106 -28.962 1.00 97.19 376 PHE A CA 1
ATOM 2961 C C . PHE A 1 376 ? 5.871 -7.289 -29.792 1.00 97.19 376 PHE A C 1
ATOM 2963 O O . PHE A 1 376 ? 5.913 -7.884 -30.872 1.00 97.19 376 PHE A O 1
ATOM 2970 N N . LEU A 1 377 ? 4.758 -6.751 -29.300 1.00 95.25 377 LEU A N 1
ATOM 2971 C CA . LEU A 1 377 ? 3.451 -6.831 -29.949 1.00 95.25 377 LEU A CA 1
ATOM 2972 C C . LEU A 1 377 ? 2.742 -5.481 -29.841 1.00 95.25 377 LEU A C 1
ATOM 2974 O O . LEU A 1 377 ? 2.602 -4.958 -28.747 1.00 95.25 377 LEU A O 1
ATOM 2978 N N . GLU A 1 378 ? 2.259 -4.927 -30.951 1.00 94.25 378 GLU A N 1
ATOM 2979 C CA . GLU A 1 378 ? 1.383 -3.736 -30.929 1.00 94.25 378 GLU A CA 1
ATOM 2980 C C . GLU A 1 378 ? 1.978 -2.506 -30.214 1.00 94.25 378 GLU A C 1
ATOM 2982 O O . GLU A 1 378 ? 1.272 -1.683 -29.638 1.00 94.25 378 GLU A O 1
ATOM 2987 N N . ASN A 1 379 ? 3.300 -2.363 -30.273 1.00 94.62 379 ASN A N 1
ATOM 2988 C CA . ASN A 1 379 ? 3.974 -1.097 -29.991 1.00 94.62 379 ASN A CA 1
ATOM 2989 C C . ASN A 1 379 ? 4.077 -0.312 -31.303 1.00 94.62 379 ASN A C 1
ATOM 2991 O O . ASN A 1 379 ? 4.251 -0.931 -32.356 1.00 94.62 379 ASN A O 1
ATOM 2995 N N . LYS A 1 380 ? 4.041 1.025 -31.261 1.00 94.44 380 LYS A N 1
ATOM 2996 C CA . LYS A 1 380 ? 4.279 1.834 -32.473 1.00 94.44 380 LYS A CA 1
ATOM 2997 C C . LYS A 1 380 ? 5.660 1.536 -33.074 1.00 94.44 380 LYS A C 1
ATOM 2999 O O . LYS A 1 380 ? 5.768 1.310 -34.276 1.00 94.44 380 LYS A O 1
ATOM 3004 N N . TYR A 1 381 ? 6.679 1.439 -32.226 1.00 93.31 381 TYR A N 1
ATOM 3005 C CA . TYR A 1 381 ? 8.005 0.937 -32.565 1.00 93.31 381 TYR A CA 1
ATOM 3006 C C . TYR A 1 381 ? 8.447 -0.111 -31.533 1.00 93.31 381 TYR A C 1
ATOM 3008 O O . TYR A 1 381 ? 8.354 0.137 -30.332 1.00 93.31 381 TYR A O 1
ATOM 3016 N N . PRO A 1 382 ? 8.950 -1.290 -31.942 1.00 91.12 382 PRO A N 1
ATOM 3017 C CA . PRO A 1 382 ? 9.439 -2.285 -30.989 1.00 91.12 382 PRO A CA 1
ATOM 3018 C C . PRO A 1 382 ? 10.649 -1.795 -30.186 1.00 91.12 382 PRO A C 1
ATOM 3020 O O . PRO A 1 382 ? 10.623 -1.805 -28.958 1.00 91.12 382 PRO A O 1
ATOM 3023 N N . VAL A 1 383 ? 11.699 -1.350 -30.881 1.00 90.62 383 VAL A N 1
ATOM 3024 C CA . VAL A 1 383 ? 12.974 -0.933 -30.287 1.00 90.62 383 VAL A CA 1
ATOM 3025 C C . VAL A 1 383 ? 13.584 0.202 -31.113 1.00 90.62 383 VAL A C 1
ATOM 3027 O O . VAL A 1 383 ? 13.532 0.151 -32.343 1.00 90.62 383 VAL A O 1
ATOM 3030 N N . ALA A 1 384 ? 14.195 1.182 -30.448 1.00 88.94 384 ALA A N 1
ATOM 3031 C CA . ALA A 1 384 ? 15.070 2.188 -31.047 1.00 88.94 384 ALA A CA 1
ATOM 3032 C C . ALA A 1 384 ? 16.424 2.240 -30.319 1.00 88.94 384 ALA A C 1
ATOM 3034 O O . ALA A 1 384 ? 16.478 2.291 -29.091 1.00 88.94 384 ALA A O 1
ATOM 3035 N N . VAL A 1 385 ? 17.510 2.216 -31.095 1.00 83.69 385 VAL A N 1
ATOM 3036 C CA . VAL A 1 385 ? 18.916 2.254 -30.648 1.00 83.69 385 VAL A CA 1
ATOM 3037 C C . VAL A 1 385 ? 19.739 3.089 -31.632 1.00 83.69 385 VAL A C 1
ATOM 3039 O O . VAL A 1 385 ? 19.364 3.188 -32.807 1.00 83.69 385 VAL A O 1
ATOM 3042 N N . ARG A 1 386 ? 20.861 3.681 -31.198 1.00 75.50 386 ARG A N 1
ATOM 3043 C CA . ARG A 1 386 ? 21.766 4.380 -32.123 1.00 75.50 386 ARG A CA 1
ATOM 3044 C C . ARG A 1 386 ? 22.571 3.393 -32.961 1.00 75.50 386 ARG A C 1
ATOM 3046 O O . ARG A 1 386 ? 22.860 2.273 -32.559 1.00 75.50 386 ARG A O 1
ATOM 3053 N N . THR A 1 387 ? 22.949 3.836 -34.157 1.00 68.44 387 THR A N 1
ATOM 3054 C CA . THR A 1 387 ? 23.635 3.002 -35.154 1.00 68.44 387 THR A CA 1
ATOM 3055 C C . THR A 1 387 ? 25.012 2.520 -34.709 1.00 68.44 387 THR A C 1
ATOM 3057 O O . THR A 1 387 ? 25.411 1.432 -35.109 1.00 68.44 387 THR A O 1
ATOM 3060 N N . HIS A 1 388 ? 25.734 3.306 -33.903 1.00 71.38 388 HIS A N 1
ATOM 3061 C CA . HIS A 1 388 ? 27.046 2.920 -33.378 1.00 71.38 388 HIS A CA 1
ATOM 3062 C C . HIS A 1 388 ? 26.963 1.891 -32.242 1.00 71.38 388 HIS A C 1
ATOM 3064 O O . HIS A 1 388 ? 27.956 1.222 -31.982 1.00 71.38 388 HIS A O 1
ATOM 3070 N N . ASP A 1 389 ? 25.776 1.699 -31.663 1.00 69.06 389 ASP A N 1
ATOM 3071 C CA . ASP A 1 389 ? 25.540 0.764 -30.563 1.00 69.06 389 ASP A CA 1
ATOM 3072 C C . ASP A 1 389 ? 25.052 -0.608 -31.060 1.00 69.06 389 ASP A C 1
ATOM 3074 O O . ASP A 1 389 ? 24.747 -1.494 -30.266 1.00 69.06 389 ASP A O 1
ATOM 3078 N N . LEU A 1 390 ? 24.922 -0.798 -32.380 1.00 67.19 390 LEU A N 1
ATOM 3079 C CA . LEU A 1 390 ? 24.494 -2.055 -32.998 1.00 67.19 390 LEU A CA 1
ATOM 3080 C C . LEU A 1 390 ? 25.656 -3.063 -33.043 1.00 67.19 390 LEU A C 1
ATOM 3082 O O . LEU A 1 390 ? 26.165 -3.386 -34.115 1.00 67.19 390 LEU A O 1
ATOM 3086 N N . ASP A 1 391 ? 26.055 -3.593 -31.888 1.00 65.00 391 ASP A N 1
ATOM 3087 C CA . ASP A 1 391 ? 26.955 -4.749 -31.790 1.00 65.00 391 ASP A CA 1
ATOM 3088 C C . ASP A 1 391 ? 26.327 -5.838 -30.919 1.00 65.00 391 ASP A C 1
ATOM 3090 O O . ASP A 1 391 ? 26.384 -5.809 -29.693 1.00 65.00 391 ASP A O 1
ATOM 3094 N N . SER A 1 392 ? 25.697 -6.825 -31.563 1.00 62.16 392 SER A N 1
ATOM 3095 C CA . SER A 1 392 ? 25.086 -7.980 -30.881 1.00 62.16 392 SER A CA 1
ATOM 3096 C C . SER A 1 392 ? 24.002 -7.627 -29.839 1.00 62.16 392 SER A C 1
ATOM 3098 O O . SER A 1 392 ? 23.592 -8.473 -29.043 1.00 62.16 392 SER A O 1
ATOM 3100 N N . THR A 1 393 ? 23.496 -6.394 -29.882 1.00 69.44 393 THR A N 1
ATOM 3101 C CA . THR A 1 393 ? 22.555 -5.791 -28.924 1.00 69.44 393 THR A CA 1
ATOM 3102 C C . THR A 1 393 ? 21.179 -6.452 -28.929 1.00 69.44 393 THR A C 1
ATOM 3104 O O . THR A 1 393 ? 20.511 -6.521 -27.897 1.00 69.44 393 THR A O 1
ATOM 3107 N N . LEU A 1 394 ? 20.742 -6.966 -30.086 1.00 73.75 394 LEU A N 1
ATOM 3108 C CA . LEU A 1 394 ? 19.427 -7.577 -30.292 1.00 73.75 394 LEU A CA 1
ATOM 3109 C C . LEU A 1 394 ? 19.583 -9.055 -30.665 1.00 73.75 394 LEU A C 1
ATOM 3111 O O . LEU A 1 394 ? 20.037 -9.370 -31.764 1.00 73.75 394 LEU A O 1
ATOM 3115 N N . TYR A 1 395 ? 19.169 -9.972 -29.783 1.00 76.00 395 TYR A N 1
ATOM 3116 C CA . TYR A 1 395 ? 19.303 -11.414 -30.031 1.00 76.00 395 TYR A CA 1
ATOM 3117 C C . TYR A 1 395 ? 18.094 -12.227 -29.545 1.00 76.00 395 TYR A C 1
ATOM 3119 O O . TYR A 1 395 ? 17.651 -12.097 -28.407 1.00 76.00 395 TYR A O 1
ATOM 3127 N N . GLY A 1 396 ? 17.554 -13.100 -30.401 1.00 75.06 396 GLY A N 1
ATOM 3128 C CA . GLY A 1 396 ? 16.465 -14.022 -30.037 1.00 75.06 396 GLY A CA 1
ATOM 3129 C C . GLY A 1 396 ? 15.116 -13.361 -29.713 1.00 75.06 396 GLY A C 1
ATOM 3130 O O . GLY A 1 396 ? 14.273 -13.997 -29.091 1.00 75.06 396 GLY A O 1
ATOM 3131 N N . ASN A 1 397 ? 14.909 -12.094 -30.089 1.00 82.69 397 ASN A N 1
ATOM 3132 C CA . ASN A 1 397 ? 13.651 -11.378 -29.853 1.00 82.69 397 ASN A CA 1
ATOM 3133 C C . ASN A 1 397 ? 12.577 -11.759 -30.891 1.00 82.69 397 ASN A C 1
ATOM 3135 O O . ASN A 1 397 ? 12.889 -12.011 -32.056 1.00 82.69 397 ASN A O 1
ATOM 3139 N N . THR A 1 398 ? 11.310 -11.756 -30.473 1.00 82.31 398 THR A N 1
ATOM 3140 C CA . THR A 1 398 ? 10.140 -12.035 -31.321 1.00 82.31 398 THR A CA 1
ATOM 3141 C C . THR A 1 398 ? 9.358 -10.749 -31.585 1.00 82.31 398 THR A C 1
ATOM 3143 O O . THR A 1 398 ? 9.029 -10.017 -30.652 1.00 82.31 398 THR A O 1
ATOM 3146 N N . TYR A 1 399 ? 9.025 -10.487 -32.850 1.00 85.56 399 TYR A N 1
ATOM 3147 C CA . TYR A 1 399 ? 8.271 -9.308 -33.285 1.00 85.56 399 TYR A CA 1
ATOM 3148 C C . TYR A 1 399 ? 6.984 -9.756 -33.975 1.00 85.56 399 TYR A C 1
ATOM 3150 O O . TYR A 1 399 ? 7.040 -10.442 -34.996 1.00 85.56 399 TYR A O 1
ATOM 3158 N N . ILE A 1 400 ? 5.833 -9.392 -33.414 1.00 76.12 400 ILE A N 1
ATOM 3159 C CA . ILE A 1 400 ? 4.523 -9.802 -33.928 1.00 76.12 400 ILE A CA 1
ATOM 3160 C C . ILE A 1 400 ? 3.804 -8.575 -34.490 1.00 76.12 400 ILE A C 1
ATOM 3162 O O . ILE A 1 400 ? 3.578 -7.594 -33.781 1.00 76.12 400 ILE A O 1
ATOM 3166 N N . PHE A 1 401 ? 3.419 -8.656 -35.764 1.00 68.25 401 PHE A N 1
ATOM 3167 C CA . PHE A 1 401 ? 2.606 -7.655 -36.452 1.00 68.25 401 PHE A CA 1
ATOM 3168 C C . PHE A 1 401 ? 1.273 -8.287 -36.857 1.00 68.25 401 PHE A C 1
ATOM 3170 O O . PHE A 1 401 ? 1.259 -9.277 -37.589 1.00 68.25 401 PHE A O 1
ATOM 3177 N N . PHE A 1 402 ? 0.152 -7.713 -36.423 1.00 55.97 402 PHE A N 1
ATOM 3178 C CA . PHE A 1 402 ? -1.156 -8.074 -36.966 1.00 55.97 402 PHE A CA 1
ATOM 3179 C C . PHE A 1 402 ? -1.422 -7.247 -38.228 1.00 55.97 402 PHE A C 1
ATOM 3181 O O . PHE A 1 402 ? -1.694 -6.050 -38.160 1.00 55.97 402 PHE A O 1
ATOM 3188 N N . PHE A 1 403 ? -1.340 -7.887 -39.397 1.00 43.25 403 PHE A N 1
ATOM 3189 C CA . PHE A 1 403 ? -1.900 -7.328 -40.625 1.00 43.25 403 PHE A CA 1
ATOM 3190 C C . PHE A 1 403 ? -3.422 -7.474 -40.564 1.00 43.25 403 PHE A C 1
ATOM 3192 O O . PHE A 1 403 ? -3.953 -8.571 -40.737 1.00 43.25 403 PHE A O 1
ATOM 3199 N N . PHE A 1 404 ? -4.138 -6.373 -40.340 1.00 41.25 404 PHE A N 1
ATOM 3200 C CA . PHE A 1 404 ? -5.556 -6.324 -40.680 1.00 41.25 404 PHE A CA 1
ATOM 3201 C C . PHE A 1 404 ? -5.670 -6.327 -42.208 1.00 41.25 404 PHE A C 1
ATOM 3203 O O . PHE A 1 404 ? -5.441 -5.310 -42.863 1.00 41.25 404 PHE A O 1
ATOM 3210 N N . PHE A 1 405 ? -6.001 -7.482 -42.788 1.00 36.22 405 PHE A N 1
ATOM 3211 C CA . PHE A 1 405 ? -6.544 -7.531 -44.141 1.00 36.22 405 PHE A CA 1
ATOM 3212 C C . PHE A 1 405 ? -7.922 -6.866 -44.102 1.00 36.22 405 PHE A C 1
ATOM 3214 O O . PHE A 1 405 ? -8.885 -7.452 -43.609 1.00 36.22 405 PHE A O 1
ATOM 3221 N N . PHE A 1 406 ? -8.013 -5.630 -44.587 1.00 43.44 406 PHE A N 1
ATOM 3222 C CA . PHE A 1 406 ? -9.295 -5.077 -45.008 1.00 43.44 406 PHE A CA 1
ATOM 3223 C C . PHE A 1 406 ? -9.695 -5.807 -46.299 1.00 43.44 406 PHE A C 1
ATOM 3225 O O . PHE A 1 406 ? -9.007 -5.670 -47.311 1.00 43.44 406 PHE A O 1
ATOM 3232 N N . PHE A 1 407 ? -10.746 -6.630 -46.226 1.00 49.62 407 PHE A N 1
ATOM 3233 C CA . PHE A 1 407 ? -11.463 -7.158 -47.391 1.00 49.62 407 PHE A CA 1
ATOM 3234 C C . PHE A 1 407 ? -12.593 -6.215 -47.789 1.00 49.62 407 PHE A C 1
ATOM 3236 O O . PHE A 1 407 ? -13.241 -5.667 -46.865 1.00 49.62 407 PHE A O 1
#

Organism: NCBI:txid455582

pLDDT: mean 91.31, std 10.07, range [36.22, 98.94]